Protein AF-A0A1D6G1N9-F1 (afdb_monomer_lite)

Structure (mmCIF, N/CA/C/O backbone):
data_AF-A0A1D6G1N9-F1
#
_entry.id   AF-A0A1D6G1N9-F1
#
loop_
_atom_site.group_PDB
_atom_site.id
_atom_site.type_symbol
_atom_site.label_atom_id
_atom_site.label_alt_id
_atom_site.label_comp_id
_atom_site.label_asym_id
_atom_site.label_entity_id
_atom_site.label_seq_id
_atom_site.pdbx_PDB_ins_code
_atom_site.Cartn_x
_atom_site.Cartn_y
_atom_site.Cartn_z
_atom_site.occupancy
_atom_site.B_iso_or_equiv
_atom_site.auth_seq_id
_atom_site.auth_comp_id
_atom_site.auth_asym_id
_atom_site.auth_atom_id
_atom_site.pdbx_PDB_model_num
ATOM 1 N N . MET A 1 1 ? 1.622 22.872 6.029 1.00 68.75 1 MET A N 1
ATOM 2 C CA . MET A 1 1 ? 0.664 21.991 5.313 1.00 68.75 1 MET A CA 1
ATOM 3 C C . MET A 1 1 ? -0.649 22.671 4.947 1.00 68.75 1 MET A C 1
ATOM 5 O O . MET A 1 1 ? -0.964 22.693 3.766 1.00 68.75 1 MET A O 1
ATOM 9 N N . ASN A 1 2 ? -1.402 23.247 5.893 1.00 81.81 2 ASN A N 1
ATOM 10 C CA . ASN A 1 2 ? -2.676 23.912 5.563 1.00 81.81 2 ASN A CA 1
ATOM 11 C C . ASN A 1 2 ? -2.481 25.076 4.576 1.00 81.81 2 ASN A C 1
ATOM 13 O O . ASN A 1 2 ? -3.223 25.174 3.609 1.00 81.81 2 ASN A O 1
ATOM 17 N N . LYS A 1 3 ? -1.393 25.846 4.720 1.00 84.06 3 LYS A N 1
ATOM 18 C CA . LYS A 1 3 ? -0.988 26.881 3.749 1.00 84.06 3 LYS A CA 1
ATOM 19 C C . LYS A 1 3 ? -0.778 26.339 2.322 1.00 84.06 3 LYS A C 1
ATOM 21 O O . LYS A 1 3 ? -1.190 26.977 1.367 1.00 84.06 3 LYS A O 1
ATOM 26 N N . LEU A 1 4 ? -0.203 25.139 2.179 1.00 82.12 4 LEU A N 1
ATOM 27 C CA . LEU A 1 4 ? 0.020 24.500 0.874 1.00 82.12 4 LEU A CA 1
ATOM 28 C C . LEU A 1 4 ? -1.297 23.999 0.257 1.00 82.12 4 LEU A C 1
ATOM 30 O O . LEU A 1 4 ? -1.505 24.156 -0.938 1.00 82.12 4 LEU A O 1
ATOM 34 N N . LYS A 1 5 ? -2.224 23.469 1.068 1.00 83.69 5 LYS A N 1
ATOM 35 C CA . LYS A 1 5 ? -3.574 23.112 0.594 1.00 83.69 5 LYS A CA 1
ATOM 36 C C . LYS A 1 5 ? -4.345 24.338 0.100 1.00 83.69 5 LYS A C 1
ATOM 38 O O . LYS A 1 5 ? -4.981 24.266 -0.945 1.00 83.69 5 LYS A O 1
ATOM 43 N N . VAL A 1 6 ? -4.257 25.451 0.830 1.00 86.69 6 VAL A N 1
ATOM 44 C CA . VAL A 1 6 ? -4.876 26.727 0.439 1.00 86.69 6 VAL A CA 1
ATOM 45 C C . VAL A 1 6 ? -4.277 27.242 -0.871 1.00 86.69 6 VAL A C 1
ATOM 47 O O . VAL A 1 6 ? -5.025 27.628 -1.761 1.00 86.69 6 VAL A O 1
ATOM 50 N N . LEU A 1 7 ? -2.954 27.161 -1.037 1.00 87.31 7 LEU A N 1
ATOM 51 C CA . LEU A 1 7 ? -2.285 27.526 -2.287 1.00 87.31 7 LEU A CA 1
ATOM 52 C C . LEU A 1 7 ? -2.755 26.666 -3.474 1.00 87.31 7 LEU A C 1
ATOM 54 O O . LEU A 1 7 ? -3.075 27.204 -4.526 1.00 87.31 7 LEU A O 1
ATOM 58 N N . LEU A 1 8 ? -2.846 25.342 -3.314 1.00 84.69 8 L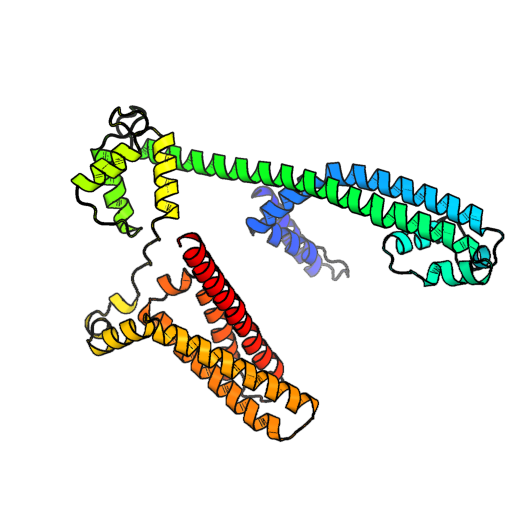EU A N 1
ATOM 59 C CA . LEU A 1 8 ? -3.313 24.448 -4.384 1.00 84.69 8 LEU A CA 1
ATOM 60 C C . LEU A 1 8 ? -4.782 24.697 -4.757 1.00 84.69 8 LEU A C 1
ATOM 62 O O . LEU A 1 8 ? -5.130 24.644 -5.934 1.00 84.69 8 LEU A O 1
ATOM 66 N N . LEU A 1 9 ? -5.636 24.999 -3.774 1.00 85.50 9 LEU A N 1
ATOM 67 C CA . LEU A 1 9 ? -7.028 25.391 -4.018 1.00 85.50 9 LEU A CA 1
ATOM 68 C C . LEU A 1 9 ? -7.120 26.726 -4.761 1.00 85.50 9 LEU A C 1
ATOM 70 O O . LEU A 1 9 ? -7.935 26.856 -5.670 1.00 85.50 9 LEU A O 1
ATOM 74 N N . PHE A 1 10 ? -6.263 27.687 -4.417 1.00 86.44 10 PHE A N 1
ATOM 75 C CA . PHE A 1 10 ? -6.170 28.955 -5.132 1.00 86.44 10 PHE A CA 1
ATOM 76 C C . PHE A 1 10 ? -5.760 28.744 -6.596 1.00 86.44 10 PHE A C 1
ATOM 78 O O . PHE A 1 10 ? -6.419 29.262 -7.491 1.00 86.44 10 PHE A O 1
ATOM 85 N N . ILE A 1 11 ? -4.753 27.905 -6.861 1.00 85.25 11 ILE A N 1
ATOM 86 C CA . ILE A 1 11 ? -4.327 27.581 -8.233 1.00 85.25 11 ILE A CA 1
ATOM 87 C C . ILE A 1 11 ? -5.451 26.879 -9.012 1.00 85.25 11 ILE A C 1
ATOM 89 O O . ILE A 1 11 ? -5.669 27.197 -10.178 1.00 85.25 11 ILE A O 1
ATOM 93 N N . LEU A 1 12 ? -6.207 25.972 -8.381 1.00 86.81 12 LEU A N 1
ATOM 94 C CA . LEU A 1 12 ? -7.382 25.349 -9.007 1.00 86.81 12 LEU A CA 1
ATOM 95 C C . LEU A 1 12 ? -8.477 26.370 -9.342 1.00 86.81 12 LEU A C 1
ATOM 97 O O . LEU A 1 12 ? -9.087 26.275 -10.403 1.00 86.81 12 LEU A O 1
ATOM 101 N N . ALA A 1 13 ? -8.723 27.344 -8.463 1.00 85.12 13 ALA A N 1
ATOM 102 C CA . ALA A 1 13 ? -9.679 28.416 -8.724 1.00 85.12 13 ALA A CA 1
ATOM 103 C C . ALA A 1 13 ? -9.219 29.308 -9.891 1.00 85.12 13 ALA A C 1
ATOM 105 O O . ALA A 1 13 ? -10.023 29.640 -10.760 1.00 85.12 13 ALA A O 1
ATOM 106 N N . CYS A 1 14 ? -7.923 29.632 -9.960 1.00 84.12 14 CYS A N 1
ATOM 107 C CA . CYS A 1 14 ? -7.336 30.350 -11.090 1.00 84.12 14 CYS A CA 1
ATOM 108 C C . CYS A 1 14 ? -7.436 29.558 -12.405 1.00 84.12 14 CYS A C 1
ATOM 110 O O . CYS A 1 14 ? -7.798 30.145 -13.415 1.00 84.12 14 CYS A O 1
ATOM 112 N N . ASP A 1 15 ? -7.176 28.245 -12.408 1.00 83.81 15 ASP A N 1
ATOM 113 C CA . ASP A 1 15 ? -7.300 27.384 -13.602 1.00 83.81 15 ASP A CA 1
ATOM 114 C C . ASP A 1 15 ? -8.755 27.327 -14.108 1.00 83.81 15 ASP A C 1
ATOM 116 O O . ASP A 1 15 ? -8.998 27.423 -15.310 1.00 83.81 15 ASP A O 1
ATOM 120 N N . ILE A 1 16 ? -9.738 27.288 -13.196 1.00 84.19 16 ILE A N 1
ATOM 121 C CA . ILE A 1 16 ? -11.166 27.388 -13.544 1.00 84.19 16 ILE A CA 1
ATOM 122 C C . ILE A 1 16 ? -11.492 28.760 -14.151 1.00 84.19 16 ILE A C 1
ATOM 124 O O . ILE A 1 16 ? -12.179 28.820 -15.167 1.00 84.19 16 ILE A O 1
ATOM 128 N N . LEU A 1 17 ? -10.998 29.857 -13.566 1.00 83.00 17 LEU A N 1
ATOM 129 C CA . LEU A 1 17 ? -11.209 31.206 -14.105 1.00 83.00 17 LEU A CA 1
ATOM 130 C C . LEU A 1 17 ? -10.575 31.365 -15.492 1.00 83.00 17 LEU A C 1
ATOM 132 O O . LEU A 1 17 ? -11.233 31.842 -16.411 1.00 83.00 17 LEU A O 1
ATOM 136 N N . VAL A 1 18 ? -9.334 30.909 -15.675 1.00 83.06 18 VAL A N 1
ATOM 137 C CA . VAL A 1 18 ? -8.648 30.931 -16.976 1.00 83.06 18 VAL A CA 1
ATOM 138 C C . VAL A 1 18 ? -9.420 30.112 -18.006 1.00 83.06 18 VAL A C 1
ATOM 140 O O . VAL A 1 18 ? -9.574 30.574 -19.131 1.00 83.06 18 VAL A O 1
ATOM 143 N N . PHE A 1 19 ? -9.979 28.959 -17.625 1.00 80.81 19 PHE A N 1
ATOM 144 C CA . PHE A 1 19 ? -10.814 28.157 -18.518 1.00 80.81 19 PHE A CA 1
ATOM 145 C C . PHE A 1 19 ? -12.104 28.876 -18.946 1.00 80.81 19 PHE A C 1
ATOM 147 O O . PHE A 1 19 ? -12.520 28.751 -20.097 1.00 80.81 19 PHE A O 1
ATOM 154 N N . MET A 1 20 ? -12.722 29.653 -18.051 1.00 78.81 20 MET A N 1
ATOM 155 C CA . MET A 1 20 ? -13.910 30.450 -18.385 1.00 78.81 20 MET A CA 1
ATOM 156 C C . MET A 1 20 ? -13.588 31.616 -19.333 1.00 78.81 20 MET A C 1
ATOM 158 O O . MET A 1 20 ? -14.441 31.990 -20.132 1.00 78.81 20 MET A O 1
ATOM 162 N N . LEU A 1 21 ? -12.376 32.186 -19.262 1.00 80.75 21 LEU A N 1
ATOM 163 C CA . LEU A 1 21 ? -11.942 33.294 -20.124 1.00 80.75 21 LEU A CA 1
ATOM 164 C C . LEU A 1 21 ? -11.268 32.849 -21.435 1.00 80.75 21 LEU A C 1
ATOM 166 O O . LEU A 1 21 ? -11.308 33.585 -22.418 1.00 80.75 21 LEU A O 1
ATOM 170 N N . SER A 1 22 ? -10.626 31.681 -21.468 1.00 72.44 22 SER A N 1
ATOM 171 C CA . SER A 1 22 ? -9.873 31.182 -22.621 1.00 72.44 22 SER A CA 1
ATOM 172 C C . SER A 1 22 ? -9.923 29.655 -22.688 1.00 72.44 22 SER A C 1
ATOM 174 O O . SER A 1 22 ? -9.468 28.948 -21.789 1.00 72.44 22 SER A O 1
ATOM 176 N N . SER A 1 23 ? -10.452 29.124 -23.793 1.00 71.38 23 SER A N 1
ATOM 177 C CA . SER A 1 23 ? -10.510 27.680 -24.062 1.00 71.38 23 SER A CA 1
ATOM 178 C C . SER A 1 23 ? -9.170 27.154 -24.595 1.00 71.38 23 SER A C 1
ATOM 180 O O . SER A 1 23 ? -9.080 26.664 -25.718 1.00 71.38 23 SER A O 1
ATOM 182 N N . GLY A 1 24 ? -8.106 27.281 -23.800 1.00 72.38 24 GLY A N 1
ATOM 183 C CA . GLY A 1 24 ? -6.802 26.696 -24.115 1.00 72.38 24 GLY A CA 1
ATOM 184 C C . GLY A 1 24 ? -6.802 25.158 -24.002 1.00 72.38 24 GLY A C 1
ATOM 185 O O . GLY A 1 24 ? -7.544 24.600 -23.187 1.00 72.38 24 GLY A O 1
ATOM 186 N N . PRO A 1 25 ? -5.961 24.444 -24.777 1.00 73.81 25 PRO A N 1
ATOM 187 C CA . PRO A 1 25 ? -5.895 22.979 -24.747 1.00 73.81 25 PRO A CA 1
ATOM 188 C C . PRO A 1 25 ? -5.181 22.417 -23.504 1.00 73.81 25 PRO A C 1
ATOM 190 O O . PRO A 1 25 ? -5.403 21.265 -23.137 1.00 73.81 25 PRO A O 1
ATOM 193 N N . PHE A 1 26 ? -4.327 23.204 -22.841 1.00 76.06 26 PHE A N 1
ATOM 194 C CA . PHE A 1 26 ? -3.544 22.751 -21.690 1.00 76.06 26 PHE A CA 1
ATOM 195 C C . PHE A 1 26 ? -4.250 23.082 -20.370 1.00 76.06 26 PHE A C 1
ATOM 197 O O . PHE A 1 26 ? -4.553 24.243 -20.107 1.00 76.06 26 PHE A O 1
ATOM 204 N N . ARG A 1 27 ? -4.489 22.068 -19.526 1.00 79.50 27 ARG A N 1
ATOM 205 C CA . ARG A 1 27 ? -5.089 22.234 -18.190 1.00 79.50 27 ARG A CA 1
ATOM 206 C C . ARG A 1 27 ? -4.202 21.632 -17.115 1.00 79.50 27 ARG A C 1
ATOM 208 O O . ARG A 1 27 ? -3.850 20.454 -17.192 1.00 79.50 27 ARG A O 1
ATOM 215 N N . VAL A 1 28 ? -3.908 22.412 -16.077 1.00 83.06 28 VAL A N 1
ATOM 216 C CA . VAL A 1 28 ? -3.082 21.960 -14.946 1.00 83.06 28 VAL A CA 1
ATOM 217 C C . VAL A 1 28 ? -3.947 21.318 -13.855 1.00 83.06 28 VAL A C 1
ATOM 219 O O . VAL A 1 28 ? -3.463 20.489 -13.077 1.00 83.06 28 VAL A O 1
ATOM 222 N N . ALA A 1 29 ? -5.252 21.619 -13.831 1.00 84.88 29 ALA A N 1
ATOM 223 C CA . ALA A 1 29 ? -6.189 21.092 -12.841 1.00 84.88 29 ALA A CA 1
ATOM 224 C C . ALA A 1 29 ? -6.140 19.567 -12.614 1.00 84.88 29 ALA A C 1
ATOM 226 O O . ALA A 1 29 ? -6.186 19.167 -11.447 1.00 84.88 29 ALA A O 1
ATOM 227 N N . PRO A 1 30 ? -6.034 18.689 -13.637 1.00 86.56 30 PRO A N 1
ATOM 228 C CA . PRO A 1 30 ? -5.983 17.245 -13.406 1.00 86.56 30 PRO A CA 1
ATOM 229 C C . PRO A 1 30 ? -4.802 16.818 -12.523 1.00 86.56 30 PRO A C 1
ATOM 231 O O . PRO A 1 30 ? -4.987 16.032 -11.596 1.00 86.56 30 PRO A O 1
ATOM 234 N N . TYR A 1 31 ? -3.614 17.392 -12.738 1.00 88.69 31 TYR A N 1
ATOM 235 C CA . TYR A 1 31 ? -2.413 17.073 -11.960 1.00 88.69 31 TYR A CA 1
ATOM 236 C C . TYR A 1 31 ? -2.533 17.555 -10.510 1.00 88.69 31 TYR A C 1
ATOM 238 O O . TYR A 1 31 ? -2.223 16.819 -9.573 1.00 88.69 31 TYR A O 1
ATOM 246 N N . ILE A 1 32 ? -3.065 18.765 -10.304 1.00 87.56 32 ILE A N 1
ATOM 247 C CA . ILE A 1 32 ? -3.254 19.325 -8.958 1.00 87.56 32 ILE A CA 1
ATOM 248 C C . ILE A 1 32 ? -4.272 18.508 -8.154 1.00 87.56 32 ILE A C 1
ATOM 250 O O . ILE A 1 32 ? -4.084 18.316 -6.953 1.00 87.56 32 ILE A O 1
ATOM 254 N N . ARG A 1 33 ? -5.319 17.969 -8.796 1.00 87.00 33 ARG A N 1
ATOM 255 C CA . ARG A 1 33 ? -6.296 17.086 -8.131 1.00 87.00 33 ARG A CA 1
ATOM 256 C C . ARG A 1 33 ? -5.634 15.836 -7.547 1.00 87.00 33 ARG A C 1
ATOM 258 O O . ARG A 1 33 ? -5.957 15.457 -6.422 1.00 87.00 33 ARG A O 1
ATOM 265 N N . VAL A 1 34 ? -4.682 15.235 -8.264 1.00 89.62 34 VAL A N 1
ATOM 266 C CA . VAL A 1 34 ? -3.924 14.071 -7.770 1.00 89.62 34 VAL A CA 1
ATOM 267 C C . VAL A 1 34 ? -3.065 14.458 -6.564 1.00 89.62 34 VAL A C 1
ATOM 269 O O . VAL A 1 34 ? -3.107 13.786 -5.533 1.00 89.62 34 VAL A O 1
ATOM 272 N N . VAL A 1 35 ? -2.352 15.585 -6.637 1.00 88.75 35 VAL A N 1
ATOM 273 C CA . VAL A 1 35 ? -1.544 16.090 -5.511 1.00 88.75 35 VAL A CA 1
ATOM 274 C C . VAL A 1 35 ? -2.421 16.384 -4.290 1.00 88.75 35 VAL A C 1
ATOM 276 O O . VAL A 1 35 ? -2.069 16.036 -3.161 1.00 88.75 35 VAL A O 1
ATOM 279 N N . PHE A 1 36 ? -3.600 16.969 -4.502 1.00 87.31 36 PHE A N 1
ATOM 280 C CA . PHE A 1 36 ? -4.549 17.259 -3.433 1.00 87.31 36 PHE A CA 1
ATOM 281 C C . PHE A 1 36 ? -5.049 15.983 -2.737 1.00 87.31 36 PHE A C 1
ATOM 283 O O . PHE A 1 36 ? -5.147 15.956 -1.505 1.00 87.31 36 PHE A O 1
ATOM 290 N N . LEU A 1 37 ? -5.305 14.911 -3.495 1.00 88.62 37 LEU A N 1
ATOM 291 C CA . LEU A 1 37 ? -5.676 13.604 -2.948 1.00 88.62 37 LEU A CA 1
ATOM 292 C C . LEU A 1 37 ? -4.566 13.042 -2.045 1.00 88.62 37 LEU A C 1
ATOM 294 O O . LEU A 1 37 ? -4.834 12.694 -0.891 1.00 88.62 37 LEU A O 1
ATOM 298 N N . ILE A 1 38 ? -3.318 13.043 -2.530 1.00 90.00 38 ILE A N 1
ATOM 299 C CA . ILE A 1 38 ? -2.140 12.571 -1.779 1.00 90.00 38 ILE A CA 1
ATOM 300 C C . ILE A 1 38 ? -1.972 13.364 -0.477 1.00 90.00 38 ILE A C 1
ATOM 302 O O . ILE A 1 38 ? -1.715 12.797 0.581 1.00 90.00 38 ILE A O 1
ATOM 306 N N . MET A 1 39 ? -2.171 14.684 -0.515 1.00 87.12 39 MET A N 1
ATOM 307 C CA . MET A 1 39 ? -2.063 15.536 0.674 1.00 87.12 39 MET A CA 1
ATOM 308 C C . MET A 1 39 ? -3.208 15.362 1.682 1.00 87.12 39 MET A C 1
ATOM 310 O O . MET A 1 39 ? -3.070 15.733 2.860 1.00 87.12 39 MET A O 1
ATOM 314 N N . THR A 1 40 ? -4.355 14.862 1.231 1.00 87.19 40 THR A N 1
ATOM 315 C CA . THR A 1 40 ? -5.559 14.712 2.053 1.00 87.19 40 THR A CA 1
ATOM 316 C C . THR A 1 40 ? -5.519 13.417 2.850 1.00 87.19 40 THR A C 1
ATOM 318 O O . THR A 1 40 ? -5.726 13.456 4.064 1.00 87.19 40 THR A O 1
ATOM 321 N N . ILE A 1 41 ? -5.168 12.304 2.207 1.00 91.12 41 ILE A N 1
ATOM 322 C CA . ILE A 1 41 ? -5.095 10.993 2.857 1.00 91.12 41 ILE A CA 1
ATOM 323 C C . ILE A 1 41 ? -3.781 10.892 3.640 1.00 91.12 41 ILE A C 1
ATOM 325 O O . ILE A 1 41 ? -2.694 11.014 3.078 1.00 91.12 41 ILE A O 1
ATOM 329 N N . ARG A 1 42 ? -3.873 10.671 4.960 1.00 88.56 42 ARG A N 1
ATOM 330 C CA . ARG A 1 42 ? -2.701 10.570 5.848 1.00 88.56 42 ARG A CA 1
ATOM 331 C C . ARG A 1 42 ? -1.723 9.492 5.382 1.00 88.56 42 ARG A C 1
ATOM 333 O O . ARG A 1 42 ? -0.540 9.794 5.297 1.00 88.56 42 ARG A O 1
ATOM 340 N N . GLU A 1 43 ? -2.216 8.302 5.055 1.00 89.06 43 GLU A N 1
ATOM 341 C CA . GLU A 1 43 ? -1.382 7.165 4.640 1.00 89.06 43 GLU A CA 1
ATOM 342 C C . GLU A 1 43 ? -0.576 7.477 3.371 1.00 89.06 43 GLU A C 1
ATOM 344 O O . GLU A 1 43 ? 0.644 7.349 3.368 1.00 89.06 43 GLU A O 1
ATOM 349 N N . LEU A 1 44 ? -1.222 8.019 2.329 1.00 91.00 44 LEU A N 1
ATOM 350 C CA . LEU A 1 44 ? -0.532 8.417 1.093 1.00 91.00 44 LEU A CA 1
ATOM 351 C C . LEU A 1 44 ? 0.512 9.504 1.337 1.00 91.00 44 LEU A C 1
ATOM 353 O O . LEU A 1 44 ? 1.596 9.476 0.758 1.00 91.00 44 LEU A O 1
ATOM 357 N N . ARG A 1 45 ? 0.201 10.461 2.214 1.00 89.75 45 ARG A N 1
ATOM 358 C CA . ARG A 1 45 ? 1.154 11.498 2.599 1.00 89.75 45 ARG A CA 1
ATOM 359 C C . ARG A 1 45 ? 2.374 10.907 3.304 1.00 89.75 45 ARG A C 1
ATOM 361 O O . ARG A 1 45 ? 3.483 11.345 3.018 1.00 89.75 45 ARG A O 1
ATOM 368 N N . MET A 1 46 ? 2.184 9.943 4.205 1.00 88.25 46 MET A N 1
ATOM 369 C CA . MET A 1 46 ? 3.297 9.255 4.869 1.00 88.25 46 MET A CA 1
ATOM 370 C C . MET A 1 46 ? 4.171 8.531 3.839 1.00 88.25 46 MET A C 1
ATOM 372 O O . MET A 1 46 ? 5.382 8.744 3.832 1.00 88.25 46 MET A O 1
ATOM 376 N N . CYS A 1 47 ? 3.567 7.796 2.898 1.00 91.12 47 CYS A N 1
ATOM 377 C CA . CYS A 1 47 ? 4.293 7.154 1.798 1.00 91.12 47 CYS A CA 1
ATOM 378 C C . CYS A 1 47 ? 5.073 8.160 0.936 1.00 91.12 47 CYS A C 1
ATOM 380 O O . CYS A 1 47 ? 6.229 7.914 0.601 1.00 91.12 47 CYS A O 1
ATOM 382 N N . ALA A 1 48 ? 4.480 9.312 0.610 1.00 91.19 48 ALA A N 1
ATOM 383 C CA . ALA A 1 48 ? 5.147 10.352 -0.172 1.00 91.19 48 ALA A CA 1
ATOM 384 C C . ALA A 1 48 ? 6.363 10.944 0.564 1.00 91.19 48 ALA A C 1
ATOM 386 O O . ALA A 1 48 ? 7.409 11.148 -0.046 1.00 91.19 48 ALA A O 1
ATOM 387 N N . VAL A 1 49 ? 6.258 11.175 1.878 1.00 89.06 49 VAL A N 1
ATOM 388 C CA . VAL A 1 49 ? 7.389 11.634 2.707 1.00 89.06 49 VAL A CA 1
ATOM 389 C C . VAL A 1 49 ? 8.496 10.578 2.768 1.00 89.06 49 VAL A C 1
ATOM 391 O O . VAL A 1 49 ? 9.677 10.926 2.735 1.00 89.06 49 VAL A O 1
ATOM 394 N N . THR A 1 50 ? 8.139 9.294 2.826 1.00 89.88 50 THR A N 1
ATOM 395 C CA . THR A 1 50 ? 9.111 8.194 2.756 1.00 89.88 50 THR A CA 1
ATOM 396 C C . THR A 1 50 ? 9.849 8.206 1.425 1.00 89.88 50 THR A C 1
ATOM 398 O O . THR A 1 50 ? 11.075 8.215 1.407 1.00 89.88 50 THR A O 1
ATOM 401 N N . LEU A 1 51 ? 9.109 8.299 0.318 1.00 91.81 51 LEU A N 1
ATOM 402 C CA . LEU A 1 51 ? 9.679 8.310 -1.024 1.00 91.81 51 LEU A CA 1
ATOM 403 C C . LEU A 1 51 ? 10.648 9.481 -1.216 1.00 91.81 51 LEU A C 1
ATOM 405 O O . LEU A 1 51 ? 11.773 9.263 -1.650 1.00 91.81 51 LEU A O 1
ATOM 409 N N . VAL A 1 52 ? 10.254 10.697 -0.822 1.00 92.00 52 VAL A N 1
ATOM 410 C CA . VAL A 1 52 ? 11.113 11.893 -0.903 1.00 92.00 52 VAL A CA 1
ATOM 411 C C . VAL A 1 52 ? 12.401 11.725 -0.091 1.00 92.00 52 VAL A C 1
ATOM 413 O O . VAL A 1 52 ? 13.454 12.168 -0.540 1.00 92.00 52 VAL A O 1
ATOM 416 N N . GLY A 1 53 ? 12.345 11.053 1.063 1.00 90.75 53 GLY A N 1
ATOM 417 C CA . GLY A 1 53 ? 13.536 10.755 1.865 1.00 90.75 53 GLY A CA 1
ATOM 418 C C . GLY A 1 53 ? 14.546 9.843 1.159 1.00 90.75 53 GLY A C 1
ATOM 419 O O . GLY A 1 53 ? 15.745 10.010 1.350 1.00 90.75 53 GLY A O 1
ATOM 420 N N . ILE A 1 54 ? 14.073 8.929 0.306 1.00 93.69 54 ILE A N 1
ATOM 421 C CA . ILE A 1 54 ? 14.902 7.940 -0.410 1.00 93.69 54 ILE A CA 1
ATOM 422 C C . ILE A 1 54 ? 15.460 8.506 -1.727 1.00 93.69 54 ILE A C 1
ATOM 424 O O . ILE A 1 54 ? 16.431 7.987 -2.270 1.00 93.69 54 ILE A O 1
ATOM 428 N N . VAL A 1 55 ? 14.896 9.599 -2.257 1.00 92.50 55 VAL A N 1
ATOM 429 C CA . VAL A 1 55 ? 15.328 10.171 -3.549 1.00 92.50 55 VAL A CA 1
ATOM 430 C C . VAL A 1 55 ? 16.826 10.498 -3.565 1.00 92.50 55 VAL A C 1
ATOM 432 O O . VAL A 1 55 ? 17.478 10.271 -4.579 1.00 92.50 55 VAL A O 1
ATOM 435 N N . GLY A 1 56 ? 17.396 10.987 -2.460 1.00 91.69 56 GLY A N 1
ATOM 436 C CA . GLY A 1 56 ? 18.817 11.352 -2.410 1.00 91.69 56 GLY A CA 1
ATOM 437 C C . GLY A 1 56 ? 19.760 10.166 -2.649 1.00 91.69 56 GLY A C 1
ATOM 438 O O . GLY A 1 56 ? 20.648 10.236 -3.496 1.00 91.69 56 GLY A O 1
ATOM 439 N N . THR A 1 57 ? 19.546 9.056 -1.943 1.00 91.19 57 THR A N 1
ATOM 440 C CA . THR A 1 57 ? 20.336 7.821 -2.105 1.00 91.19 57 THR A CA 1
ATOM 441 C C . THR A 1 57 ? 20.071 7.172 -3.461 1.00 91.19 57 THR A C 1
ATOM 443 O O . THR A 1 57 ? 21.008 6.722 -4.123 1.00 91.19 57 THR A O 1
ATOM 446 N N . TYR A 1 58 ? 18.818 7.208 -3.923 1.00 91.06 58 TYR A N 1
ATOM 447 C CA . TYR A 1 58 ? 18.431 6.728 -5.246 1.00 91.06 58 TYR A CA 1
ATOM 448 C C . TYR A 1 58 ? 19.182 7.446 -6.375 1.00 91.06 58 TYR A C 1
ATOM 450 O O . TYR A 1 58 ? 19.691 6.786 -7.277 1.00 91.06 58 TYR A O 1
ATOM 458 N N . LEU A 1 59 ? 19.315 8.777 -6.314 1.00 92.69 59 LEU A N 1
ATOM 459 C CA . LEU A 1 59 ? 20.034 9.550 -7.332 1.00 92.69 59 LEU A CA 1
ATOM 460 C C . LEU A 1 59 ? 21.519 9.162 -7.433 1.00 92.69 59 LEU A C 1
ATOM 462 O O . LEU A 1 59 ? 22.046 9.087 -8.541 1.00 92.69 59 LEU A O 1
ATOM 466 N N . ASN A 1 60 ? 22.180 8.852 -6.313 1.00 91.75 60 ASN A N 1
ATOM 467 C CA . ASN A 1 60 ? 23.581 8.410 -6.318 1.00 91.75 60 ASN A CA 1
ATOM 468 C C . ASN A 1 60 ? 23.754 7.060 -7.030 1.00 91.75 60 ASN A C 1
ATOM 470 O O . ASN A 1 60 ? 24.649 6.879 -7.855 1.00 91.75 60 ASN A O 1
ATOM 474 N N . VAL A 1 61 ? 22.867 6.111 -6.737 1.00 92.44 61 VAL A N 1
ATOM 475 C CA . VAL A 1 61 ? 22.864 4.781 -7.358 1.00 92.44 61 VAL A CA 1
ATOM 476 C C . VAL A 1 61 ? 22.479 4.855 -8.837 1.00 92.44 61 VAL A C 1
ATOM 478 O O . VAL A 1 61 ? 23.049 4.154 -9.678 1.00 92.44 61 VAL A O 1
ATOM 481 N N . LEU A 1 62 ? 21.540 5.740 -9.176 1.00 91.81 62 LEU A N 1
ATOM 482 C CA . LEU A 1 62 ? 21.162 6.020 -10.554 1.00 91.81 62 LEU A CA 1
ATOM 483 C C . LEU A 1 62 ? 22.346 6.593 -11.342 1.00 91.81 62 LEU A C 1
ATOM 485 O O . LEU A 1 62 ? 22.554 6.188 -12.481 1.00 91.81 62 LEU A O 1
ATOM 489 N N . ALA A 1 63 ? 23.156 7.470 -10.742 1.00 93.75 63 ALA A N 1
ATOM 490 C CA . ALA A 1 63 ? 24.356 8.010 -11.379 1.00 93.75 63 ALA A CA 1
ATOM 491 C C . ALA A 1 63 ? 25.391 6.914 -11.691 1.00 93.75 63 ALA A C 1
ATOM 493 O O . ALA A 1 63 ? 25.922 6.873 -12.801 1.00 93.75 63 ALA A O 1
ATOM 494 N N . LEU A 1 64 ? 25.622 5.979 -10.760 1.00 91.25 64 LEU A N 1
ATOM 495 C CA . LEU A 1 64 ? 26.471 4.806 -11.008 1.00 91.25 64 LEU A CA 1
ATOM 496 C C . LEU A 1 64 ? 25.911 3.930 -12.142 1.00 91.25 64 LEU A C 1
ATOM 498 O O . LEU A 1 64 ? 26.654 3.462 -13.003 1.00 91.25 64 LEU A O 1
ATOM 502 N N . SER A 1 65 ? 24.591 3.747 -12.168 1.00 92.19 65 SER A N 1
ATOM 503 C CA . SER A 1 65 ? 23.913 2.950 -13.195 1.00 92.19 65 SER A CA 1
ATOM 504 C C . SER A 1 65 ? 23.990 3.598 -14.576 1.00 92.19 65 SER A C 1
ATOM 506 O O . SER A 1 65 ? 24.234 2.925 -15.576 1.00 92.19 65 SER A O 1
ATOM 508 N N . LEU A 1 66 ? 23.850 4.922 -14.626 1.00 94.75 66 LEU A N 1
ATOM 509 C CA . LEU A 1 66 ? 24.023 5.713 -15.836 1.00 94.75 66 LEU A CA 1
ATOM 510 C C . LEU A 1 66 ? 25.464 5.621 -16.349 1.00 94.75 66 LEU A C 1
ATOM 512 O O . LEU A 1 66 ? 25.666 5.455 -17.547 1.00 94.75 66 LEU A O 1
ATOM 516 N N . LEU A 1 67 ? 26.460 5.671 -15.459 1.00 95.81 67 LEU A N 1
ATOM 517 C CA . LEU A 1 67 ? 27.867 5.513 -15.831 1.00 95.81 67 LEU A CA 1
ATOM 518 C C . LEU A 1 67 ? 28.132 4.140 -16.464 1.00 95.81 67 LEU A C 1
ATOM 520 O O . LEU A 1 67 ? 28.760 4.069 -17.520 1.00 95.81 67 LEU A O 1
ATOM 524 N N . PHE A 1 68 ? 27.613 3.064 -15.861 1.00 95.25 68 PHE A N 1
ATOM 525 C CA . PHE A 1 68 ? 27.687 1.720 -16.440 1.00 95.25 68 PHE A CA 1
ATOM 526 C C . PHE A 1 68 ? 27.049 1.674 -17.832 1.00 95.25 68 PHE A C 1
ATOM 528 O O . PHE A 1 68 ? 27.667 1.170 -18.767 1.00 95.25 68 PHE A O 1
ATOM 535 N N . LEU A 1 69 ? 25.845 2.233 -17.991 1.00 95.75 69 LEU A N 1
ATOM 536 C CA . LEU A 1 69 ? 25.151 2.262 -19.279 1.00 95.75 69 LEU A CA 1
ATOM 537 C C . LEU A 1 69 ? 25.933 3.036 -20.339 1.00 95.75 69 LEU A C 1
ATOM 539 O O . LEU A 1 69 ? 26.089 2.538 -21.451 1.00 95.75 69 LEU A O 1
ATOM 543 N N . LEU A 1 70 ? 26.452 4.218 -20.009 1.00 96.50 70 LEU A N 1
ATOM 544 C CA . LEU A 1 70 ? 27.232 5.036 -20.938 1.00 96.50 70 LEU A CA 1
ATOM 545 C C . LEU A 1 70 ? 28.504 4.310 -21.390 1.00 96.50 70 LEU A C 1
ATOM 547 O O . LEU A 1 70 ? 28.789 4.271 -22.590 1.00 96.50 70 LEU A O 1
ATOM 551 N N . PHE A 1 71 ? 29.228 3.696 -20.450 1.00 96.25 71 PHE A N 1
ATOM 552 C CA . PHE A 1 71 ? 30.449 2.944 -20.732 1.00 96.25 71 PHE A CA 1
ATOM 553 C C . PHE A 1 71 ? 30.173 1.674 -21.546 1.00 96.25 71 PHE A C 1
ATOM 555 O O . PHE A 1 71 ? 30.803 1.453 -22.578 1.00 96.25 71 PHE A O 1
ATOM 562 N N . ALA A 1 72 ? 29.198 0.862 -21.131 1.00 95.19 72 ALA A N 1
ATOM 563 C CA . ALA A 1 72 ? 28.839 -0.369 -21.827 1.00 95.19 72 ALA A CA 1
ATOM 564 C C . ALA A 1 72 ? 28.309 -0.098 -23.241 1.00 95.19 72 ALA A C 1
ATOM 566 O O . ALA A 1 72 ? 28.618 -0.845 -24.166 1.00 95.19 72 ALA A O 1
ATOM 567 N N . SER A 1 73 ? 27.567 0.996 -23.428 1.00 94.88 73 SER A N 1
ATOM 568 C CA . SER A 1 73 ? 27.082 1.411 -24.747 1.00 94.88 73 SER A CA 1
ATOM 569 C C . SER A 1 73 ? 28.205 1.897 -25.649 1.00 94.88 73 SER A C 1
ATOM 571 O O . SER A 1 73 ? 28.178 1.641 -26.848 1.00 94.88 73 SER A O 1
ATOM 573 N N . TRP A 1 74 ? 29.213 2.563 -25.087 1.00 95.12 74 TRP A N 1
ATOM 574 C CA . TRP A 1 74 ? 30.389 2.975 -25.849 1.00 95.12 74 TRP A CA 1
ATOM 575 C C . TRP A 1 74 ? 31.195 1.752 -26.284 1.00 95.12 74 TRP A C 1
ATOM 577 O O . TRP A 1 74 ? 31.533 1.624 -27.459 1.00 95.12 74 TRP A O 1
ATOM 587 N N . LEU A 1 75 ? 31.410 0.808 -25.365 1.00 93.69 75 LEU A N 1
ATOM 588 C CA . LEU A 1 75 ? 32.091 -0.446 -25.661 1.00 93.69 75 LEU A CA 1
ATOM 589 C C . LEU A 1 75 ? 31.333 -1.267 -26.715 1.00 93.69 75 LEU A C 1
ATOM 591 O O . LEU A 1 75 ? 31.954 -1.787 -27.638 1.00 93.69 75 LEU A O 1
ATOM 595 N N . ALA A 1 76 ? 30.002 -1.345 -26.618 1.00 91.88 76 ALA A N 1
ATOM 596 C CA . ALA A 1 76 ? 29.163 -2.005 -27.616 1.00 91.88 76 ALA A CA 1
ATOM 597 C C . ALA A 1 76 ? 29.285 -1.332 -28.990 1.00 91.88 76 ALA A C 1
ATOM 599 O O . ALA A 1 76 ? 29.477 -2.020 -29.987 1.00 91.88 76 ALA A O 1
ATOM 600 N N . TYR A 1 77 ? 29.220 0.002 -29.037 1.00 91.75 77 TYR A N 1
ATOM 601 C CA . TYR A 1 77 ? 29.330 0.763 -30.279 1.00 91.75 77 TYR A CA 1
ATOM 602 C C . TYR A 1 77 ? 30.654 0.471 -30.994 1.00 91.75 77 TYR A C 1
ATOM 604 O O . TYR A 1 77 ? 30.637 0.067 -32.150 1.00 91.75 77 TYR A O 1
ATOM 612 N N . VAL A 1 78 ? 31.781 0.560 -30.278 1.00 91.50 78 VAL A N 1
ATOM 613 C CA . VAL A 1 78 ? 33.116 0.285 -30.838 1.00 91.50 78 VAL A CA 1
ATOM 614 C C . VAL A 1 78 ? 33.279 -1.189 -31.228 1.00 91.50 78 VAL A C 1
ATOM 616 O O . VAL A 1 78 ? 33.851 -1.497 -32.266 1.00 91.50 78 VAL A O 1
ATOM 619 N N . THR A 1 79 ? 32.753 -2.124 -30.430 1.00 88.62 79 THR A N 1
ATOM 620 C CA . THR A 1 79 ? 32.877 -3.569 -30.711 1.00 88.62 79 THR A CA 1
ATOM 621 C C . THR A 1 79 ? 32.094 -3.984 -31.959 1.00 88.62 79 THR A C 1
ATOM 623 O O . THR A 1 79 ? 32.515 -4.887 -32.681 1.00 88.62 79 THR A O 1
ATOM 626 N N . PHE A 1 80 ? 30.948 -3.347 -32.213 1.00 87.44 80 PHE A N 1
ATOM 627 C CA . PHE A 1 80 ? 30.053 -3.707 -33.310 1.00 87.44 80 PHE A CA 1
ATOM 628 C C . PHE A 1 80 ? 30.123 -2.760 -34.515 1.00 87.44 80 PHE A C 1
ATOM 630 O O . PHE A 1 80 ? 29.413 -3.020 -35.485 1.00 87.44 80 PHE A O 1
ATOM 637 N N . GLU A 1 81 ? 30.977 -1.733 -34.510 1.00 84.50 81 GLU A N 1
ATOM 638 C CA . GLU A 1 81 ? 31.078 -0.716 -35.573 1.00 84.50 81 GLU A CA 1
ATOM 639 C C . GLU A 1 81 ? 31.268 -1.333 -36.971 1.00 84.50 81 GLU A C 1
ATOM 641 O O . GLU A 1 81 ? 30.489 -1.067 -37.889 1.00 84.50 81 GLU A O 1
ATOM 646 N N . ASP A 1 82 ? 32.223 -2.258 -37.104 1.00 81.44 82 ASP A N 1
ATOM 647 C CA . ASP A 1 82 ? 32.564 -2.903 -38.382 1.00 81.44 82 ASP A CA 1
ATOM 648 C C . ASP A 1 82 ? 31.694 -4.124 -38.724 1.00 81.44 82 ASP A C 1
ATOM 650 O O . ASP A 1 82 ? 31.856 -4.764 -39.768 1.00 81.44 82 ASP A O 1
ATOM 654 N N . THR A 1 83 ? 30.739 -4.471 -37.862 1.00 80.88 83 THR A N 1
ATOM 655 C CA . THR A 1 83 ? 29.863 -5.626 -38.076 1.00 80.88 83 THR A CA 1
ATOM 656 C C . THR A 1 83 ? 28.623 -5.240 -38.890 1.00 80.88 83 THR A C 1
ATOM 658 O O . THR A 1 83 ? 28.174 -4.091 -38.851 1.00 80.88 83 THR A O 1
ATOM 661 N N . PRO A 1 84 ? 27.969 -6.189 -39.590 1.00 74.75 84 PRO A N 1
ATOM 662 C CA . PRO A 1 84 ? 26.682 -5.915 -40.232 1.00 74.75 84 PRO A CA 1
ATOM 663 C C . PRO A 1 84 ? 25.613 -5.415 -39.241 1.00 74.75 84 PRO A C 1
ATOM 665 O O . PRO A 1 84 ? 24.679 -4.740 -39.664 1.00 74.75 84 PRO A O 1
ATOM 668 N N . GLN A 1 85 ? 25.758 -5.679 -37.934 1.00 72.44 85 GLN A N 1
ATOM 669 C CA . GLN A 1 85 ? 24.855 -5.154 -36.902 1.00 72.44 85 GLN A CA 1
ATOM 670 C C . GLN A 1 85 ? 25.105 -3.688 -36.560 1.00 72.44 85 GLN A C 1
ATOM 672 O O . GLN A 1 85 ? 24.144 -2.968 -36.281 1.00 72.44 85 GLN A O 1
ATOM 677 N N . GLY A 1 86 ? 26.366 -3.244 -36.615 1.00 72.62 86 GLY A N 1
ATOM 678 C CA . GLY A 1 86 ? 26.754 -1.835 -36.512 1.00 72.62 86 GLY A CA 1
ATOM 679 C C . GLY A 1 86 ? 25.956 -0.962 -37.468 1.00 72.62 86 GLY A C 1
ATOM 680 O O . GLY A 1 86 ? 25.427 0.083 -37.106 1.00 72.62 86 GLY A O 1
ATOM 681 N N . LYS A 1 87 ? 25.750 -1.474 -38.682 1.00 72.56 87 LYS A N 1
ATOM 682 C CA . LYS A 1 87 ? 25.065 -0.756 -39.760 1.00 72.56 87 LYS A CA 1
ATOM 683 C C . LYS A 1 87 ? 23.539 -0.732 -39.633 1.00 72.56 87 LYS A C 1
ATOM 685 O O . LYS A 1 87 ? 22.913 0.137 -40.230 1.00 72.56 87 LYS A O 1
ATOM 690 N N . THR A 1 88 ? 22.933 -1.656 -38.882 1.00 78.75 88 THR A N 1
ATOM 691 C CA . THR A 1 88 ? 21.464 -1.772 -38.780 1.00 78.75 88 THR A CA 1
ATOM 692 C C . THR A 1 88 ? 20.901 -1.374 -37.418 1.00 78.75 88 THR A C 1
ATOM 694 O O . THR A 1 88 ? 19.815 -0.807 -37.359 1.00 78.75 88 THR A O 1
ATOM 697 N N . ILE A 1 89 ? 21.603 -1.688 -36.324 1.00 81.62 89 ILE A N 1
ATOM 698 C CA . ILE A 1 89 ? 21.114 -1.531 -34.940 1.00 81.62 89 ILE A CA 1
ATOM 699 C C . ILE A 1 89 ? 21.956 -0.502 -34.173 1.00 81.62 89 ILE A C 1
ATOM 701 O O . ILE A 1 89 ? 21.394 0.344 -33.476 1.00 81.62 89 ILE A O 1
ATOM 705 N N . PHE A 1 90 ? 23.283 -0.525 -34.335 1.00 86.19 90 PHE A N 1
ATOM 706 C CA . PHE A 1 90 ? 24.229 0.341 -33.613 1.00 86.19 90 PHE A CA 1
ATOM 707 C C . PHE A 1 90 ? 24.771 1.481 -34.488 1.00 86.19 90 PHE A C 1
ATOM 709 O O . PHE A 1 90 ? 25.967 1.742 -34.532 1.00 86.19 90 PHE A O 1
ATOM 716 N N . THR A 1 91 ? 23.870 2.172 -35.192 1.00 86.25 91 THR A N 1
ATOM 717 C CA . THR A 1 91 ? 24.213 3.177 -36.220 1.00 86.25 91 THR A CA 1
ATOM 718 C C . THR A 1 91 ? 24.928 4.420 -35.690 1.00 86.25 91 THR A C 1
ATOM 720 O O . THR A 1 91 ? 25.618 5.108 -36.434 1.00 86.25 91 THR A O 1
ATOM 723 N N . SER A 1 92 ? 24.722 4.753 -34.419 1.00 91.94 92 SER A N 1
ATOM 724 C CA . SER A 1 92 ? 25.316 5.892 -33.727 1.00 91.94 92 SER A CA 1
ATOM 725 C C . SER A 1 92 ? 25.459 5.555 -32.246 1.00 91.94 92 SER A C 1
ATOM 727 O O . SER A 1 92 ? 24.794 4.648 -31.733 1.00 91.94 92 SER A O 1
ATOM 729 N N . TYR A 1 93 ? 26.265 6.325 -31.518 1.00 93.12 93 TYR A N 1
ATOM 730 C CA . TYR A 1 93 ? 26.357 6.159 -30.069 1.00 93.12 93 TYR A CA 1
ATOM 731 C C . TYR A 1 93 ? 24.994 6.333 -29.375 1.00 93.12 93 TYR A C 1
ATOM 733 O O . TYR A 1 93 ? 24.644 5.544 -28.503 1.00 93.12 93 TYR A O 1
ATOM 741 N N . GLY A 1 94 ? 24.185 7.313 -29.796 1.00 94.38 94 GLY A N 1
ATOM 742 C CA . GLY A 1 94 ? 22.864 7.563 -29.210 1.00 94.38 94 GLY A CA 1
ATOM 743 C C . GLY A 1 94 ? 21.876 6.417 -29.438 1.00 94.38 94 GLY A C 1
ATOM 744 O O . GLY A 1 94 ? 21.182 6.006 -28.508 1.00 94.38 94 GLY A O 1
ATOM 745 N N . THR A 1 95 ? 21.848 5.848 -30.649 1.00 92.56 95 THR A N 1
ATOM 746 C CA . THR A 1 95 ? 21.020 4.665 -30.939 1.00 92.56 95 THR A CA 1
ATOM 747 C C . THR A 1 95 ? 21.518 3.441 -30.176 1.00 92.56 95 THR A C 1
ATOM 749 O O . THR A 1 95 ? 20.707 2.707 -29.618 1.00 92.56 95 THR A O 1
ATOM 752 N N . THR A 1 96 ? 22.834 3.274 -30.039 1.00 93.75 96 THR A N 1
ATOM 753 C CA . THR A 1 96 ? 23.428 2.196 -29.236 1.00 93.75 96 THR A CA 1
ATOM 754 C C . THR A 1 96 ? 23.097 2.318 -27.757 1.00 93.75 96 THR A C 1
ATOM 756 O O . THR A 1 96 ? 22.688 1.333 -27.148 1.00 93.75 96 THR A O 1
ATOM 759 N N . LEU A 1 97 ? 23.193 3.524 -27.194 1.00 95.81 97 LEU A N 1
ATOM 760 C CA . LEU A 1 97 ? 22.818 3.810 -25.812 1.00 95.81 97 LEU A CA 1
ATOM 761 C C . LEU A 1 97 ? 21.358 3.450 -25.545 1.00 95.81 97 LEU A C 1
ATOM 763 O O . LEU A 1 97 ? 21.059 2.810 -24.540 1.00 95.81 97 LEU A O 1
ATOM 767 N N . TYR A 1 98 ? 20.455 3.808 -26.460 1.00 95.06 98 TYR A N 1
ATOM 768 C CA . TYR A 1 98 ? 19.050 3.431 -26.357 1.00 95.06 98 TYR A CA 1
ATOM 769 C C . TYR A 1 98 ? 18.859 1.909 -26.411 1.00 95.06 98 TYR A C 1
ATOM 771 O O . TYR A 1 98 ? 18.193 1.347 -25.545 1.00 95.06 98 TYR A O 1
ATOM 779 N N . GLN A 1 99 ? 19.480 1.222 -27.374 1.00 93.19 99 GLN A N 1
ATOM 780 C CA . GLN A 1 99 ? 19.357 -0.233 -27.512 1.00 93.19 99 GLN A CA 1
ATOM 781 C C . GLN A 1 99 ? 19.920 -0.990 -26.304 1.00 93.19 99 GLN A C 1
ATOM 783 O O . GLN A 1 99 ? 19.308 -1.957 -25.846 1.00 93.19 99 GLN A O 1
ATOM 788 N N . MET A 1 100 ? 21.044 -0.527 -25.752 1.00 94.12 100 MET A N 1
ATOM 789 C CA . MET A 1 100 ? 21.637 -1.078 -24.533 1.00 94.12 100 MET A CA 1
ATOM 790 C C . MET A 1 100 ? 20.789 -0.759 -23.303 1.00 94.12 100 MET A C 1
ATOM 792 O O . MET A 1 100 ? 20.583 -1.632 -22.473 1.00 94.12 100 MET A O 1
ATOM 796 N N . PHE A 1 101 ? 20.206 0.437 -23.199 1.00 95.00 101 PHE A N 1
ATOM 797 C CA . PHE A 1 101 ? 19.260 0.757 -22.127 1.00 95.00 101 PHE A CA 1
ATOM 798 C C . PHE A 1 101 ? 18.010 -0.137 -22.162 1.00 95.00 101 PHE A C 1
ATOM 800 O O . PHE A 1 101 ? 17.581 -0.643 -21.127 1.00 95.00 101 PHE A O 1
ATOM 807 N N . VAL A 1 102 ? 17.446 -0.403 -23.342 1.00 95.25 102 VAL A N 1
ATOM 808 C CA . VAL A 1 102 ? 16.330 -1.354 -23.476 1.00 95.25 102 VAL A CA 1
ATOM 809 C C . VAL A 1 102 ? 16.791 -2.777 -23.124 1.00 95.25 102 VAL A C 1
ATOM 811 O O . VAL A 1 102 ? 16.068 -3.494 -22.428 1.00 95.25 102 VAL A O 1
ATOM 814 N N . LEU A 1 103 ? 18.019 -3.160 -23.491 1.00 93.69 103 LEU A N 1
ATOM 815 C CA . LEU A 1 103 ? 18.604 -4.456 -23.130 1.00 93.69 103 LEU A CA 1
ATOM 816 C C . LEU A 1 103 ? 18.881 -4.593 -21.629 1.00 93.69 103 LEU A C 1
ATOM 818 O O . LEU A 1 103 ? 18.715 -5.683 -21.086 1.00 93.69 103 LEU A O 1
ATOM 822 N N . PHE A 1 104 ? 19.211 -3.504 -20.932 1.00 94.56 104 PHE A N 1
ATOM 823 C CA . PHE A 1 104 ? 19.326 -3.462 -19.471 1.00 94.56 104 PHE A CA 1
ATOM 824 C C . PHE A 1 104 ? 18.017 -3.867 -18.781 1.00 94.56 104 PHE A C 1
ATOM 826 O O . PHE A 1 104 ? 18.033 -4.492 -17.726 1.00 94.56 104 PHE A O 1
ATOM 833 N N . THR A 1 105 ? 16.874 -3.555 -19.401 1.00 94.38 105 THR A N 1
ATOM 834 C CA . THR A 1 105 ? 15.543 -4.002 -18.947 1.00 94.38 105 THR A CA 1
ATOM 835 C C . THR A 1 105 ? 15.143 -5.378 -19.485 1.00 94.38 105 THR A C 1
ATOM 837 O O . THR A 1 105 ? 14.059 -5.864 -19.178 1.00 94.38 105 THR A O 1
ATOM 840 N N . THR A 1 106 ? 15.995 -6.020 -20.291 1.00 94.81 106 THR A N 1
ATOM 841 C CA . THR A 1 106 ? 15.768 -7.305 -20.983 1.00 94.81 106 THR A CA 1
ATOM 842 C C . THR A 1 106 ? 14.595 -7.331 -21.971 1.00 94.81 106 THR A C 1
ATOM 844 O O . THR A 1 106 ? 14.242 -8.392 -22.473 1.00 94.81 106 THR A O 1
ATOM 847 N N . SER A 1 107 ? 14.026 -6.171 -22.309 1.00 95.50 107 SER A N 1
ATOM 848 C CA . SER A 1 107 ? 12.820 -6.063 -23.142 1.00 95.50 107 SER A CA 1
ATOM 849 C C . SER A 1 107 ? 13.056 -6.430 -24.615 1.00 95.50 107 SER A C 1
ATOM 851 O O . SER A 1 107 ? 12.193 -7.017 -25.256 1.00 95.50 107 SER A O 1
ATOM 853 N N . ASN A 1 108 ? 14.248 -6.142 -25.149 1.00 92.38 108 ASN A N 1
ATOM 854 C CA . ASN A 1 108 ? 14.646 -6.462 -26.529 1.00 92.38 108 ASN A CA 1
ATOM 855 C C . ASN A 1 108 ? 15.571 -7.694 -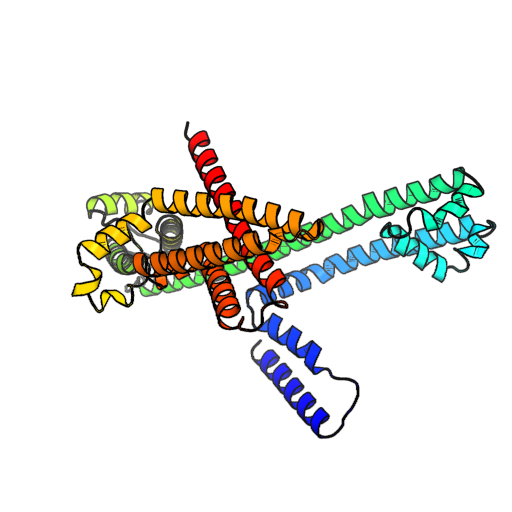26.623 1.00 92.38 108 ASN A C 1
ATOM 857 O O . ASN A 1 108 ? 16.269 -7.867 -27.624 1.00 92.38 108 ASN A O 1
ATOM 861 N N . ASN A 1 109 ? 15.624 -8.533 -25.583 1.00 90.12 109 ASN A N 1
ATOM 862 C CA . ASN A 1 109 ? 16.357 -9.796 -25.604 1.00 90.12 109 ASN A CA 1
ATOM 863 C C . ASN A 1 109 ? 15.449 -10.908 -26.170 1.00 90.12 109 ASN A C 1
ATOM 865 O O . ASN A 1 109 ? 14.385 -11.131 -25.594 1.00 90.12 109 ASN A O 1
ATOM 869 N N . PRO A 1 110 ? 15.836 -11.645 -27.231 1.00 91.38 110 PRO A N 1
ATOM 870 C CA . PRO A 1 110 ? 17.159 -11.704 -27.868 1.00 91.38 110 PRO A CA 1
ATOM 871 C C . PRO A 1 110 ? 17.353 -10.781 -29.090 1.00 91.38 110 PRO A C 1
ATOM 873 O O . PRO A 1 110 ? 18.459 -10.690 -29.624 1.00 91.38 110 PRO A O 1
ATOM 876 N N . ASP A 1 111 ? 16.299 -10.110 -29.553 1.00 90.00 111 ASP A N 1
ATOM 877 C CA . ASP A 1 111 ? 16.223 -9.428 -30.854 1.00 90.00 111 ASP A CA 1
ATOM 878 C C . ASP A 1 111 ? 17.386 -8.472 -31.158 1.00 90.00 111 ASP A C 1
ATOM 880 O O . ASP A 1 111 ? 17.896 -8.455 -32.281 1.00 90.00 111 ASP A O 1
ATOM 884 N N . VAL A 1 112 ? 17.864 -7.724 -30.160 1.00 89.38 112 VAL A N 1
ATOM 885 C CA . VAL A 1 112 ? 18.939 -6.728 -30.327 1.00 89.38 112 VAL A CA 1
ATOM 886 C C . VAL A 1 112 ? 20.284 -7.338 -30.741 1.00 89.38 112 VAL A C 1
ATOM 888 O O . VAL A 1 112 ? 21.093 -6.679 -31.392 1.00 89.38 112 VAL A O 1
ATOM 891 N N . TRP A 1 113 ? 20.531 -8.607 -30.410 1.00 87.44 113 TRP A N 1
ATOM 892 C CA . TRP A 1 113 ? 21.801 -9.290 -30.670 1.00 87.44 113 TRP A CA 1
ATOM 893 C C . TRP A 1 113 ? 21.649 -10.571 -31.498 1.00 87.44 113 TRP A C 1
ATOM 895 O O . TRP A 1 113 ? 22.642 -11.233 -31.790 1.00 87.44 113 TRP A O 1
ATOM 905 N N . VAL A 1 114 ? 20.452 -10.929 -31.966 1.00 89.06 114 VAL A N 1
ATOM 906 C CA . VAL A 1 114 ? 20.293 -12.047 -32.917 1.00 89.06 114 VAL A CA 1
ATOM 907 C C . VAL A 1 114 ? 21.112 -11.825 -34.198 1.00 89.06 114 VAL A C 1
ATOM 909 O O . VAL A 1 114 ? 21.812 -12.754 -34.613 1.00 89.06 114 VAL A O 1
ATOM 912 N N . PRO A 1 115 ? 21.120 -10.628 -34.824 1.00 86.38 115 PRO A N 1
ATOM 913 C CA . PRO A 1 115 ? 22.012 -10.365 -35.951 1.00 86.38 115 PRO A CA 1
ATOM 914 C C . PRO A 1 115 ? 23.484 -10.524 -35.541 1.00 86.38 115 PRO A C 1
ATOM 916 O O . PRO A 1 115 ? 24.227 -11.176 -36.278 1.00 86.38 115 PRO A O 1
ATOM 919 N N . ALA A 1 116 ? 23.844 -10.029 -34.336 1.00 85.62 116 ALA A N 1
ATOM 920 C CA . ALA A 1 116 ? 25.023 -10.347 -33.495 1.00 85.62 116 ALA A CA 1
ATOM 921 C C . ALA A 1 116 ? 25.652 -11.700 -33.768 1.00 85.62 116 ALA A C 1
ATOM 923 O O . ALA A 1 116 ? 26.749 -11.896 -34.304 1.00 85.62 116 ALA A O 1
ATOM 924 N N . TYR A 1 117 ? 24.813 -12.633 -33.358 1.00 88.19 117 TYR A N 1
ATOM 925 C CA . TYR A 1 117 ? 25.071 -14.032 -33.191 1.00 88.19 117 TYR A CA 1
ATOM 926 C C . TYR A 1 117 ? 25.086 -14.790 -34.512 1.00 88.19 117 TYR A C 1
ATOM 928 O O . TYR A 1 117 ? 25.894 -15.701 -34.685 1.00 88.19 117 TYR A O 1
ATOM 936 N N . LYS A 1 118 ? 24.230 -14.386 -35.462 1.00 87.56 118 LYS A N 1
ATOM 937 C CA . LYS A 1 118 ? 24.211 -14.950 -36.818 1.00 87.56 118 LYS A CA 1
ATOM 938 C C . LYS A 1 118 ? 25.523 -14.699 -37.564 1.00 87.56 118 LYS A C 1
ATOM 940 O O . LYS A 1 118 ? 25.917 -15.543 -38.359 1.00 87.56 118 LYS A O 1
ATOM 945 N N . SER A 1 119 ? 26.199 -13.577 -37.300 1.00 85.56 119 SER A N 1
ATOM 946 C CA . SER A 1 119 ? 27.509 -13.284 -37.898 1.00 85.56 119 SER A CA 1
ATOM 947 C C . SER A 1 119 ? 28.648 -14.031 -37.202 1.00 85.56 119 SER A C 1
ATOM 949 O O . SER A 1 119 ? 29.511 -14.589 -37.870 1.00 85.56 119 SER A O 1
ATOM 951 N N . SER A 1 120 ? 28.680 -14.024 -35.868 1.00 87.56 120 SER A N 1
ATOM 952 C CA . SER A 1 120 ? 29.674 -14.757 -35.082 1.00 87.56 120 SER A CA 1
ATOM 953 C C . SER A 1 120 ? 29.082 -15.170 -33.743 1.00 87.56 120 SER A C 1
ATOM 955 O O . SER A 1 120 ? 28.547 -14.345 -33.000 1.00 87.56 120 SER A O 1
ATOM 957 N N . ARG A 1 121 ? 29.238 -16.450 -33.388 1.00 89.25 121 ARG A N 1
ATOM 958 C CA . ARG A 1 121 ? 28.758 -16.992 -32.106 1.00 89.25 121 ARG A CA 1
ATOM 959 C C . ARG A 1 121 ? 29.452 -16.343 -30.905 1.00 89.25 121 ARG A C 1
ATOM 961 O O . ARG A 1 121 ? 28.846 -16.250 -29.842 1.00 89.25 121 ARG A O 1
ATOM 968 N N . TRP A 1 122 ? 30.684 -15.859 -31.080 1.00 88.00 122 TRP A N 1
ATOM 969 C CA . TRP A 1 122 ? 31.465 -15.203 -30.027 1.00 88.00 122 TRP A CA 1
ATOM 970 C C . TRP A 1 122 ? 30.874 -13.859 -29.588 1.00 88.00 122 TRP A C 1
ATOM 972 O O . TRP A 1 122 ? 31.033 -13.480 -28.433 1.00 88.00 122 TRP A O 1
ATOM 982 N N . ASN A 1 123 ? 30.099 -13.188 -30.446 1.00 85.75 123 ASN A N 1
ATOM 983 C CA . ASN A 1 123 ? 29.435 -11.926 -30.106 1.00 85.75 123 ASN A CA 1
ATOM 984 C C . ASN A 1 123 ? 28.380 -12.082 -28.997 1.00 85.75 123 ASN A C 1
ATOM 986 O O . ASN A 1 123 ? 28.086 -11.120 -28.289 1.00 85.75 123 ASN A O 1
ATOM 990 N N . ALA A 1 124 ? 27.839 -13.292 -28.797 1.00 87.75 124 ALA A N 1
ATOM 991 C CA . ALA A 1 124 ? 26.955 -13.564 -27.664 1.00 87.75 124 ALA A CA 1
ATOM 992 C C . ALA A 1 124 ? 27.672 -13.415 -26.318 1.00 87.75 124 ALA A C 1
ATOM 994 O O . ALA A 1 124 ? 27.025 -13.075 -25.335 1.00 87.75 124 ALA A O 1
ATOM 995 N N . LEU A 1 125 ? 28.991 -13.625 -26.255 1.00 90.69 125 LEU A N 1
ATOM 996 C CA . LEU A 1 125 ? 29.748 -13.524 -25.008 1.00 90.69 125 LEU A CA 1
ATOM 997 C C . LEU A 1 125 ? 29.708 -12.100 -24.441 1.00 90.69 125 LEU A C 1
ATOM 999 O O . LEU A 1 125 ? 29.478 -11.934 -23.246 1.00 90.69 125 LEU A O 1
ATOM 1003 N N . PHE A 1 126 ? 29.839 -11.080 -25.297 1.00 90.25 126 PHE A N 1
ATOM 1004 C CA . PHE A 1 126 ? 29.700 -9.677 -24.892 1.00 90.25 126 PHE A CA 1
ATOM 1005 C C . PHE A 1 126 ? 28.335 -9.413 -24.244 1.00 90.25 126 PHE A C 1
ATOM 1007 O O . PHE A 1 126 ? 28.249 -8.838 -23.162 1.00 90.25 126 PHE A O 1
ATOM 1014 N N . ILE A 1 127 ? 27.268 -9.893 -24.883 1.00 90.44 127 ILE A N 1
ATOM 1015 C CA . ILE A 1 127 ? 25.894 -9.704 -24.416 1.00 90.44 127 ILE A CA 1
ATOM 1016 C C . ILE A 1 127 ? 25.628 -10.470 -23.122 1.00 90.44 127 ILE A C 1
ATOM 1018 O O . ILE A 1 127 ? 25.016 -9.927 -22.209 1.00 90.44 127 ILE A O 1
ATOM 1022 N N . VAL A 1 128 ? 26.094 -11.715 -23.019 1.00 93.06 128 VAL A N 1
ATOM 1023 C CA . VAL A 1 128 ? 25.939 -12.526 -21.805 1.00 93.06 128 VAL A CA 1
ATOM 1024 C C . VAL A 1 128 ? 26.637 -11.850 -20.627 1.00 93.06 128 VAL A C 1
ATOM 1026 O O . VAL A 1 128 ? 26.041 -11.739 -19.560 1.00 93.06 128 VAL A O 1
ATOM 1029 N N . ILE A 1 129 ? 27.856 -11.335 -20.820 1.00 94.38 129 ILE A N 1
ATOM 1030 C CA . ILE A 1 129 ? 28.574 -10.577 -19.784 1.00 94.38 129 ILE A CA 1
ATOM 1031 C C . ILE A 1 129 ? 27.826 -9.287 -19.438 1.00 94.38 129 ILE A C 1
ATOM 1033 O O . ILE A 1 129 ? 27.663 -8.977 -18.259 1.00 94.38 129 ILE A O 1
ATOM 1037 N N . TYR A 1 130 ? 27.332 -8.557 -20.440 1.00 94.62 130 TYR A N 1
ATOM 1038 C CA . TYR A 1 130 ? 26.550 -7.342 -20.230 1.00 94.62 130 TYR A CA 1
ATOM 1039 C C . TYR A 1 130 ? 25.283 -7.604 -19.407 1.00 94.62 130 TYR A C 1
ATOM 1041 O O . TYR A 1 130 ? 25.031 -6.895 -18.437 1.00 94.62 130 TYR A O 1
ATOM 1049 N N . VAL A 1 131 ? 24.507 -8.636 -19.746 1.00 93.88 131 VAL A N 1
ATOM 1050 C CA . VAL A 1 131 ? 23.292 -9.014 -19.009 1.00 93.88 131 VAL A CA 1
ATOM 1051 C C . VAL A 1 131 ? 23.646 -9.502 -17.605 1.00 93.88 131 VAL A C 1
ATOM 1053 O O . VAL A 1 131 ? 22.963 -9.146 -16.648 1.00 93.88 131 VAL A O 1
ATOM 1056 N N . LEU A 1 132 ? 24.737 -10.256 -17.443 1.00 94.94 132 LEU A N 1
ATOM 1057 C CA . LEU A 1 132 ? 25.175 -10.727 -16.132 1.00 94.94 132 LEU A CA 1
ATOM 1058 C C . LEU A 1 132 ? 25.548 -9.567 -15.202 1.00 94.94 132 LEU A C 1
ATOM 1060 O O . LEU A 1 132 ? 25.056 -9.492 -14.076 1.00 94.94 132 LEU A O 1
ATOM 1064 N N . LEU A 1 133 ? 26.379 -8.642 -15.678 1.00 94.69 133 LEU A N 1
ATOM 1065 C CA . LEU A 1 133 ? 26.821 -7.493 -14.889 1.00 94.69 133 LEU A CA 1
ATOM 1066 C C . LEU A 1 133 ? 25.721 -6.434 -14.729 1.00 94.69 133 LEU A C 1
ATOM 1068 O O . LEU A 1 133 ? 25.541 -5.884 -13.647 1.00 94.69 133 LEU A O 1
ATOM 1072 N N . GLY A 1 134 ? 24.967 -6.145 -15.784 1.00 93.12 134 GLY A N 1
ATOM 1073 C CA . GLY A 1 134 ? 23.913 -5.136 -15.766 1.00 93.12 134 GLY A CA 1
ATOM 1074 C C . GLY A 1 134 ? 22.675 -5.615 -15.017 1.00 93.12 134 GLY A C 1
ATOM 1075 O O . GLY A 1 134 ? 22.268 -5.014 -14.029 1.00 93.12 134 GLY A O 1
ATOM 1076 N N . VAL A 1 135 ? 22.081 -6.724 -15.448 1.00 91.31 135 VAL A N 1
ATOM 1077 C CA . VAL A 1 135 ? 20.828 -7.206 -14.861 1.00 91.31 135 VAL A CA 1
ATOM 1078 C C . VAL A 1 135 ? 21.104 -7.836 -13.504 1.00 91.31 135 VAL A C 1
ATOM 1080 O O . VAL A 1 135 ? 20.641 -7.322 -12.494 1.00 91.31 135 VAL A O 1
ATOM 1083 N N . TYR A 1 136 ? 21.892 -8.906 -13.423 1.00 92.19 136 TYR A N 1
ATOM 1084 C CA . TYR A 1 136 ? 21.999 -9.642 -12.158 1.00 92.19 136 TYR A CA 1
ATOM 1085 C C . TYR A 1 136 ? 22.832 -8.938 -11.093 1.00 92.19 136 TYR A C 1
ATOM 1087 O O . TYR A 1 136 ? 22.494 -9.036 -9.917 1.00 92.19 136 TYR A O 1
ATOM 1095 N N . PHE A 1 137 ? 23.905 -8.240 -11.460 1.00 92.75 137 PHE A N 1
ATOM 1096 C CA . PHE A 1 137 ? 24.712 -7.541 -10.462 1.00 92.75 137 PHE A CA 1
ATOM 1097 C C . PHE A 1 137 ? 24.166 -6.136 -10.181 1.00 92.75 137 PHE A C 1
ATOM 1099 O O . PHE A 1 137 ? 23.776 -5.846 -9.049 1.00 92.75 137 PHE A O 1
ATOM 1106 N N . LEU A 1 138 ? 24.067 -5.276 -11.200 1.00 92.88 138 LEU A N 1
ATOM 1107 C CA . LEU A 1 138 ? 23.698 -3.876 -10.995 1.00 92.88 138 LEU A CA 1
ATOM 1108 C C . LEU A 1 138 ? 22.240 -3.709 -10.548 1.00 92.88 138 LEU A C 1
ATOM 1110 O O . LEU A 1 138 ? 22.018 -3.007 -9.568 1.00 92.88 138 LEU A O 1
ATOM 1114 N N . THR A 1 139 ? 21.241 -4.358 -11.168 1.00 92.25 139 THR A N 1
ATOM 1115 C CA . THR A 1 139 ? 19.839 -4.157 -10.722 1.00 92.25 139 THR A CA 1
ATOM 1116 C C . THR A 1 139 ? 19.577 -4.672 -9.306 1.00 92.25 139 THR A C 1
ATOM 1118 O O . THR A 1 139 ? 18.855 -4.023 -8.549 1.00 92.25 139 THR A O 1
ATOM 1121 N N . ASN A 1 140 ? 20.221 -5.770 -8.900 1.00 92.38 140 ASN A N 1
ATOM 1122 C CA . ASN A 1 140 ? 20.118 -6.272 -7.529 1.00 92.38 140 ASN A CA 1
ATOM 1123 C C . ASN A 1 140 ? 20.840 -5.363 -6.528 1.00 92.38 140 ASN A C 1
ATOM 1125 O O . ASN A 1 140 ? 20.331 -5.156 -5.427 1.00 92.38 140 ASN A O 1
ATOM 1129 N N . LEU A 1 141 ? 21.975 -4.766 -6.910 1.00 90.62 141 LEU A N 1
ATOM 1130 C CA . LEU A 1 141 ? 22.627 -3.732 -6.105 1.00 90.62 141 LEU A CA 1
ATOM 1131 C C . LEU A 1 141 ? 21.714 -2.508 -5.939 1.00 90.62 141 LEU A C 1
ATOM 1133 O O . LEU A 1 141 ? 21.557 -2.011 -4.825 1.00 90.62 141 LEU A O 1
ATOM 1137 N N . ILE A 1 142 ? 21.073 -2.050 -7.023 1.00 92.19 142 ILE A N 1
ATOM 1138 C CA . ILE A 1 142 ? 20.109 -0.942 -6.981 1.00 92.19 142 ILE A CA 1
ATOM 1139 C C . ILE A 1 142 ? 18.974 -1.269 -6.005 1.00 92.19 142 ILE A C 1
ATOM 1141 O O . ILE A 1 142 ? 18.661 -0.459 -5.132 1.00 92.19 142 ILE A O 1
ATOM 1145 N N . LEU A 1 143 ? 18.386 -2.463 -6.123 1.00 93.19 143 LEU A N 1
ATOM 1146 C CA . LEU A 1 143 ? 17.314 -2.919 -5.243 1.00 93.19 143 LEU A CA 1
ATOM 1147 C C . LEU A 1 143 ? 17.758 -2.947 -3.774 1.00 93.19 143 LEU A C 1
ATOM 1149 O O . LEU A 1 143 ? 17.023 -2.455 -2.921 1.00 93.19 143 LEU A O 1
ATOM 1153 N N . ALA A 1 144 ? 18.952 -3.470 -3.485 1.00 94.50 144 ALA A N 1
ATOM 1154 C CA . ALA A 1 144 ? 19.493 -3.542 -2.130 1.00 94.50 144 ALA A CA 1
ATOM 1155 C C . ALA A 1 144 ? 19.667 -2.149 -1.503 1.00 94.50 144 ALA A C 1
ATOM 1157 O O . ALA A 1 144 ? 19.177 -1.906 -0.402 1.00 94.50 144 ALA A O 1
ATOM 1158 N N . VAL A 1 145 ? 20.279 -1.203 -2.224 1.00 93.19 145 VAL A N 1
ATOM 1159 C CA . VAL A 1 145 ? 20.492 0.158 -1.701 1.00 93.19 145 VAL A CA 1
ATOM 1160 C C . VAL A 1 145 ? 19.167 0.897 -1.491 1.00 93.19 145 VAL A C 1
ATOM 1162 O O . VAL A 1 145 ? 18.989 1.577 -0.477 1.00 93.19 145 VAL A O 1
ATOM 1165 N N . ILE A 1 146 ? 18.210 0.753 -2.416 1.00 92.94 146 ILE A N 1
ATOM 1166 C CA . ILE A 1 146 ? 16.870 1.338 -2.255 1.00 92.94 146 ILE A CA 1
ATOM 1167 C C . ILE A 1 146 ? 16.159 0.718 -1.050 1.00 92.94 146 ILE A C 1
ATOM 1169 O O . ILE A 1 146 ? 15.519 1.443 -0.289 1.00 92.94 146 ILE A O 1
ATOM 1173 N N . TYR A 1 147 ? 16.269 -0.598 -0.859 1.00 94.44 147 TYR A N 1
ATOM 1174 C CA . TYR A 1 147 ? 15.634 -1.302 0.252 1.00 94.44 147 TYR A CA 1
ATOM 1175 C C . TYR A 1 147 ? 16.191 -0.863 1.609 1.00 94.44 147 TYR A C 1
ATOM 1177 O O . TYR A 1 147 ? 15.410 -0.567 2.514 1.00 94.44 147 TYR A O 1
ATOM 1185 N N . ASP A 1 148 ? 17.513 -0.751 1.745 1.00 94.56 148 ASP A N 1
ATOM 1186 C CA . ASP A 1 148 ? 18.138 -0.288 2.987 1.00 94.56 148 ASP A CA 1
ATOM 1187 C C . ASP A 1 148 ? 17.743 1.157 3.307 1.00 94.56 148 ASP A C 1
ATOM 1189 O O . ASP A 1 148 ? 17.329 1.457 4.431 1.00 94.56 148 ASP A O 1
ATOM 1193 N N . SER A 1 149 ? 17.749 2.038 2.302 1.00 93.38 149 SER A N 1
ATOM 1194 C CA . SER A 1 149 ? 17.299 3.423 2.471 1.00 93.38 149 SER A CA 1
ATOM 1195 C C . SER A 1 149 ? 15.803 3.514 2.808 1.00 93.38 149 SER A C 1
ATOM 1197 O O . SER A 1 149 ? 15.400 4.314 3.657 1.00 93.38 149 SER A O 1
ATOM 1199 N N . PHE A 1 150 ? 14.969 2.664 2.199 1.00 93.75 150 PHE A N 1
ATOM 1200 C CA . PHE A 1 150 ? 13.549 2.556 2.530 1.00 93.75 150 PHE A CA 1
ATOM 1201 C C . PHE A 1 150 ? 13.334 2.088 3.968 1.00 93.75 150 PHE A C 1
ATOM 1203 O O . PHE A 1 150 ? 12.523 2.673 4.687 1.00 93.75 150 PHE A O 1
ATOM 1210 N N . LYS A 1 151 ? 14.076 1.068 4.406 1.00 94.12 151 LYS A N 1
ATOM 1211 C CA . LYS A 1 151 ? 14.001 0.522 5.762 1.00 94.12 151 LYS A CA 1
ATOM 1212 C C . LYS A 1 151 ? 14.396 1.563 6.807 1.00 94.12 151 LYS A C 1
ATOM 1214 O O . LYS A 1 151 ? 13.705 1.687 7.817 1.00 94.12 151 LYS A O 1
ATOM 1219 N N . GLU A 1 152 ? 15.455 2.332 6.563 1.00 93.69 152 GLU A N 1
ATOM 1220 C CA . GLU A 1 152 ? 15.879 3.418 7.453 1.00 93.69 152 GLU A CA 1
ATOM 1221 C C . GLU A 1 152 ? 14.797 4.503 7.570 1.00 93.69 152 GLU A C 1
ATOM 1223 O O . GLU A 1 152 ? 14.414 4.900 8.674 1.00 93.69 152 GLU A O 1
ATOM 1228 N N . GLN A 1 153 ? 14.232 4.936 6.440 1.00 92.88 153 GLN A N 1
ATOM 1229 C CA . GLN A 1 153 ? 13.185 5.954 6.430 1.00 92.88 153 GLN A CA 1
ATOM 1230 C C . GLN A 1 153 ? 11.883 5.458 7.078 1.00 92.88 153 GLN A C 1
ATOM 1232 O O . GLN A 1 153 ? 11.217 6.214 7.792 1.00 92.88 153 GLN A O 1
ATOM 1237 N N . LEU A 1 154 ? 11.538 4.181 6.891 1.00 92.25 154 LEU A N 1
ATOM 1238 C CA . LEU A 1 154 ? 10.419 3.534 7.571 1.00 92.25 154 LEU A CA 1
ATOM 1239 C C . LEU A 1 154 ? 10.646 3.483 9.089 1.00 92.25 154 LEU A C 1
ATOM 1241 O O . LEU A 1 154 ? 9.753 3.861 9.846 1.00 92.25 154 LEU A O 1
ATOM 1245 N N . ALA A 1 155 ? 11.840 3.092 9.545 1.00 93.88 155 ALA A N 1
ATOM 1246 C CA . ALA A 1 155 ? 12.186 3.074 10.967 1.00 93.88 155 ALA A CA 1
ATOM 1247 C C . ALA A 1 155 ? 12.075 4.472 11.596 1.00 93.88 155 ALA A C 1
ATOM 1249 O O . ALA A 1 155 ? 11.525 4.626 12.687 1.00 93.88 155 ALA A O 1
ATOM 1250 N N . LYS A 1 156 ? 12.511 5.510 10.873 1.00 92.31 156 LYS A N 1
ATOM 1251 C CA . LYS A 1 156 ? 12.391 6.910 11.302 1.00 92.31 156 LYS A CA 1
ATOM 1252 C C . LYS A 1 156 ? 10.931 7.346 11.452 1.00 92.31 156 LYS A C 1
ATOM 1254 O O . LYS A 1 156 ? 10.593 8.022 12.422 1.00 92.31 156 LYS A O 1
ATOM 1259 N N . GLN A 1 157 ? 10.053 6.938 10.531 1.00 89.81 157 GLN A N 1
ATOM 1260 C CA . GLN A 1 157 ? 8.615 7.205 10.632 1.00 89.81 157 GLN A CA 1
ATOM 1261 C C . GLN A 1 157 ? 7.955 6.458 11.793 1.00 89.81 157 GLN A C 1
ATOM 1263 O O . GLN A 1 157 ? 7.165 7.061 12.520 1.00 89.81 157 GLN A O 1
ATOM 1268 N N . LEU A 1 158 ? 8.288 5.180 11.994 1.00 90.94 158 LEU A N 1
ATOM 1269 C CA . LEU A 1 158 ? 7.769 4.393 13.114 1.00 90.94 158 LEU A CA 1
ATOM 1270 C C . LEU A 1 158 ? 8.194 5.000 14.457 1.00 90.94 158 LEU A C 1
ATOM 1272 O O . LEU A 1 158 ? 7.340 5.245 15.304 1.00 90.94 158 LEU A O 1
ATOM 1276 N N . ALA A 1 159 ? 9.466 5.384 14.603 1.00 93.44 159 ALA A N 1
ATOM 1277 C CA . ALA A 1 159 ? 9.964 6.054 15.805 1.00 93.44 159 ALA A CA 1
ATOM 1278 C C . ALA A 1 159 ? 9.248 7.391 16.086 1.00 93.44 159 ALA A C 1
ATOM 1280 O O . ALA A 1 159 ? 8.950 7.713 17.236 1.00 93.44 159 ALA A O 1
ATOM 1281 N N . GLN A 1 160 ? 8.927 8.170 15.044 1.00 91.12 160 GLN A N 1
ATOM 1282 C CA . GLN A 1 160 ? 8.122 9.391 15.182 1.00 91.12 160 GLN A CA 1
ATOM 1283 C C . GLN A 1 160 ? 6.671 9.098 15.585 1.00 91.12 160 GLN A C 1
ATOM 1285 O O . GLN A 1 160 ? 6.084 9.833 16.377 1.00 91.12 160 GLN A O 1
ATOM 1290 N N . MET A 1 161 ? 6.064 8.041 15.045 1.00 88.94 161 MET A N 1
ATOM 1291 C CA . MET A 1 161 ? 4.717 7.630 15.442 1.00 88.94 161 MET A CA 1
ATOM 1292 C C . MET A 1 161 ? 4.681 7.164 16.900 1.00 88.94 161 MET A C 1
ATOM 1294 O O . MET A 1 161 ? 3.758 7.537 17.629 1.00 88.94 161 MET A O 1
ATOM 1298 N N . ASP A 1 162 ? 5.698 6.426 17.338 1.00 90.44 162 ASP A N 1
ATOM 1299 C CA . ASP A 1 162 ? 5.831 5.968 18.719 1.00 90.44 162 ASP A CA 1
ATOM 1300 C C . ASP A 1 162 ? 6.088 7.124 19.689 1.00 90.44 162 ASP A C 1
ATOM 1302 O O . ASP A 1 162 ? 5.490 7.153 20.764 1.00 90.44 162 ASP A O 1
ATOM 1306 N N . SER A 1 163 ? 6.889 8.128 19.318 1.00 91.94 163 SER A N 1
ATOM 1307 C CA . SER A 1 163 ? 7.098 9.308 20.169 1.00 91.94 163 SER A CA 1
ATOM 1308 C C . SER A 1 163 ? 5.827 10.151 20.319 1.00 91.94 163 SER A C 1
ATOM 1310 O O . SER A 1 163 ? 5.506 10.584 21.426 1.00 91.94 163 SER A O 1
ATOM 1312 N N . ILE A 1 164 ? 5.043 10.317 19.245 1.00 91.19 164 ILE A N 1
ATOM 1313 C CA . ILE A 1 164 ? 3.725 10.968 19.307 1.00 91.19 164 ILE A CA 1
ATOM 1314 C C . ILE A 1 164 ? 2.783 10.171 20.214 1.00 91.19 164 ILE A C 1
ATOM 1316 O O . ILE A 1 164 ? 2.097 10.759 21.050 1.00 91.19 164 ILE A O 1
ATOM 1320 N N . ARG A 1 165 ? 2.756 8.839 20.083 1.00 90.88 165 ARG A N 1
ATOM 1321 C CA . ARG A 1 165 ? 1.947 7.966 20.944 1.00 90.88 165 ARG A CA 1
ATOM 1322 C C . ARG A 1 165 ? 2.344 8.108 22.414 1.00 90.88 165 ARG A C 1
ATOM 1324 O O . ARG A 1 165 ? 1.463 8.330 23.239 1.00 90.88 165 ARG A O 1
ATOM 1331 N N . LYS A 1 166 ? 3.640 8.025 22.732 1.00 90.69 166 LYS A N 1
ATOM 1332 C CA . LYS A 1 166 ? 4.162 8.216 24.095 1.00 90.69 166 LYS A CA 1
ATOM 1333 C C . LYS A 1 166 ? 3.805 9.597 24.641 1.00 90.69 166 LYS A C 1
ATOM 1335 O O . LYS A 1 166 ? 3.333 9.690 25.762 1.00 90.69 166 LYS A O 1
ATOM 1340 N N . SER A 1 167 ? 3.910 10.653 23.831 1.00 93.00 167 SER A N 1
ATOM 1341 C CA . SER A 1 167 ? 3.503 12.006 24.234 1.00 93.00 167 SER A CA 1
ATOM 1342 C C . SER A 1 167 ? 2.006 12.113 24.555 1.00 93.00 167 SER A C 1
ATOM 1344 O O . SER A 1 167 ? 1.632 12.824 25.483 1.00 93.00 167 SER A O 1
ATOM 1346 N N . ILE A 1 168 ? 1.135 11.412 23.821 1.00 93.75 168 ILE A N 1
ATOM 1347 C CA . ILE A 1 168 ? -0.308 11.379 24.118 1.00 93.75 168 ILE A CA 1
ATOM 1348 C C . ILE A 1 168 ? -0.577 10.622 25.423 1.00 93.75 168 ILE A C 1
ATOM 1350 O O . ILE A 1 168 ? -1.387 11.081 26.223 1.00 93.75 168 ILE A O 1
ATOM 1354 N N . LEU A 1 169 ? 0.098 9.491 25.643 1.00 91.69 169 LEU A N 1
ATOM 1355 C CA . LEU A 1 169 ? -0.033 8.714 26.878 1.00 91.69 169 LEU A CA 1
ATOM 1356 C C . LEU A 1 169 ? 0.500 9.484 28.088 1.00 91.69 169 LEU A C 1
ATOM 1358 O O . LEU A 1 169 ? -0.166 9.491 29.113 1.00 91.69 169 LEU A O 1
ATOM 1362 N N . GLN A 1 170 ? 1.611 10.207 27.937 1.00 91.81 170 GLN A N 1
ATOM 1363 C CA . GLN A 1 170 ? 2.124 11.116 28.960 1.00 91.81 170 GLN A CA 1
ATOM 1364 C C . GLN A 1 170 ? 1.087 12.186 29.305 1.00 91.81 170 GLN A C 1
ATOM 1366 O O . GLN A 1 170 ? 0.742 12.353 30.461 1.00 91.81 170 GLN A O 1
ATOM 1371 N N . LYS A 1 171 ? 0.499 12.854 28.304 1.00 92.44 171 LYS A N 1
ATOM 1372 C CA . LYS A 1 171 ? -0.557 13.847 28.562 1.00 92.44 171 LYS A CA 1
ATOM 1373 C C . LYS A 1 171 ? -1.780 13.242 29.247 1.00 92.44 171 LYS A C 1
ATOM 1375 O O . LYS A 1 171 ? -2.412 13.914 30.048 1.00 92.44 171 LYS A O 1
ATOM 1380 N N . ALA A 1 172 ? -2.144 12.005 28.912 1.00 91.56 172 ALA A N 1
ATOM 1381 C CA . ALA A 1 172 ? -3.229 11.303 29.592 1.00 91.56 172 ALA A CA 1
ATOM 1382 C C . ALA A 1 172 ? -2.858 10.974 31.045 1.00 91.56 172 ALA A C 1
ATOM 1384 O O . ALA A 1 172 ? -3.687 11.150 31.927 1.00 91.56 172 ALA A O 1
ATOM 1385 N N . PHE A 1 173 ? -1.617 10.557 31.291 1.00 91.19 173 PHE A N 1
ATOM 1386 C CA . PHE A 1 173 ? -1.074 10.320 32.624 1.00 91.19 173 PHE A CA 1
ATOM 1387 C C . PHE A 1 173 ? -1.096 11.596 33.473 1.00 91.19 173 PHE A C 1
ATOM 1389 O O . PHE A 1 173 ? -1.642 11.583 34.571 1.00 91.19 173 PHE A O 1
ATOM 1396 N N . ASP A 1 174 ? -0.616 12.714 32.924 1.00 90.81 174 ASP A N 1
ATOM 1397 C CA . ASP A 1 174 ? -0.585 14.016 33.600 1.00 90.81 174 ASP A CA 1
ATOM 1398 C C . ASP A 1 174 ? -2.000 14.517 33.963 1.00 90.81 174 ASP A C 1
ATOM 1400 O O . ASP A 1 174 ? -2.172 15.255 34.927 1.00 90.81 174 ASP A O 1
ATOM 1404 N N . LEU A 1 175 ? -3.033 14.122 33.204 1.00 90.12 175 LEU A N 1
ATOM 1405 C CA . LEU A 1 175 ? -4.435 14.440 33.515 1.00 90.12 175 LEU A CA 1
ATOM 1406 C C . LEU A 1 175 ? -5.008 13.591 34.659 1.00 90.12 175 LEU A C 1
ATOM 1408 O O . LEU A 1 175 ? -5.968 14.014 35.301 1.00 90.12 175 LEU A O 1
ATOM 1412 N N . ILE A 1 176 ? -4.469 12.392 34.879 1.00 88.38 176 ILE A N 1
ATOM 1413 C CA . ILE A 1 176 ? -4.915 11.470 35.932 1.00 88.38 176 ILE A CA 1
ATOM 1414 C C . ILE A 1 176 ? -4.152 11.749 37.233 1.00 88.38 176 ILE A C 1
ATOM 1416 O O . ILE A 1 176 ? -4.734 11.655 38.316 1.00 88.38 176 ILE A O 1
ATOM 1420 N N . ASP A 1 177 ? -2.877 12.136 37.139 1.00 89.56 177 ASP A N 1
ATOM 1421 C CA . ASP A 1 177 ? -2.067 12.577 38.274 1.00 89.56 177 ASP A CA 1
ATOM 1422 C C . ASP A 1 177 ? -2.476 13.986 38.735 1.00 89.56 177 ASP A C 1
ATOM 1424 O O . ASP A 1 177 ? -1.789 14.986 38.528 1.00 89.56 177 ASP A O 1
ATOM 1428 N N . THR A 1 178 ? -3.617 14.062 39.419 1.00 83.62 178 THR A N 1
ATOM 1429 C CA . THR A 1 178 ? -4.147 15.298 40.014 1.00 83.62 178 THR A CA 1
ATOM 1430 C C . THR A 1 178 ? -3.203 15.945 41.026 1.00 83.62 178 THR A C 1
ATOM 1432 O O . THR A 1 178 ? -3.351 17.128 41.325 1.00 83.62 178 THR A O 1
ATOM 1435 N N . ASN A 1 179 ? -2.256 15.178 41.572 1.00 83.06 179 ASN A N 1
ATOM 1436 C CA . ASN A 1 179 ? -1.367 15.622 42.637 1.00 83.06 179 ASN A CA 1
ATOM 1437 C C . ASN A 1 179 ? -0.004 16.090 42.098 1.00 83.06 179 ASN A C 1
ATOM 1439 O O . ASN A 1 179 ? 0.775 16.655 42.867 1.00 83.06 179 ASN A O 1
ATOM 1443 N N . GLY A 1 180 ? 0.289 15.863 40.810 1.00 82.81 180 GLY A N 1
ATOM 1444 C CA . GLY A 1 180 ? 1.560 16.215 40.171 1.00 82.81 180 GLY A CA 1
ATOM 1445 C C . GLY A 1 180 ? 2.766 15.519 40.803 1.00 82.81 180 GLY A C 1
ATOM 1446 O O . GLY A 1 180 ? 3.851 16.096 40.863 1.00 82.81 180 GLY A O 1
ATOM 1447 N N . GLN A 1 181 ? 2.567 14.316 41.343 1.00 82.19 181 GLN A N 1
ATOM 1448 C CA . GLN A 1 181 ? 3.592 13.572 42.074 1.00 82.19 181 GLN A CA 1
ATOM 1449 C C . GLN A 1 181 ? 4.496 12.741 41.151 1.00 82.19 181 GLN A C 1
ATOM 1451 O O . GLN A 1 181 ? 5.534 12.252 41.598 1.00 82.19 181 GLN A O 1
ATOM 1456 N N . GLY A 1 182 ? 4.130 12.598 39.873 1.00 84.56 182 GLY A N 1
ATOM 1457 C CA . GLY A 1 182 ? 4.865 11.817 38.879 1.00 84.56 182 GLY A CA 1
ATOM 1458 C C . GLY A 1 182 ? 4.582 10.314 38.940 1.00 84.56 182 GLY A C 1
ATOM 1459 O O . GLY A 1 182 ? 5.266 9.541 38.270 1.00 84.56 182 GLY A O 1
ATOM 1460 N N . TYR A 1 183 ? 3.586 9.895 39.724 1.00 86.38 183 TYR A N 1
ATOM 1461 C CA . TYR A 1 183 ? 3.144 8.509 39.852 1.00 86.38 183 TYR A CA 1
ATOM 1462 C C . TYR A 1 183 ? 1.637 8.423 40.093 1.00 86.38 183 TYR A C 1
ATOM 1464 O O . TYR A 1 183 ? 1.034 9.333 40.660 1.00 86.38 183 TYR A O 1
ATOM 1472 N N . LEU A 1 184 ? 1.037 7.301 39.692 1.00 86.56 184 LEU A N 1
ATOM 1473 C CA . LEU A 1 184 ? -0.365 7.002 39.965 1.00 86.56 184 LEU A CA 1
ATOM 1474 C C . LEU A 1 184 ? -0.498 6.068 41.161 1.00 86.56 184 LEU A C 1
ATOM 1476 O O . LEU A 1 184 ? 0.149 5.020 41.233 1.00 86.56 184 LEU A O 1
ATOM 1480 N N . ASN A 1 185 ? -1.391 6.441 42.074 1.00 86.19 185 ASN A N 1
ATOM 1481 C CA . ASN A 1 185 ? -1.782 5.599 43.195 1.00 86.19 185 ASN A CA 1
ATOM 1482 C C . ASN A 1 185 ? -2.738 4.492 42.741 1.00 86.19 185 ASN A C 1
ATOM 1484 O O . ASN A 1 185 ? -3.481 4.636 41.765 1.00 86.19 185 ASN A O 1
ATOM 1488 N N . LYS A 1 186 ? -2.808 3.418 43.533 1.00 81.31 186 LYS A N 1
ATOM 1489 C CA . LYS A 1 186 ? -3.733 2.296 43.323 1.00 81.31 186 LYS A CA 1
ATOM 1490 C C . LYS A 1 186 ? -5.176 2.750 43.065 1.00 81.31 186 LYS A C 1
ATOM 1492 O O . LYS A 1 186 ? -5.805 2.276 42.126 1.00 81.31 186 LYS A O 1
ATOM 1497 N N . GLU A 1 187 ? -5.692 3.698 43.848 1.00 82.69 187 GLU A N 1
ATOM 1498 C CA . GLU A 1 187 ? -7.069 4.200 43.707 1.00 82.69 187 GLU A CA 1
ATOM 1499 C C . GLU A 1 187 ? -7.309 4.932 42.378 1.00 82.69 187 GLU A C 1
ATOM 1501 O O . GLU A 1 187 ? -8.344 4.734 41.739 1.00 82.69 187 GLU A O 1
ATOM 1506 N N . GLN A 1 188 ? -6.337 5.729 41.922 1.00 85.00 188 GLN A N 1
ATOM 1507 C CA . GLN A 1 188 ? -6.410 6.426 40.634 1.00 85.00 188 GLN A CA 1
ATOM 1508 C C . GLN A 1 188 ? -6.383 5.427 39.469 1.00 85.00 188 GLN A C 1
ATOM 1510 O O . GLN A 1 188 ? -7.167 5.559 38.528 1.00 85.00 188 GLN A O 1
ATOM 1515 N N . CYS A 1 189 ? -5.543 4.390 39.554 1.00 81.62 189 CYS A N 1
ATOM 1516 C CA . CYS A 1 189 ? -5.490 3.320 38.557 1.00 81.62 189 CYS A CA 1
ATOM 1517 C C . CYS A 1 189 ? -6.784 2.491 38.504 1.00 81.62 189 CYS A C 1
ATOM 1519 O O . CYS A 1 189 ? -7.239 2.158 37.410 1.00 81.62 189 CYS A O 1
ATOM 1521 N N . ILE A 1 190 ? -7.407 2.195 39.652 1.00 81.00 190 ILE A N 1
ATOM 1522 C CA . ILE A 1 190 ? -8.709 1.504 39.704 1.00 81.00 190 ILE A CA 1
ATOM 1523 C C . ILE A 1 190 ? -9.789 2.361 39.043 1.00 81.00 190 ILE A C 1
ATOM 1525 O O . ILE A 1 190 ? -10.489 1.879 38.159 1.00 81.00 190 ILE A O 1
ATOM 1529 N N . SER A 1 191 ? -9.871 3.643 39.411 1.00 84.38 191 SER A N 1
ATOM 1530 C CA . SER A 1 191 ? -10.836 4.586 38.831 1.00 84.38 191 SER A CA 1
ATOM 1531 C C . SER A 1 191 ? -10.695 4.689 37.309 1.00 84.38 191 SER A C 1
ATOM 1533 O O . SER A 1 191 ? -11.683 4.642 36.574 1.00 84.38 191 SER A O 1
ATOM 1535 N N . LEU A 1 192 ? -9.456 4.743 36.809 1.00 84.25 192 LEU A N 1
ATOM 1536 C CA . LEU A 1 192 ? -9.195 4.720 35.375 1.00 84.25 192 LEU A CA 1
ATOM 1537 C C . LEU A 1 192 ? -9.704 3.434 34.720 1.00 84.25 192 LEU A C 1
ATOM 1539 O O . LEU A 1 192 ? -10.310 3.497 33.653 1.00 84.25 192 LEU A O 1
ATOM 1543 N N . LEU A 1 193 ? -9.417 2.270 35.301 1.00 80.56 193 LEU A N 1
ATOM 1544 C CA . LEU A 1 193 ? -9.816 0.991 34.715 1.00 80.56 193 LEU A CA 1
ATOM 1545 C C . LEU A 1 193 ? -11.325 0.793 34.738 1.00 80.56 193 LEU A C 1
ATOM 1547 O O . LEU A 1 193 ? -11.868 0.309 33.748 1.00 80.56 193 LEU A O 1
ATOM 1551 N N . ASP A 1 194 ? -11.998 1.231 35.798 1.00 82.50 194 ASP A N 1
ATOM 1552 C CA . ASP A 1 194 ? -13.458 1.261 35.868 1.00 82.50 194 ASP A CA 1
ATOM 1553 C C . ASP A 1 194 ? -14.045 2.143 34.755 1.00 82.50 194 ASP A C 1
ATOM 1555 O O . ASP A 1 194 ? -15.008 1.756 34.088 1.00 82.50 194 ASP A O 1
ATOM 1559 N N . GLU A 1 195 ? -13.428 3.296 34.480 1.00 84.81 195 GLU A N 1
ATOM 1560 C CA . GLU A 1 195 ? -13.846 4.172 33.385 1.00 84.81 195 GLU A CA 1
ATOM 1561 C C . GLU A 1 195 ? -13.522 3.572 32.005 1.00 84.81 195 GLU A C 1
ATOM 1563 O O . GLU A 1 195 ? -14.334 3.649 31.079 1.00 84.81 195 GLU A O 1
ATOM 1568 N N . LEU A 1 196 ? -12.369 2.912 31.854 1.00 82.75 196 LEU A N 1
ATOM 1569 C CA . LEU A 1 196 ? -11.990 2.196 30.632 1.00 82.75 196 LEU A CA 1
ATOM 1570 C C . LEU A 1 196 ? -12.903 0.998 30.359 1.00 82.75 196 LEU A C 1
ATOM 1572 O O . LEU A 1 196 ? -13.144 0.690 29.188 1.00 82.75 196 LEU A O 1
ATOM 1576 N N . ASN A 1 197 ? -13.449 0.371 31.404 1.00 82.06 197 ASN A N 1
ATOM 1577 C CA . ASN A 1 197 ? -14.387 -0.744 31.296 1.00 82.06 197 ASN A CA 1
ATOM 1578 C C . ASN A 1 197 ? -15.704 -0.340 30.605 1.00 82.06 197 ASN A C 1
ATOM 1580 O O . ASN A 1 197 ? -16.424 -1.187 30.095 1.00 82.06 197 ASN A O 1
ATOM 1584 N N . LYS A 1 198 ? -16.016 0.963 30.522 1.00 80.62 198 LYS A N 1
ATOM 1585 C CA . LYS A 1 198 ? -17.161 1.465 29.738 1.00 80.62 198 LYS A CA 1
ATOM 1586 C C . LYS A 1 198 ? -16.935 1.418 28.223 1.00 80.62 198 LYS A C 1
ATOM 1588 O O . LYS A 1 198 ? -17.889 1.537 27.461 1.00 80.62 198 LYS A O 1
ATOM 1593 N N . TYR A 1 199 ? -15.680 1.333 27.780 1.00 78.88 199 TYR A N 1
ATOM 1594 C CA . TYR A 1 199 ? -15.297 1.408 26.363 1.00 78.88 199 TYR A CA 1
ATOM 1595 C C . TYR A 1 199 ? -14.587 0.143 25.862 1.00 78.88 199 TYR A C 1
ATOM 1597 O O . TYR A 1 199 ? -14.475 -0.080 24.651 1.00 78.88 199 TYR A O 1
ATOM 1605 N N . ARG A 1 200 ? -14.055 -0.673 26.773 1.00 78.44 200 ARG A N 1
ATOM 1606 C CA . ARG A 1 200 ? -13.414 -1.958 26.492 1.00 78.44 200 ARG A CA 1
ATOM 1607 C C . ARG A 1 200 ? -13.936 -2.998 27.464 1.00 78.44 200 ARG A C 1
ATOM 1609 O O . ARG A 1 200 ? -14.082 -2.697 28.638 1.00 78.44 200 ARG A O 1
ATOM 1616 N N . SER A 1 201 ? -14.101 -4.225 26.982 1.00 72.50 201 SER A N 1
ATOM 1617 C CA . SER A 1 201 ? -14.555 -5.349 27.795 1.00 72.50 201 SER A CA 1
ATOM 1618 C C . SER A 1 201 ? -13.401 -5.862 28.659 1.00 72.50 201 SER A C 1
ATOM 1620 O O . SER A 1 201 ? -12.760 -6.872 28.338 1.00 72.50 201 SER A O 1
ATOM 1622 N N . LEU A 1 202 ? -13.071 -5.121 29.712 1.00 71.56 202 LEU A N 1
ATOM 1623 C CA . LEU A 1 202 ? -12.128 -5.585 30.717 1.00 71.56 202 LEU A CA 1
ATOM 1624 C C . LEU A 1 202 ? -12.848 -6.646 31.562 1.00 71.56 202 LEU A C 1
ATOM 1626 O O . LEU A 1 202 ? -14.034 -6.486 31.871 1.00 71.56 202 LEU A O 1
ATOM 1630 N N . PRO A 1 203 ? -12.191 -7.760 31.928 1.00 66.25 203 PRO A N 1
ATOM 1631 C CA . PRO A 1 203 ? -12.768 -8.674 32.897 1.00 66.25 203 PRO A CA 1
ATOM 1632 C C . PRO A 1 203 ? -13.119 -7.856 34.138 1.00 66.25 203 PRO A C 1
ATOM 1634 O O . PRO A 1 203 ? -12.314 -7.047 34.595 1.00 66.25 203 PRO A O 1
ATOM 1637 N N . LYS A 1 204 ? -14.342 -8.031 34.651 1.00 64.31 204 LYS A N 1
ATOM 1638 C CA . LYS A 1 204 ? -14.736 -7.494 35.956 1.00 64.31 204 LYS A CA 1
ATOM 1639 C C . LYS A 1 204 ? -13.964 -8.281 37.007 1.00 64.31 204 LYS A C 1
ATOM 1641 O O . LYS A 1 204 ? -14.484 -9.236 37.574 1.00 64.31 204 LYS A O 1
ATOM 1646 N N . THR A 1 205 ? -12.687 -7.967 37.152 1.00 58.91 205 THR A N 1
ATOM 1647 C CA . THR A 1 205 ? -11.808 -8.592 38.124 1.00 58.91 205 THR A CA 1
ATOM 1648 C C . THR A 1 205 ? -12.251 -8.165 39.514 1.00 58.91 205 THR A C 1
ATOM 1650 O O . THR A 1 205 ? -12.665 -7.022 39.732 1.00 58.91 205 THR A O 1
ATOM 1653 N N . SER A 1 206 ? -12.205 -9.102 40.460 1.00 62.75 206 SER A N 1
ATOM 1654 C CA . SER A 1 206 ? -12.342 -8.750 41.869 1.00 62.75 206 SER A CA 1
ATOM 1655 C C . SER A 1 206 ? -11.221 -7.769 42.249 1.00 62.75 206 SER A C 1
ATOM 1657 O O . SER A 1 206 ? -10.191 -7.690 41.572 1.00 62.75 206 SER A O 1
ATOM 1659 N N . ARG A 1 207 ? -11.390 -7.002 43.335 1.00 66.25 207 ARG A N 1
ATOM 1660 C CA . ARG A 1 207 ? -10.321 -6.099 43.809 1.00 66.25 207 ARG A CA 1
ATOM 1661 C C . ARG A 1 207 ? -9.015 -6.853 44.100 1.00 66.25 207 ARG A C 1
ATOM 1663 O O . ARG A 1 207 ? -7.952 -6.261 43.978 1.00 66.25 207 ARG A O 1
ATOM 1670 N N . GLU A 1 208 ? -9.112 -8.139 44.429 1.00 63.59 208 GLU A N 1
ATOM 1671 C CA . GLU A 1 208 ? -7.995 -9.043 44.722 1.00 63.59 208 GLU A CA 1
ATOM 1672 C C . GLU A 1 208 ? -7.232 -9.434 43.446 1.00 63.59 208 GLU A C 1
ATOM 1674 O O . GLU A 1 208 ? -6.010 -9.337 43.392 1.00 63.59 208 GLU A O 1
ATOM 1679 N N . ASP A 1 209 ? -7.937 -9.759 42.361 1.00 67.06 209 ASP A N 1
ATOM 1680 C CA . ASP A 1 209 ? -7.296 -10.033 41.067 1.00 67.06 209 ASP A CA 1
ATOM 1681 C C . ASP A 1 209 ? -6.647 -8.776 40.465 1.00 67.06 209 ASP A C 1
ATOM 1683 O O . ASP A 1 209 ? -5.671 -8.854 39.715 1.00 67.06 209 ASP A O 1
ATOM 1687 N N . PHE A 1 210 ? -7.188 -7.596 40.787 1.00 68.75 210 PHE A N 1
ATOM 1688 C CA . PHE A 1 210 ? -6.584 -6.330 40.388 1.00 68.75 210 PHE A CA 1
ATOM 1689 C C . PHE A 1 210 ? -5.237 -6.095 41.077 1.00 68.75 210 PHE A C 1
ATOM 1691 O O . PHE A 1 210 ? -4.328 -5.562 40.446 1.00 68.75 210 PHE A O 1
ATOM 1698 N N . GLU A 1 211 ? -5.078 -6.522 42.331 1.00 69.12 211 GLU A N 1
ATOM 1699 C CA . GLU A 1 211 ? -3.794 -6.428 43.034 1.00 69.12 211 GLU A CA 1
ATOM 1700 C C . GLU A 1 211 ? -2.711 -7.248 42.339 1.00 69.12 211 GLU A C 1
ATOM 1702 O O . GLU A 1 211 ? -1.594 -6.760 42.211 1.00 69.12 211 GLU A O 1
ATOM 1707 N N . LEU A 1 212 ? -3.059 -8.420 41.802 1.00 69.62 212 LEU A N 1
ATOM 1708 C CA . LEU A 1 212 ? -2.140 -9.258 41.028 1.00 69.62 212 LEU A CA 1
ATOM 1709 C C . LEU A 1 212 ? -1.727 -8.601 39.704 1.00 69.62 212 LEU A C 1
ATOM 1711 O O . LEU A 1 212 ? -0.559 -8.634 39.321 1.00 69.62 212 LEU A O 1
ATOM 1715 N N . ILE A 1 213 ? -2.676 -7.974 39.002 1.00 71.44 213 ILE A N 1
ATOM 1716 C CA . ILE A 1 213 ? -2.386 -7.230 37.766 1.00 71.44 213 ILE A CA 1
ATOM 1717 C C . ILE A 1 213 ? -1.510 -6.017 38.077 1.00 71.44 213 ILE A C 1
ATOM 1719 O O . ILE A 1 213 ? -0.571 -5.737 37.339 1.00 71.44 213 ILE A O 1
ATOM 1723 N N . PHE A 1 214 ? -1.808 -5.307 39.164 1.00 72.12 214 PHE A N 1
ATOM 1724 C CA . PHE A 1 214 ? -1.046 -4.146 39.599 1.00 72.12 214 PHE A CA 1
ATOM 1725 C C . PHE A 1 214 ? 0.373 -4.538 40.024 1.00 72.12 214 PHE A C 1
ATOM 1727 O O . PHE A 1 214 ? 1.310 -3.872 39.609 1.00 72.12 214 PHE A O 1
ATOM 1734 N N . SER A 1 215 ? 0.553 -5.648 40.750 1.00 72.50 215 SER A N 1
ATOM 1735 C CA . SER A 1 215 ? 1.878 -6.153 41.138 1.00 72.50 215 SER A CA 1
ATOM 1736 C C . SER A 1 215 ? 2.705 -6.681 39.965 1.00 72.50 215 SER A C 1
ATOM 1738 O O . SER A 1 215 ? 3.924 -6.632 40.015 1.00 72.50 215 SER A O 1
ATOM 1740 N N . GLU A 1 216 ? 2.065 -7.190 38.907 1.00 72.88 216 GLU A N 1
ATOM 1741 C CA . GLU A 1 216 ? 2.770 -7.591 37.678 1.00 72.88 216 GLU A CA 1
ATOM 1742 C C . GLU A 1 216 ? 3.213 -6.371 36.849 1.00 72.88 216 GLU A C 1
ATOM 1744 O O . GLU A 1 216 ? 4.137 -6.444 36.037 1.00 72.88 216 GLU A O 1
ATOM 1749 N N . LEU A 1 217 ? 2.531 -5.240 37.029 1.00 70.31 217 LEU A N 1
ATOM 1750 C CA . LEU A 1 217 ? 2.810 -3.996 36.323 1.00 70.31 217 LEU A CA 1
ATOM 1751 C C . LEU A 1 217 ? 3.806 -3.085 37.021 1.00 70.31 217 LEU A C 1
ATOM 1753 O O . LEU A 1 217 ? 4.601 -2.443 36.338 1.00 70.31 217 LEU A O 1
ATOM 1757 N N . ASP A 1 218 ? 3.719 -3.021 38.343 1.00 77.56 218 ASP A N 1
ATOM 1758 C CA . ASP A 1 218 ? 4.643 -2.324 39.223 1.00 77.56 218 ASP A CA 1
ATOM 1759 C C . ASP A 1 218 ? 5.953 -3.115 39.295 1.00 77.56 218 ASP A C 1
ATOM 1761 O O . ASP A 1 218 ? 6.158 -3.965 40.165 1.00 77.56 218 ASP A O 1
ATOM 1765 N N . ARG A 1 219 ? 6.843 -2.866 38.328 1.00 75.38 219 ARG A N 1
ATOM 1766 C CA . ARG A 1 219 ? 8.143 -3.550 38.273 1.00 75.38 219 ARG A CA 1
ATOM 1767 C C . ARG A 1 219 ? 9.074 -3.047 39.374 1.00 75.38 219 ARG A C 1
ATOM 1769 O O . ARG A 1 219 ? 10.014 -3.758 39.730 1.00 75.38 219 ARG A O 1
ATOM 1776 N N . SER A 1 220 ? 8.841 -1.836 39.883 1.00 76.31 220 SER A N 1
ATOM 1777 C CA . SER A 1 220 ? 9.565 -1.253 41.014 1.00 76.31 220 SER A CA 1
ATOM 1778 C C . SER A 1 220 ? 9.179 -1.867 42.360 1.00 76.31 220 SER A C 1
ATOM 1780 O O . SER A 1 220 ? 10.006 -1.867 43.273 1.00 76.31 220 SER A O 1
ATOM 1782 N N . GLY A 1 221 ? 7.966 -2.410 42.483 1.00 74.44 221 GLY A N 1
ATOM 1783 C CA . GLY A 1 221 ? 7.424 -2.961 43.724 1.00 74.44 221 GLY A CA 1
ATOM 1784 C C . GLY A 1 221 ? 7.148 -1.898 44.793 1.00 74.44 221 GLY A C 1
ATOM 1785 O O . GLY A 1 221 ? 7.156 -2.215 45.984 1.00 74.44 221 GLY A O 1
ATOM 1786 N N . ASP A 1 222 ? 6.963 -0.634 44.399 1.00 78.62 222 ASP A N 1
ATOM 1787 C CA . ASP A 1 222 ? 6.752 0.508 45.301 1.00 78.62 222 ASP A CA 1
ATOM 1788 C C . ASP A 1 222 ? 5.279 0.944 45.406 1.00 78.62 222 ASP A C 1
ATOM 1790 O O . ASP A 1 222 ? 4.959 1.964 46.025 1.00 78.62 222 ASP A O 1
ATOM 1794 N N . PHE A 1 223 ? 4.375 0.130 44.860 1.00 73.38 223 PHE A N 1
ATOM 1795 C CA . PHE A 1 223 ? 2.936 0.337 44.742 1.00 73.38 223 PHE A CA 1
ATOM 1796 C C . PHE A 1 223 ? 2.548 1.620 43.992 1.00 73.38 223 PHE A C 1
ATOM 1798 O O . PHE A 1 223 ? 1.458 2.170 44.202 1.00 73.38 223 PHE A O 1
ATOM 1805 N N . LYS A 1 224 ? 3.422 2.094 43.100 1.00 83.56 224 LYS A N 1
ATOM 1806 C CA . LYS A 1 224 ? 3.257 3.327 42.332 1.00 83.56 224 LYS A CA 1
ATOM 1807 C C . LYS A 1 224 ? 3.486 3.043 40.858 1.00 83.56 224 LYS A C 1
ATOM 1809 O O . LYS A 1 224 ? 4.468 2.428 40.485 1.00 83.56 224 LYS A O 1
ATOM 1814 N N . VAL A 1 225 ? 2.586 3.527 40.004 1.00 84.94 225 VAL A N 1
ATOM 1815 C CA . VAL A 1 225 ? 2.731 3.344 38.553 1.00 84.94 225 VAL A CA 1
ATOM 1816 C C . VAL A 1 225 ? 3.344 4.596 37.948 1.00 84.94 225 VAL A C 1
ATOM 1818 O O . VAL A 1 225 ? 2.742 5.674 37.980 1.00 84.94 225 VAL A O 1
ATOM 1821 N N . THR A 1 226 ? 4.536 4.450 37.382 1.00 88.25 226 THR A N 1
ATOM 1822 C CA . THR A 1 226 ? 5.219 5.506 36.627 1.00 88.25 226 THR A CA 1
ATOM 1823 C C . THR A 1 226 ? 4.589 5.706 35.245 1.00 88.25 226 THR A C 1
ATOM 1825 O O . THR A 1 226 ? 3.812 4.882 34.758 1.00 88.25 226 THR A O 1
ATOM 1828 N N . SER A 1 227 ? 4.931 6.799 34.557 1.00 87.44 227 SER A N 1
ATOM 1829 C CA . SER A 1 227 ? 4.385 7.053 33.214 1.00 87.44 227 SER A CA 1
ATOM 1830 C C . SER A 1 227 ? 4.799 5.997 32.172 1.00 87.44 227 SER A C 1
ATOM 1832 O O . SER A 1 227 ? 4.038 5.692 31.249 1.00 87.44 227 SER A O 1
ATOM 1834 N N . GLU A 1 228 ? 5.979 5.389 32.329 1.00 87.00 228 GLU A N 1
ATOM 1835 C CA . GLU A 1 228 ? 6.446 4.318 31.440 1.00 87.00 228 GLU A CA 1
ATOM 1836 C C . GLU A 1 228 ? 5.657 3.021 31.657 1.00 87.00 228 GLU A C 1
ATOM 1838 O O . GLU A 1 228 ? 5.155 2.436 30.694 1.00 87.00 228 GLU A O 1
ATOM 1843 N N . GLU A 1 229 ? 5.458 2.620 32.914 1.00 86.81 229 GLU A N 1
ATOM 1844 C CA . GLU A 1 229 ? 4.637 1.457 33.276 1.00 86.81 229 GLU A CA 1
ATOM 1845 C C . GLU A 1 229 ? 3.173 1.660 32.879 1.00 86.81 229 GLU A C 1
ATOM 1847 O O . GLU A 1 229 ? 2.523 0.750 32.362 1.00 86.81 229 GLU A O 1
ATOM 1852 N N . PHE A 1 230 ? 2.662 2.885 33.021 1.00 87.44 230 PHE A N 1
ATOM 1853 C CA . PHE A 1 230 ? 1.341 3.267 32.538 1.00 87.44 230 PHE A CA 1
ATOM 1854 C C . PHE A 1 230 ? 1.198 3.103 31.016 1.00 87.44 230 PHE A C 1
ATOM 1856 O O . PHE A 1 230 ? 0.170 2.627 30.518 1.00 87.44 230 PHE A O 1
ATOM 1863 N N . ALA A 1 231 ? 2.220 3.486 30.247 1.00 88.69 231 ALA A N 1
ATOM 1864 C CA . ALA A 1 231 ? 2.207 3.308 28.802 1.00 88.69 231 ALA A CA 1
ATOM 1865 C C . ALA A 1 231 ? 2.203 1.817 28.421 1.00 88.69 231 ALA A C 1
ATOM 1867 O O . ALA A 1 231 ? 1.434 1.412 27.540 1.00 88.69 231 ALA A O 1
ATOM 1868 N N . ASP A 1 232 ? 2.997 0.997 29.111 1.00 86.12 232 ASP A N 1
ATOM 1869 C CA . ASP A 1 232 ? 3.030 -0.459 28.943 1.00 86.12 232 ASP A CA 1
ATOM 1870 C C . ASP A 1 232 ? 1.694 -1.122 29.330 1.00 86.12 232 ASP A C 1
ATOM 1872 O O . ASP A 1 232 ? 1.212 -2.002 28.601 1.00 86.12 232 ASP A O 1
ATOM 1876 N N . LEU A 1 233 ? 1.027 -0.647 30.393 1.00 83.12 233 LEU A N 1
ATOM 1877 C CA . LEU A 1 233 ? -0.333 -1.056 30.772 1.00 83.12 233 LEU A CA 1
ATOM 1878 C C . LEU A 1 233 ? -1.302 -0.845 29.618 1.00 83.12 233 LEU A C 1
ATOM 1880 O O . LEU A 1 233 ? -1.987 -1.767 29.170 1.00 83.12 233 LEU A O 1
ATOM 1884 N N . CYS A 1 234 ? -1.341 0.388 29.117 1.00 84.81 234 CYS A N 1
ATOM 1885 C CA . CYS A 1 234 ? -2.242 0.794 28.052 1.00 84.81 234 CYS A CA 1
ATOM 1886 C C . CYS A 1 234 ? -1.983 -0.007 26.769 1.00 84.81 234 CYS A C 1
ATOM 1888 O O . CYS A 1 234 ? -2.927 -0.360 26.057 1.00 84.81 234 CYS A O 1
ATOM 1890 N N . ASN A 1 235 ? -0.721 -0.336 26.482 1.00 85.81 235 ASN A N 1
ATOM 1891 C CA . ASN A 1 235 ? -0.341 -1.184 25.353 1.00 85.81 235 ASN A CA 1
ATOM 1892 C C . ASN A 1 235 ? -0.850 -2.617 25.532 1.00 85.81 235 ASN A C 1
ATOM 1894 O O . ASN A 1 235 ? -1.476 -3.164 24.622 1.00 85.81 235 ASN A O 1
ATOM 1898 N N . THR A 1 236 ? -0.642 -3.197 26.712 1.00 81.56 236 THR A N 1
ATOM 1899 C CA . THR A 1 236 ? -1.090 -4.554 27.045 1.00 81.56 236 THR A CA 1
ATOM 1900 C C . THR A 1 236 ? -2.609 -4.662 26.981 1.00 81.56 236 THR A C 1
ATOM 1902 O O . THR A 1 236 ? -3.143 -5.577 26.350 1.00 81.56 236 THR A O 1
ATOM 1905 N N . ILE A 1 237 ? -3.315 -3.678 27.546 1.00 80.31 237 ILE A N 1
ATOM 1906 C CA . ILE A 1 237 ? -4.774 -3.590 27.484 1.00 80.31 237 ILE A CA 1
ATOM 1907 C C . ILE A 1 237 ? -5.246 -3.473 26.039 1.00 80.31 237 ILE A C 1
ATOM 1909 O O . ILE A 1 237 ? -6.211 -4.126 25.644 1.00 80.31 237 ILE A O 1
ATOM 1913 N N . ALA A 1 238 ? -4.564 -2.660 25.230 1.00 82.00 238 ALA A N 1
ATOM 1914 C CA . ALA A 1 238 ? -4.945 -2.458 23.844 1.00 82.00 238 ALA A CA 1
ATOM 1915 C C . ALA A 1 238 ? -4.832 -3.728 22.991 1.00 82.00 238 ALA A C 1
ATOM 1917 O O . ALA A 1 238 ? -5.623 -3.869 22.057 1.00 82.00 238 ALA A O 1
ATOM 1918 N N . ILE A 1 239 ? -3.875 -4.607 23.307 1.00 78.69 239 ILE A N 1
ATOM 1919 C CA . ILE A 1 239 ? -3.630 -5.872 22.602 1.00 78.69 239 ILE A CA 1
ATOM 1920 C C . ILE A 1 239 ? -4.572 -6.974 23.100 1.00 78.69 239 ILE A C 1
ATOM 1922 O O . ILE A 1 239 ? -5.146 -7.693 22.285 1.00 78.69 239 ILE A O 1
ATOM 1926 N N . LYS A 1 240 ? -4.735 -7.117 24.422 1.00 75.25 240 LYS A N 1
ATOM 1927 C CA . LYS A 1 240 ? -5.512 -8.217 25.016 1.00 75.25 240 LYS A CA 1
ATOM 1928 C C . LYS A 1 240 ? -7.020 -7.972 24.994 1.00 75.25 240 LYS A C 1
ATOM 1930 O O . LYS A 1 240 ? -7.775 -8.920 24.795 1.00 75.25 240 LYS A O 1
ATOM 1935 N N . PHE A 1 241 ? -7.467 -6.730 25.187 1.00 78.25 241 PHE A N 1
ATOM 1936 C CA . PHE A 1 241 ? -8.887 -6.418 25.368 1.00 78.25 241 PHE A CA 1
ATOM 1937 C C . PHE A 1 241 ? -9.467 -5.669 24.170 1.00 78.25 241 PHE A C 1
ATOM 1939 O O . PHE A 1 241 ? -9.029 -4.571 23.796 1.00 78.25 241 PHE A O 1
ATOM 1946 N N . GLN A 1 242 ? -10.490 -6.273 23.568 1.00 70.00 242 GLN A N 1
ATOM 1947 C CA . GLN A 1 242 ? -11.196 -5.716 22.421 1.00 70.00 242 GLN A CA 1
ATOM 1948 C C . GLN A 1 242 ? -12.033 -4.495 22.835 1.00 70.00 242 GLN A C 1
ATOM 1950 O O . GLN A 1 242 ? -12.456 -4.355 23.982 1.00 70.00 242 GLN A O 1
ATOM 1955 N N . LYS A 1 243 ? -12.235 -3.569 21.892 1.00 76.56 243 LYS A N 1
ATOM 1956 C CA . LYS A 1 243 ? -13.140 -2.429 22.093 1.00 76.56 243 LYS A CA 1
ATOM 1957 C C . LYS A 1 243 ? -14.573 -2.937 22.114 1.00 76.56 243 LYS A C 1
ATOM 1959 O O . LYS A 1 243 ? -14.928 -3.739 21.251 1.00 76.56 243 LYS A O 1
ATOM 1964 N N . GLU A 1 244 ? -15.377 -2.444 23.048 1.00 70.00 244 GLU A N 1
ATOM 1965 C CA . GLU A 1 244 ? -16.797 -2.770 23.031 1.00 70.00 244 GLU A CA 1
ATOM 1966 C C . GLU A 1 244 ? -17.450 -2.110 21.814 1.00 70.00 244 GLU A C 1
ATOM 1968 O O . GLU A 1 244 ? -17.169 -0.941 21.510 1.00 70.00 244 GLU A O 1
ATOM 1973 N N . PRO A 1 245 ? -18.281 -2.847 21.062 1.00 70.12 245 PRO A N 1
ATOM 1974 C CA . PRO A 1 245 ? -19.026 -2.244 19.979 1.00 70.12 245 PRO A CA 1
ATOM 1975 C C . PRO A 1 245 ? -20.040 -1.245 20.547 1.00 70.12 245 PRO A C 1
ATOM 1977 O O . PRO A 1 245 ? -20.612 -1.488 21.610 1.00 70.12 245 PRO A O 1
ATOM 1980 N N . PRO A 1 246 ? -20.312 -0.131 19.847 1.00 68.88 246 PRO A N 1
ATOM 1981 C CA . PRO A 1 246 ? -21.347 0.788 20.290 1.00 68.88 246 PRO A CA 1
ATOM 1982 C C . PRO A 1 246 ? -22.710 0.072 20.288 1.00 68.88 246 PRO A C 1
ATOM 1984 O O . PRO A 1 246 ? -22.937 -0.797 19.433 1.00 68.88 246 PRO A O 1
ATOM 1987 N N . PRO A 1 247 ? -23.620 0.447 21.205 1.00 67.56 247 PRO A N 1
ATOM 1988 C CA . PRO A 1 247 ? -24.918 -0.201 21.346 1.00 67.56 247 PRO A CA 1
ATOM 1989 C C . PRO A 1 247 ? -25.695 -0.175 20.031 1.00 67.56 247 PRO A C 1
ATOM 1991 O O . PRO A 1 247 ? -25.633 0.788 19.252 1.00 67.56 247 PRO A O 1
ATOM 1994 N N . SER A 1 248 ? -26.434 -1.249 19.762 1.00 71.19 248 SER A N 1
ATOM 1995 C CA . SER A 1 248 ? -27.211 -1.356 18.528 1.00 71.19 248 SER A CA 1
ATOM 1996 C C . SER A 1 248 ? -28.326 -0.310 18.520 1.00 71.19 248 SER A C 1
ATOM 1998 O O . SER A 1 248 ? -29.045 -0.166 19.501 1.00 71.19 248 SER A O 1
ATOM 2000 N N . TYR A 1 249 ? -28.574 0.369 17.392 1.00 67.56 249 TYR A N 1
ATOM 2001 C CA . TYR A 1 249 ? -29.710 1.306 17.281 1.00 67.56 249 TYR A CA 1
ATOM 2002 C C . TYR A 1 249 ? -31.063 0.660 17.640 1.00 67.56 249 TYR A C 1
ATOM 2004 O O . TYR A 1 249 ? -31.974 1.353 18.086 1.00 67.56 249 TYR A O 1
ATOM 2012 N N . LEU A 1 250 ? -31.175 -0.663 17.470 1.00 66.25 250 LEU A N 1
ATOM 2013 C CA . LEU A 1 250 ? -32.355 -1.467 17.797 1.00 66.25 250 LEU A CA 1
ATOM 2014 C C . LEU A 1 250 ? -32.536 -1.735 19.301 1.00 66.25 250 LEU A C 1
ATOM 2016 O O . LEU A 1 250 ? -33.640 -2.080 19.710 1.00 66.25 250 LEU A O 1
ATOM 2020 N N . GLU A 1 251 ? -31.523 -1.494 20.141 1.00 67.94 251 GLU A N 1
ATOM 2021 C CA . GLU A 1 251 ? -31.671 -1.524 21.608 1.00 67.94 251 GLU A CA 1
ATOM 2022 C C . GLU A 1 251 ? -32.581 -0.399 22.123 1.00 67.94 251 GLU A C 1
ATOM 2024 O O . GLU A 1 251 ? -33.100 -0.487 23.232 1.00 67.94 251 GLU A O 1
ATOM 2029 N N . LYS A 1 252 ? -32.871 0.619 21.295 1.00 67.75 252 LYS A N 1
ATOM 2030 C CA . LYS A 1 252 ? -33.897 1.634 21.590 1.00 67.75 252 LYS A CA 1
ATOM 2031 C C . LYS A 1 252 ? -35.325 1.069 21.633 1.00 67.75 252 LYS A C 1
ATOM 2033 O O . LYS A 1 252 ? -36.194 1.715 22.210 1.00 67.75 252 LYS A O 1
ATOM 2038 N N . TYR A 1 253 ? -35.574 -0.112 21.056 1.00 69.94 253 TYR A N 1
ATOM 2039 C CA . TYR A 1 253 ? -36.871 -0.806 21.086 1.00 69.94 253 TYR A CA 1
ATOM 2040 C C . TYR A 1 253 ? -36.734 -2.194 21.747 1.00 69.94 253 TYR A C 1
ATOM 2042 O O . TYR A 1 253 ? -36.794 -3.227 21.067 1.00 69.94 253 TYR A O 1
ATOM 2050 N N . PRO A 1 254 ? -36.557 -2.243 23.082 1.00 67.62 254 PRO A N 1
ATOM 2051 C CA . PRO A 1 254 ? -36.179 -3.461 23.802 1.00 67.62 254 PRO A CA 1
ATOM 2052 C C . PRO A 1 254 ? -37.232 -4.572 23.720 1.00 67.62 254 PRO A C 1
ATOM 2054 O O . PRO A 1 254 ? -36.879 -5.747 23.664 1.00 67.62 254 PRO A O 1
ATOM 2057 N N . SER A 1 255 ? -38.519 -4.225 23.639 1.00 65.69 255 SER A N 1
ATOM 2058 C CA . SER A 1 255 ? -39.640 -5.176 23.608 1.00 65.69 255 SER A CA 1
ATOM 2059 C C . SER A 1 255 ? -39.608 -6.114 22.396 1.00 65.69 255 SER A C 1
ATOM 2061 O O . SER A 1 255 ? -39.965 -7.283 22.511 1.00 65.69 255 SER A O 1
ATOM 2063 N N . PHE A 1 256 ? -39.161 -5.623 21.237 1.00 71.50 256 PHE A N 1
ATOM 2064 C CA . PHE A 1 256 ? -39.011 -6.439 20.029 1.00 71.50 256 PHE A CA 1
ATOM 2065 C C . PHE A 1 256 ? -37.641 -7.126 19.992 1.00 71.50 256 PHE A C 1
ATOM 2067 O O . PHE A 1 256 ? -37.539 -8.319 19.698 1.00 71.50 256 PHE A O 1
ATOM 2074 N N . TYR A 1 257 ? -36.586 -6.385 20.343 1.00 72.56 257 TYR A N 1
ATOM 2075 C CA . TYR A 1 257 ? -35.204 -6.843 20.215 1.00 72.56 257 TYR A CA 1
ATOM 2076 C C . TYR A 1 257 ? -34.822 -7.941 21.218 1.00 72.56 257 TYR A C 1
ATOM 2078 O O . TYR A 1 257 ? -34.002 -8.790 20.871 1.00 72.56 257 TYR A O 1
ATOM 2086 N N . HIS A 1 258 ? -35.428 -7.963 22.411 1.00 75.94 258 HIS A N 1
ATOM 2087 C CA . HIS A 1 258 ? -35.237 -9.006 23.432 1.00 75.94 258 HIS A CA 1
ATOM 2088 C C . HIS A 1 258 ? -36.323 -10.086 23.422 1.00 75.94 258 HIS A C 1
ATOM 2090 O O . HIS A 1 258 ? -36.408 -10.896 24.346 1.00 75.94 258 HIS A O 1
ATOM 2096 N N . SER A 1 259 ? -37.168 -10.123 22.390 1.00 83.25 259 SER A N 1
ATOM 2097 C CA . SER A 1 259 ? -38.121 -11.220 22.250 1.00 83.25 259 SER A CA 1
ATOM 2098 C C . SER A 1 259 ? -37.376 -12.568 22.159 1.00 83.25 259 SER A C 1
ATOM 2100 O O . SER A 1 259 ? -36.283 -12.645 21.581 1.00 83.25 259 SER A O 1
ATOM 2102 N N . PRO A 1 260 ? -37.952 -13.666 22.684 1.00 81.81 260 PRO A N 1
ATOM 2103 C CA . PRO A 1 260 ? -37.281 -14.969 22.719 1.00 81.81 260 PRO A CA 1
ATOM 2104 C C . PRO A 1 260 ? -36.953 -15.505 21.316 1.00 81.81 260 PRO A C 1
ATOM 2106 O O . PRO A 1 260 ? -36.024 -16.290 21.144 1.00 81.81 260 PRO A O 1
ATOM 2109 N N . GLN A 1 261 ? -37.698 -15.073 20.298 1.00 81.50 261 GLN A N 1
ATOM 2110 C CA . GLN A 1 261 ? -37.460 -15.426 18.900 1.00 81.50 261 GLN A CA 1
ATOM 2111 C C . GLN A 1 261 ? -36.257 -14.669 18.325 1.00 81.50 261 GLN A C 1
ATOM 2113 O O . GLN A 1 261 ? -35.399 -15.278 17.685 1.00 81.50 261 GLN A O 1
ATOM 2118 N N . CYS A 1 262 ? -36.148 -13.365 18.595 1.00 79.12 262 CYS A N 1
ATOM 2119 C CA . CYS A 1 262 ? -35.003 -12.568 18.168 1.00 79.12 262 CYS A CA 1
ATOM 2120 C C . CYS A 1 262 ? -33.711 -13.020 18.856 1.00 79.12 262 CYS A C 1
ATOM 2122 O O . CYS A 1 262 ? -32.693 -13.128 18.185 1.00 79.12 262 CYS A O 1
ATOM 2124 N N . GLU A 1 263 ? -33.740 -13.373 20.143 1.00 82.50 263 GLU A N 1
ATOM 2125 C CA . GLU A 1 263 ? -32.556 -13.904 20.840 1.00 82.50 263 GLU A CA 1
ATOM 2126 C C . GLU A 1 263 ? -32.116 -15.283 20.315 1.00 82.50 263 GLU A C 1
ATOM 2128 O O . GLU A 1 263 ? -30.920 -15.545 20.149 1.00 82.50 263 GLU A O 1
ATOM 2133 N N . ARG A 1 264 ? -33.062 -16.156 19.942 1.00 86.38 264 ARG A N 1
ATOM 2134 C CA . ARG A 1 264 ? -32.738 -17.411 19.235 1.00 86.38 264 ARG A CA 1
ATOM 2135 C C . ARG A 1 264 ? -32.092 -17.154 17.875 1.00 86.38 264 ARG A C 1
ATOM 2137 O O . ARG A 1 264 ? -31.118 -17.812 17.526 1.00 86.38 264 ARG A O 1
ATOM 2144 N N . LEU A 1 265 ? -32.589 -16.174 17.122 1.00 85.38 265 LEU A N 1
ATOM 2145 C CA . LEU A 1 265 ? -31.994 -15.805 15.839 1.00 85.38 265 LEU A CA 1
ATOM 2146 C C . LEU A 1 265 ? -30.587 -15.217 16.018 1.00 85.38 265 LEU A C 1
ATOM 2148 O O . LEU A 1 265 ? -29.668 -15.596 15.297 1.00 85.38 265 LEU A O 1
ATOM 2152 N N . LYS A 1 266 ? -30.390 -14.337 17.007 1.00 84.62 266 LYS A N 1
ATOM 2153 C CA . LYS A 1 266 ? -29.073 -13.767 17.327 1.00 84.62 266 LYS A CA 1
ATOM 2154 C C . LYS A 1 266 ? -28.070 -14.845 17.707 1.00 84.62 266 LYS A C 1
ATOM 2156 O O . LYS A 1 266 ? -26.967 -14.864 17.164 1.00 84.62 266 LYS A O 1
ATOM 2161 N N . SER A 1 267 ? -28.455 -15.744 18.612 1.00 86.62 267 SER A N 1
ATOM 2162 C CA . SER A 1 267 ? -27.601 -16.852 19.051 1.00 86.62 267 SER A CA 1
ATOM 2163 C C . SER A 1 267 ? -27.279 -17.819 17.911 1.00 86.62 267 SER A C 1
ATOM 2165 O O . SER A 1 267 ? -26.136 -18.255 17.808 1.00 86.62 267 SER A O 1
ATOM 2167 N N . PHE A 1 268 ? -28.222 -18.075 16.998 1.00 89.81 268 PHE A N 1
ATOM 2168 C CA . PHE A 1 268 ? -27.957 -18.848 15.785 1.00 89.81 268 PHE A CA 1
ATOM 2169 C C . PHE A 1 268 ? -26.944 -18.155 14.864 1.00 89.81 268 PHE A C 1
ATOM 2171 O O . PHE A 1 268 ? -25.951 -18.770 14.487 1.00 89.81 268 PHE A O 1
ATOM 2178 N N . VAL A 1 269 ? -27.135 -16.869 14.550 1.00 87.75 269 VAL A N 1
ATOM 2179 C CA . VAL A 1 269 ? -26.225 -16.108 13.669 1.00 87.75 269 VAL A CA 1
ATOM 2180 C C . VAL A 1 269 ? -24.822 -15.968 14.273 1.00 87.75 269 VA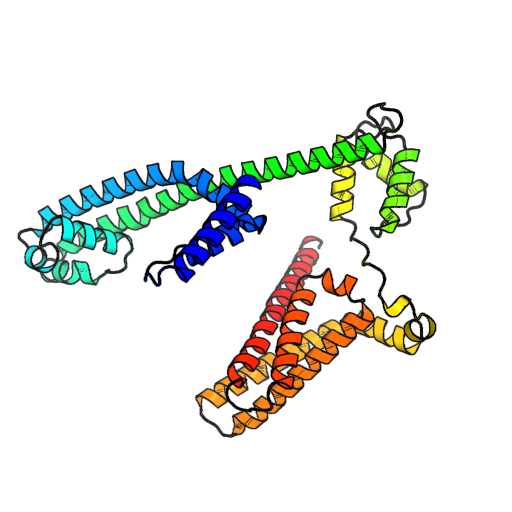L A C 1
ATOM 2182 O O . VAL A 1 269 ? -23.841 -15.939 13.540 1.00 87.75 269 VAL A O 1
ATOM 2185 N N . ARG A 1 270 ? -24.709 -15.912 15.605 1.00 85.56 270 ARG A N 1
ATOM 2186 C CA . ARG A 1 270 ? -23.423 -15.879 16.330 1.00 85.56 270 ARG A CA 1
ATOM 2187 C C . ARG A 1 270 ? -22.781 -17.260 16.498 1.00 85.56 270 ARG A C 1
ATOM 2189 O O . ARG A 1 270 ? -21.679 -17.359 17.030 1.00 85.56 270 ARG A O 1
ATOM 2196 N N . SER A 1 271 ? -23.471 -18.332 16.114 1.00 87.88 271 SER A N 1
ATOM 2197 C CA . SER A 1 271 ? -22.953 -19.689 16.253 1.00 87.88 271 SER A CA 1
ATOM 2198 C C . SER A 1 271 ? -21.953 -20.023 15.145 1.00 87.88 271 SER A C 1
ATOM 2200 O O . SER A 1 271 ? -22.090 -19.585 14.003 1.00 87.88 271 SER A O 1
ATOM 2202 N N . ARG A 1 272 ? -20.997 -20.908 15.452 1.00 84.44 272 ARG A N 1
ATOM 2203 C CA . ARG A 1 272 ? -20.055 -21.444 14.453 1.00 84.44 272 ARG A CA 1
ATOM 2204 C C . ARG A 1 272 ? -20.756 -22.206 13.325 1.00 84.44 272 ARG A C 1
ATOM 2206 O O . ARG A 1 272 ? -20.230 -22.289 12.224 1.00 84.44 272 ARG A O 1
ATOM 2213 N N . LEU A 1 273 ? -21.948 -22.753 13.580 1.00 86.88 273 LEU A N 1
ATOM 2214 C CA . LEU A 1 273 ? -22.735 -23.438 12.552 1.00 86.88 273 LEU A CA 1
ATOM 2215 C C . LEU A 1 273 ? -23.139 -22.479 11.432 1.00 86.88 273 LEU A C 1
ATOM 2217 O O . LEU A 1 273 ? -23.034 -22.840 10.265 1.00 86.88 273 LEU A O 1
ATOM 2221 N N . PHE A 1 274 ? -23.550 -21.255 11.774 1.00 88.31 274 PHE A N 1
ATOM 2222 C CA . PHE A 1 274 ? -23.885 -20.244 10.774 1.00 88.31 274 PHE A CA 1
ATOM 2223 C C . PHE A 1 274 ? -22.663 -19.861 9.932 1.00 88.31 274 PHE A C 1
ATOM 2225 O O . PHE A 1 274 ? -22.770 -19.792 8.711 1.00 88.31 274 PHE A O 1
ATOM 2232 N N . GLU A 1 275 ? -21.492 -19.702 10.554 1.00 84.56 275 GLU A N 1
ATOM 2233 C CA . GLU A 1 275 ? -20.235 -19.463 9.830 1.00 84.56 275 GLU A CA 1
ATOM 2234 C C . GLU A 1 275 ? -19.933 -20.591 8.830 1.00 84.56 275 GLU A C 1
ATOM 2236 O O . GLU A 1 275 ? -19.703 -20.318 7.653 1.00 84.56 275 GLU A O 1
ATOM 2241 N N . TYR A 1 276 ? -20.024 -21.859 9.250 1.00 86.56 276 TYR A N 1
ATOM 2242 C CA . TYR A 1 276 ? -19.820 -23.000 8.349 1.00 86.56 276 TYR A CA 1
ATOM 2243 C C . TYR A 1 276 ? -20.842 -23.057 7.207 1.00 86.56 276 TYR A C 1
ATOM 2245 O O . TYR A 1 276 ? -20.472 -23.395 6.082 1.00 86.56 276 TYR A O 1
ATOM 2253 N N . ILE A 1 277 ? -22.106 -22.699 7.459 1.00 89.69 277 ILE A N 1
ATOM 2254 C CA . ILE A 1 277 ? -23.134 -22.613 6.412 1.00 89.69 277 ILE A CA 1
ATOM 2255 C C . ILE A 1 277 ? -22.752 -21.550 5.377 1.00 89.69 277 ILE A C 1
ATOM 2257 O O . ILE A 1 277 ? -22.830 -21.816 4.179 1.00 89.69 277 ILE A O 1
ATOM 2261 N N . VAL A 1 278 ? -22.309 -20.367 5.811 1.00 86.94 278 VAL A N 1
ATOM 2262 C CA . VAL A 1 278 ? -21.899 -19.285 4.900 1.00 86.94 278 VAL A CA 1
ATOM 2263 C C . VAL A 1 278 ? -20.694 -19.701 4.053 1.00 86.94 278 VAL A C 1
ATOM 2265 O O . VAL A 1 278 ? -20.711 -19.503 2.837 1.00 86.94 278 VAL A O 1
ATOM 2268 N N . VAL A 1 279 ? -19.692 -20.344 4.660 1.00 84.06 279 VAL A N 1
ATOM 2269 C CA . VAL A 1 279 ? -18.529 -20.901 3.945 1.00 84.06 279 VAL A CA 1
ATOM 2270 C C . VAL A 1 279 ? -18.971 -21.928 2.902 1.00 84.06 279 VAL A C 1
ATOM 2272 O O . VAL A 1 279 ? -18.524 -21.889 1.756 1.00 84.06 279 VAL A O 1
ATOM 2275 N N . PHE A 1 280 ? -19.871 -22.839 3.279 1.00 88.00 280 PHE A N 1
ATOM 2276 C CA . PHE A 1 280 ? -20.384 -23.870 2.382 1.00 88.00 280 PHE A CA 1
ATOM 2277 C C . PHE A 1 280 ? -21.134 -23.266 1.189 1.00 88.00 280 PHE A C 1
ATOM 2279 O O . PHE A 1 280 ? -20.855 -23.624 0.046 1.00 88.00 280 PHE A O 1
ATOM 2286 N N . VAL A 1 281 ? -22.028 -22.301 1.432 1.00 87.75 281 VAL A N 1
ATOM 2287 C CA . VAL A 1 281 ? -22.734 -21.556 0.374 1.00 87.75 281 VAL A CA 1
ATOM 2288 C C . VAL A 1 281 ? -21.741 -20.907 -0.585 1.00 87.75 281 VAL A C 1
ATOM 2290 O O . VAL A 1 281 ? -21.919 -20.978 -1.800 1.00 87.75 281 VAL A O 1
ATOM 2293 N N . LEU A 1 282 ? -20.672 -20.313 -0.054 1.00 84.12 282 LEU A N 1
ATOM 2294 C CA . LEU A 1 282 ? -19.652 -19.660 -0.862 1.00 84.12 282 LEU A CA 1
ATOM 2295 C C . LEU A 1 282 ? -18.856 -20.665 -1.717 1.00 84.12 282 LEU A C 1
ATOM 2297 O O . LEU A 1 282 ? -18.534 -20.368 -2.868 1.00 84.12 282 LEU A O 1
ATOM 2301 N N . LEU A 1 283 ? -18.587 -21.869 -1.202 1.00 85.00 283 LEU A N 1
ATOM 2302 C CA . LEU A 1 283 ? -17.939 -22.948 -1.956 1.00 85.00 283 LEU A CA 1
ATOM 2303 C C . LEU A 1 283 ? -18.831 -23.470 -3.090 1.00 85.00 283 LEU A C 1
ATOM 2305 O O . LEU A 1 283 ? -18.360 -23.640 -4.214 1.00 85.00 283 LEU A O 1
ATOM 2309 N N . VAL A 1 284 ? -20.124 -23.677 -2.832 1.00 88.44 284 VAL A N 1
ATOM 2310 C CA . VAL A 1 284 ? -21.075 -24.086 -3.880 1.00 88.44 284 VAL A CA 1
ATOM 2311 C C . VAL A 1 284 ? -21.210 -22.990 -4.938 1.00 88.44 284 VAL A C 1
ATOM 2313 O O . VAL A 1 284 ? -21.193 -23.279 -6.133 1.00 88.44 284 VAL A O 1
ATOM 2316 N N . ASN A 1 285 ? -21.266 -21.723 -4.524 1.00 83.88 285 ASN A N 1
ATOM 2317 C CA . ASN A 1 285 ? -21.281 -20.594 -5.447 1.00 83.88 285 ASN A CA 1
ATOM 2318 C C . ASN A 1 285 ? -20.006 -20.524 -6.307 1.00 83.88 285 ASN A C 1
ATOM 2320 O O . ASN A 1 285 ? -20.085 -20.202 -7.490 1.00 83.88 285 ASN A O 1
ATOM 2324 N N . LEU A 1 286 ? -18.834 -20.867 -5.758 1.00 81.81 286 LEU A N 1
ATOM 2325 C CA . LEU A 1 286 ? -17.600 -20.975 -6.541 1.00 81.81 286 LEU A CA 1
ATOM 2326 C C . LEU A 1 286 ? -17.741 -21.999 -7.671 1.00 81.81 286 LEU A C 1
ATOM 2328 O O . LEU A 1 286 ? -17.393 -21.668 -8.803 1.00 81.81 286 LEU A O 1
ATOM 2332 N N . ILE A 1 287 ? -18.271 -23.188 -7.377 1.00 85.94 287 ILE A N 1
ATOM 2333 C CA . ILE A 1 287 ? -18.500 -24.238 -8.378 1.00 85.94 287 ILE A CA 1
ATOM 2334 C C . ILE A 1 287 ? -19.501 -23.760 -9.437 1.00 85.94 287 ILE A C 1
ATOM 2336 O O . ILE A 1 287 ? -19.229 -23.897 -10.626 1.00 85.94 287 ILE A O 1
ATOM 2340 N N . ALA A 1 288 ? -20.613 -23.147 -9.018 1.00 84.50 288 ALA A N 1
ATOM 2341 C CA . ALA A 1 288 ? -21.642 -22.642 -9.927 1.00 84.50 288 ALA A CA 1
ATOM 2342 C C . ALA A 1 288 ? -21.082 -21.629 -10.941 1.00 84.50 288 ALA A C 1
ATOM 2344 O O . ALA A 1 288 ? -21.329 -21.770 -12.132 1.00 84.50 288 ALA A O 1
ATOM 2345 N N . VAL A 1 289 ? -20.265 -20.675 -10.484 1.00 80.50 289 VAL A N 1
ATOM 2346 C CA . VAL A 1 289 ? -19.621 -19.682 -11.363 1.00 80.50 289 VAL A CA 1
ATOM 2347 C C . VAL A 1 289 ? -18.617 -20.337 -12.316 1.00 80.50 289 VAL A C 1
ATOM 2349 O O . VAL A 1 289 ? -18.540 -19.955 -13.473 1.00 80.50 289 VAL A O 1
ATOM 2352 N N . VAL A 1 290 ? -17.828 -21.321 -11.860 1.00 83.56 290 VAL A N 1
ATOM 2353 C CA . VAL A 1 290 ? -16.887 -22.024 -12.756 1.00 83.56 290 VAL A CA 1
ATOM 2354 C C . VAL A 1 290 ? -17.650 -22.728 -13.878 1.00 83.56 290 VAL A C 1
ATOM 2356 O O . VAL A 1 290 ? -17.255 -22.616 -15.034 1.00 83.56 290 VAL A O 1
ATOM 2359 N N . ILE A 1 291 ? -18.757 -23.398 -13.545 1.00 85.00 291 ILE A N 1
ATOM 2360 C CA . ILE A 1 291 ? -19.624 -24.052 -14.531 1.00 85.00 291 ILE A CA 1
ATOM 2361 C C . ILE A 1 291 ? -20.225 -23.013 -15.488 1.00 85.00 291 ILE A C 1
ATOM 2363 O O . ILE A 1 291 ? -20.132 -23.189 -16.701 1.00 85.00 291 ILE A O 1
ATOM 2367 N N . GLU A 1 292 ? -20.784 -21.918 -14.970 1.00 82.12 292 GLU A N 1
ATOM 2368 C CA . GLU A 1 292 ? -21.341 -20.823 -15.778 1.00 82.12 292 GLU A CA 1
ATOM 2369 C C . GLU A 1 292 ? -20.317 -20.285 -16.782 1.00 82.12 292 GLU A C 1
ATOM 2371 O O . GLU A 1 292 ? -20.600 -20.257 -17.977 1.00 82.12 292 GLU A O 1
ATOM 2376 N N . THR A 1 293 ? -19.099 -19.981 -16.328 1.00 78.44 293 THR A N 1
ATOM 2377 C CA . THR A 1 293 ? -18.047 -19.428 -17.186 1.00 78.44 293 THR A CA 1
ATOM 2378 C C . THR A 1 293 ? -17.592 -20.431 -18.249 1.00 78.44 293 THR A C 1
ATOM 2380 O O . THR A 1 293 ? -17.332 -20.047 -19.386 1.00 78.44 293 THR A O 1
ATOM 2383 N N . THR A 1 294 ? -17.516 -21.728 -17.927 1.00 83.81 294 THR A N 1
ATOM 2384 C CA . THR A 1 294 ? -17.213 -22.751 -18.947 1.00 83.81 294 THR A CA 1
ATOM 2385 C C . THR A 1 294 ? -18.318 -22.860 -19.996 1.00 83.81 294 THR A C 1
ATOM 2387 O O . THR A 1 294 ? -18.027 -22.963 -21.185 1.00 83.81 294 THR A O 1
ATOM 2390 N N . LEU A 1 295 ? -19.581 -22.765 -19.575 1.00 83.06 295 LEU A N 1
ATOM 2391 C CA . LEU A 1 295 ? -20.742 -22.841 -20.460 1.00 83.06 295 LEU A CA 1
ATOM 2392 C C . LEU A 1 295 ? -20.913 -21.590 -21.333 1.00 83.06 295 LEU A C 1
ATOM 2394 O O . LEU A 1 295 ? -21.435 -21.715 -22.444 1.00 83.06 295 LEU A O 1
ATOM 2398 N N . ASP A 1 296 ? -20.480 -20.425 -20.841 1.00 78.56 296 ASP A N 1
ATOM 2399 C CA . ASP A 1 296 ? -20.393 -19.161 -21.587 1.00 78.56 296 ASP A CA 1
ATOM 2400 C C . ASP A 1 296 ? -19.340 -19.255 -22.702 1.00 78.56 296 ASP A C 1
ATOM 2402 O O . ASP A 1 296 ? -19.632 -18.962 -23.859 1.00 78.56 296 ASP A O 1
ATOM 2406 N N . ILE A 1 297 ? -18.145 -19.783 -22.396 1.00 81.19 297 ILE A N 1
ATOM 2407 C CA . ILE A 1 297 ? -17.088 -20.023 -23.398 1.00 81.19 297 ILE A CA 1
ATOM 2408 C C . ILE A 1 297 ? -17.573 -20.983 -24.496 1.00 81.19 297 ILE A C 1
ATOM 2410 O O . ILE A 1 297 ? -17.284 -20.781 -25.677 1.00 81.19 297 ILE A O 1
ATOM 2414 N N . GLU A 1 298 ? -18.335 -22.012 -24.122 1.00 84.81 298 GLU A N 1
ATOM 2415 C CA . GLU A 1 298 ? -18.925 -22.974 -25.059 1.00 84.81 298 GLU A CA 1
ATOM 2416 C C . GLU A 1 298 ? -20.161 -22.431 -25.812 1.00 84.81 298 GLU A C 1
ATOM 2418 O O . GLU A 1 298 ? -20.711 -23.135 -26.659 1.00 84.81 298 GLU A O 1
ATOM 2423 N N . ASN A 1 299 ? -20.596 -21.186 -25.552 1.00 78.81 299 ASN A N 1
ATOM 2424 C CA . ASN A 1 299 ? -21.800 -20.557 -26.123 1.00 78.81 299 ASN A CA 1
ATOM 2425 C C . ASN A 1 299 ? -23.065 -21.428 -25.999 1.00 78.81 299 ASN A C 1
ATOM 2427 O O . ASN A 1 299 ? -23.928 -21.463 -26.883 1.00 78.81 299 ASN A O 1
ATOM 2431 N N . SER A 1 300 ? -23.180 -22.161 -24.895 1.00 80.25 300 SER A N 1
ATOM 2432 C CA . SER A 1 300 ? -24.307 -23.060 -24.665 1.00 80.25 300 SER A CA 1
ATOM 2433 C C . SER A 1 300 ? -25.531 -22.301 -24.132 1.00 80.25 300 SER A C 1
ATOM 2435 O O . SER A 1 300 ? -25.436 -21.412 -23.287 1.00 80.25 300 SER A O 1
ATOM 2437 N N . SER A 1 301 ? -26.737 -22.689 -24.556 1.00 76.56 301 SER A N 1
ATOM 2438 C CA . SER A 1 301 ? -27.983 -22.075 -24.059 1.00 76.56 301 SER A CA 1
ATOM 2439 C C . SER A 1 301 ? -28.266 -22.358 -22.576 1.00 76.56 301 SER A C 1
ATOM 2441 O O . SER A 1 301 ? -29.117 -21.698 -21.975 1.00 76.56 301 SER A O 1
ATOM 2443 N N . SER A 1 302 ? -27.562 -23.330 -21.985 1.00 76.75 302 SER A N 1
ATOM 2444 C CA . SER A 1 302 ? -27.670 -23.723 -20.575 1.00 76.75 302 SER A CA 1
ATOM 2445 C C . SER A 1 302 ? -27.132 -22.664 -19.609 1.00 76.75 302 SER A C 1
ATOM 2447 O O . SER A 1 302 ? -27.474 -22.702 -18.428 1.00 76.75 302 SER A O 1
ATOM 2449 N N . GLN A 1 303 ? -26.359 -21.687 -20.097 1.00 76.62 303 GLN A N 1
ATOM 2450 C CA . GLN A 1 303 ? -25.848 -20.569 -19.300 1.00 76.62 303 GLN A CA 1
ATOM 2451 C C . GLN A 1 303 ? -26.965 -19.811 -18.563 1.00 76.62 303 GLN A C 1
ATOM 2453 O O . GLN A 1 303 ? -26.816 -19.483 -17.389 1.00 76.62 303 GLN A O 1
ATOM 2458 N N . LYS A 1 304 ? -28.124 -19.601 -19.205 1.00 75.88 304 LYS A N 1
ATOM 2459 C CA . LYS A 1 304 ? -29.246 -18.844 -18.615 1.00 75.88 304 LYS A CA 1
ATOM 2460 C C . LYS A 1 304 ? -29.739 -19.432 -17.291 1.00 75.88 304 LYS A C 1
ATOM 2462 O O . LYS A 1 304 ? -30.108 -18.689 -16.391 1.00 75.88 304 LYS A O 1
ATOM 2467 N N . VAL A 1 305 ? -29.732 -20.760 -17.155 1.00 82.50 305 VAL A N 1
ATOM 2468 C CA . VAL A 1 305 ? -30.156 -21.432 -15.915 1.00 82.50 305 VAL A CA 1
ATOM 2469 C C . VAL A 1 305 ? -29.159 -21.161 -14.791 1.00 82.50 305 VAL A C 1
ATOM 2471 O O . VAL A 1 305 ? -29.557 -20.876 -13.664 1.00 82.50 305 VAL A O 1
ATOM 2474 N N . TRP A 1 306 ? -27.863 -21.203 -15.097 1.00 81.00 306 TRP A N 1
ATOM 2475 C CA . TRP A 1 306 ? -26.813 -20.926 -14.120 1.00 81.00 306 TRP A CA 1
ATOM 2476 C C . TRP A 1 306 ? -26.765 -19.447 -13.719 1.00 81.00 306 TRP A C 1
ATOM 2478 O O . TRP A 1 306 ? -26.535 -19.153 -12.549 1.00 81.00 306 TRP A O 1
ATOM 2488 N N . GLN A 1 307 ? -27.106 -18.530 -14.626 1.00 74.69 307 GLN A N 1
ATOM 2489 C CA . GLN A 1 307 ? -27.272 -17.105 -14.312 1.00 74.69 307 GLN A CA 1
ATOM 2490 C C . GLN A 1 307 ? -28.415 -16.846 -13.315 1.00 74.69 307 GLN A C 1
ATOM 2492 O O . GLN A 1 307 ? -28.251 -16.067 -12.375 1.00 74.69 307 GLN A O 1
ATOM 2497 N N . GLU A 1 308 ? -29.556 -17.530 -13.454 1.00 80.69 308 GLU A N 1
ATOM 2498 C CA . GLU A 1 308 ? -30.644 -17.456 -12.462 1.00 80.69 308 GLU A CA 1
ATOM 2499 C C . GLU A 1 308 ? -30.196 -17.996 -11.092 1.00 80.69 308 GLU A C 1
ATOM 2501 O O . GLU A 1 308 ? -30.499 -17.418 -10.046 1.00 80.69 308 GLU A O 1
ATOM 2506 N N . VAL A 1 309 ? -29.402 -19.071 -11.078 1.00 84.06 309 VAL A N 1
ATOM 2507 C CA . VAL A 1 309 ? -28.808 -19.611 -9.845 1.00 84.06 309 VAL A CA 1
ATOM 2508 C C . VAL A 1 309 ? -27.855 -18.597 -9.190 1.00 84.06 309 VAL A C 1
ATOM 2510 O O . VAL A 1 309 ? -27.896 -18.418 -7.970 1.00 84.06 309 VAL A O 1
ATOM 2513 N N . GLU A 1 310 ? -27.038 -17.876 -9.963 1.00 78.19 310 GLU A N 1
ATOM 2514 C CA . GLU A 1 310 ? -26.187 -16.793 -9.441 1.00 78.19 310 GLU A CA 1
ATOM 2515 C C . GLU A 1 310 ? -26.999 -15.655 -8.817 1.00 78.19 310 GLU A C 1
ATOM 2517 O O . GLU A 1 310 ? -26.632 -15.127 -7.761 1.00 78.19 310 GLU A O 1
ATOM 2522 N N . PHE A 1 311 ? -28.134 -15.306 -9.422 1.00 80.19 311 PHE A N 1
ATOM 2523 C CA . PHE A 1 311 ? -29.040 -14.305 -8.872 1.00 80.19 311 PHE A CA 1
ATOM 2524 C C . PHE A 1 311 ? -29.596 -14.730 -7.504 1.00 80.19 311 PHE A C 1
ATOM 2526 O O . PHE A 1 311 ? -29.627 -13.924 -6.567 1.00 80.19 311 PHE A O 1
ATOM 2533 N N . VAL A 1 312 ? -29.956 -16.010 -7.344 1.00 85.94 312 VAL A N 1
ATOM 2534 C CA . VAL A 1 312 ? -30.383 -16.578 -6.052 1.00 85.94 312 VAL A CA 1
ATOM 2535 C C . VAL A 1 312 ? -29.270 -16.474 -5.006 1.00 85.94 312 VAL A C 1
ATOM 2537 O O . VAL A 1 312 ? -29.531 -16.034 -3.883 1.00 85.94 312 VAL A O 1
ATOM 2540 N N . PHE A 1 313 ? -28.020 -16.789 -5.362 1.00 85.38 313 PHE A N 1
ATOM 2541 C CA . PHE A 1 313 ? -26.879 -16.597 -4.456 1.00 85.38 313 PHE A CA 1
ATOM 2542 C C . PHE A 1 313 ? -26.714 -15.134 -4.024 1.00 85.38 313 PHE A C 1
ATOM 2544 O O . PHE A 1 313 ? -26.464 -14.866 -2.847 1.00 85.38 313 PHE A O 1
ATOM 2551 N N . GLY A 1 314 ? -26.934 -14.181 -4.935 1.00 82.75 314 GLY A N 1
ATOM 2552 C CA . GLY A 1 314 ? -26.963 -12.752 -4.620 1.00 82.75 314 GLY A CA 1
ATOM 2553 C C . GLY A 1 314 ? -27.948 -12.401 -3.497 1.00 82.75 314 GLY A C 1
ATOM 2554 O O . GLY A 1 314 ? -27.599 -11.652 -2.583 1.00 82.75 314 GLY A O 1
ATOM 2555 N N . TRP A 1 315 ? -29.151 -12.978 -3.509 1.00 86.94 315 TRP A N 1
ATOM 2556 C CA . TRP A 1 315 ? -30.141 -12.776 -2.445 1.00 86.94 315 TRP A CA 1
ATOM 2557 C C . TRP A 1 315 ? -29.766 -13.456 -1.132 1.00 86.94 315 TRP A C 1
ATOM 2559 O O . TRP A 1 315 ? -29.952 -12.854 -0.073 1.00 86.94 315 TRP A O 1
ATOM 2569 N N . ILE A 1 316 ? -29.186 -14.659 -1.182 1.00 89.75 316 ILE A N 1
ATOM 2570 C CA . ILE A 1 316 ? -28.674 -15.342 0.018 1.00 89.75 316 ILE A CA 1
ATOM 2571 C C . ILE A 1 316 ? -27.659 -14.446 0.738 1.00 89.75 316 ILE A C 1
ATOM 2573 O O . ILE A 1 316 ? -27.713 -14.297 1.958 1.00 89.75 316 ILE A O 1
ATOM 2577 N N . TYR A 1 317 ? -26.789 -13.771 -0.012 1.00 87.88 317 TYR A N 1
ATOM 2578 C CA . TYR A 1 317 ? -25.818 -12.829 0.536 1.00 87.88 317 TYR A CA 1
ATOM 2579 C C . TYR A 1 317 ? -26.436 -11.561 1.138 1.00 87.88 317 TYR A C 1
ATOM 2581 O O . TYR A 1 317 ? -25.943 -11.054 2.146 1.00 87.88 317 TYR A O 1
ATOM 2589 N N . VAL A 1 318 ? -27.514 -11.040 0.548 1.00 89.44 318 VAL A N 1
ATOM 2590 C CA . VAL A 1 318 ? -28.268 -9.914 1.126 1.00 89.44 318 VAL A CA 1
ATOM 2591 C C . VAL A 1 318 ? -28.905 -10.323 2.453 1.00 89.44 318 VAL A C 1
ATOM 2593 O O . VAL A 1 318 ? -28.829 -9.568 3.424 1.00 89.44 318 VAL A O 1
ATOM 2596 N N . VAL A 1 319 ? -29.486 -11.523 2.515 1.00 91.69 319 VAL A N 1
ATOM 2597 C CA . VAL A 1 319 ? -30.081 -12.072 3.740 1.00 91.69 319 VAL A CA 1
ATOM 2598 C C . VAL A 1 319 ? -29.012 -12.307 4.808 1.00 91.69 319 VAL A C 1
ATOM 2600 O O . VAL A 1 319 ? -29.202 -11.890 5.947 1.00 91.69 319 VAL A O 1
ATOM 2603 N N . GLU A 1 320 ? -27.868 -12.896 4.455 1.00 91.06 320 GLU A N 1
ATOM 2604 C CA . GLU A 1 320 ? -26.731 -13.086 5.366 1.00 91.06 320 GLU A CA 1
ATOM 2605 C C . GLU A 1 320 ? -26.258 -11.761 5.975 1.00 91.06 320 GLU A C 1
ATOM 2607 O O . GLU A 1 320 ? -26.156 -11.643 7.199 1.00 91.06 320 GLU A O 1
ATOM 2612 N N . MET A 1 321 ? -26.049 -10.738 5.140 1.00 90.00 321 MET A N 1
ATOM 2613 C CA . MET A 1 321 ? -25.673 -9.398 5.590 1.00 90.00 321 MET A CA 1
ATOM 2614 C C . MET A 1 321 ? -26.732 -8.795 6.526 1.00 90.00 321 MET A C 1
ATOM 2616 O O . MET A 1 321 ? -26.391 -8.269 7.587 1.00 90.00 321 MET A O 1
ATOM 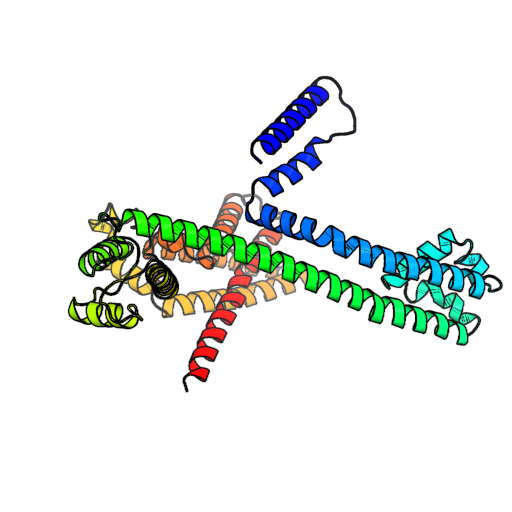2620 N N . ALA A 1 322 ? -28.016 -8.882 6.166 1.00 90.94 322 ALA A N 1
ATOM 2621 C CA . ALA A 1 322 ? -29.107 -8.353 6.983 1.00 90.94 322 ALA A CA 1
ATOM 2622 C C . ALA A 1 322 ? -29.191 -9.052 8.350 1.00 90.94 322 ALA A C 1
ATOM 2624 O O . ALA A 1 322 ? -29.315 -8.380 9.375 1.00 90.94 322 ALA A O 1
ATOM 2625 N N . LEU A 1 323 ? -29.052 -10.382 8.380 1.00 90.62 323 LEU A N 1
ATOM 2626 C CA . LEU A 1 323 ? -29.034 -11.179 9.608 1.00 90.62 323 LEU A CA 1
ATOM 2627 C C . LEU A 1 323 ? -27.844 -10.822 10.507 1.00 90.62 323 LEU A C 1
ATOM 2629 O O . LEU A 1 323 ? -28.016 -10.685 11.719 1.00 90.62 323 LEU A O 1
ATOM 2633 N N . LYS A 1 324 ? -26.651 -10.613 9.935 1.00 88.75 324 LYS A N 1
ATOM 2634 C CA . LYS A 1 324 ? -25.466 -10.188 10.696 1.00 88.75 324 LYS A CA 1
ATOM 2635 C C . LYS A 1 324 ? -25.614 -8.788 11.277 1.00 88.75 324 LYS A C 1
ATOM 2637 O O . LYS A 1 324 ? -25.340 -8.600 12.460 1.00 88.75 324 LYS A O 1
ATOM 2642 N N . ILE A 1 325 ? -26.089 -7.823 10.488 1.00 89.25 325 ILE A N 1
ATOM 2643 C CA . ILE A 1 325 ? -26.337 -6.455 10.968 1.00 89.25 325 ILE A CA 1
ATOM 2644 C C . ILE A 1 325 ? -27.408 -6.457 12.064 1.00 89.25 325 ILE A C 1
ATOM 2646 O O . ILE A 1 325 ? -27.257 -5.751 13.059 1.00 89.25 325 ILE A O 1
ATOM 2650 N N . PHE A 1 326 ? -28.458 -7.268 11.914 1.00 86.62 326 PHE A N 1
ATOM 2651 C CA . PHE A 1 326 ? -29.500 -7.422 12.928 1.00 86.62 326 PHE A CA 1
ATOM 2652 C C . PHE A 1 326 ? -28.975 -8.068 14.217 1.00 86.62 326 PHE A C 1
ATOM 2654 O O . PHE A 1 326 ? -29.368 -7.657 15.306 1.00 86.62 326 PHE A O 1
ATOM 2661 N N . SER A 1 327 ? -28.089 -9.063 14.109 1.00 85.19 327 SER A N 1
ATOM 2662 C CA . SER A 1 327 ? -27.584 -9.806 15.268 1.00 85.19 327 SER A CA 1
ATOM 2663 C C . SER A 1 327 ? -26.491 -9.080 16.053 1.00 85.19 327 SER A C 1
ATOM 2665 O O . SER A 1 327 ? -26.469 -9.125 17.286 1.00 85.19 327 SER A O 1
ATOM 2667 N N . LEU A 1 328 ? -25.562 -8.433 15.349 1.00 80.62 328 LEU A N 1
ATOM 2668 C CA . LEU A 1 328 ? -24.387 -7.786 15.938 1.00 80.62 328 LEU A CA 1
ATOM 2669 C C . LEU A 1 328 ? -24.600 -6.287 16.181 1.00 80.62 328 LEU A C 1
ATOM 2671 O O . LEU A 1 328 ? -23.935 -5.705 17.032 1.00 80.62 328 LEU A O 1
ATOM 2675 N N . GLY A 1 329 ? -25.508 -5.662 15.431 1.00 84.50 329 GLY A N 1
ATOM 2676 C CA . GLY A 1 329 ? -25.614 -4.213 15.336 1.00 84.50 329 GLY A CA 1
ATOM 2677 C C . GLY A 1 329 ? -24.678 -3.637 14.278 1.00 84.50 329 GLY A C 1
ATOM 2678 O O . GLY A 1 329 ? -23.592 -4.156 14.009 1.00 84.50 329 GLY A O 1
ATOM 2679 N N . PHE A 1 330 ? -25.084 -2.517 13.678 1.00 85.38 330 PHE A N 1
ATOM 2680 C CA . PHE A 1 330 ? -24.313 -1.882 12.604 1.00 85.38 330 PHE A CA 1
ATOM 2681 C C . PHE A 1 330 ? -22.906 -1.455 13.053 1.00 85.38 330 PHE A C 1
ATOM 2683 O O . PHE A 1 330 ? -21.950 -1.584 12.294 1.00 85.38 330 PHE A O 1
ATOM 2690 N N . GLY A 1 331 ? -22.764 -0.986 14.296 1.00 83.00 331 GLY A N 1
ATOM 2691 C CA . GLY A 1 331 ? -21.478 -0.551 14.837 1.00 83.00 331 GLY A CA 1
ATOM 2692 C C . GLY A 1 331 ? -20.468 -1.686 14.987 1.00 83.00 331 GLY A C 1
ATOM 2693 O O . GLY A 1 331 ? -19.354 -1.567 14.482 1.00 83.00 331 GLY A O 1
ATOM 2694 N N . ALA A 1 332 ? -20.871 -2.800 15.609 1.00 83.56 332 ALA A N 1
ATOM 2695 C CA . ALA A 1 332 ? -20.039 -3.999 15.723 1.00 83.56 332 ALA A CA 1
ATOM 2696 C C . ALA A 1 332 ? -19.671 -4.559 14.344 1.00 83.56 332 ALA A C 1
ATOM 2698 O O . ALA A 1 332 ? -18.508 -4.841 14.064 1.00 83.56 332 ALA A O 1
ATOM 2699 N N . TYR A 1 333 ? -20.661 -4.645 13.451 1.00 87.06 333 TYR A N 1
ATOM 2700 C CA . TYR A 1 333 ? -20.471 -5.118 12.086 1.00 87.06 333 TYR A CA 1
ATOM 2701 C C . TYR A 1 333 ? -19.442 -4.262 11.324 1.00 87.06 333 TYR A C 1
ATOM 2703 O O . TYR A 1 333 ? -18.550 -4.797 10.670 1.00 87.06 333 TYR A O 1
ATOM 2711 N N . TRP A 1 334 ? -19.501 -2.931 11.459 1.00 87.44 334 TRP A N 1
ATOM 2712 C CA . TRP A 1 334 ? -18.563 -2.000 10.823 1.00 87.44 334 TRP A CA 1
ATOM 2713 C C . TRP A 1 334 ? -17.223 -1.863 11.560 1.00 87.44 334 TRP A C 1
ATOM 2715 O O . TRP A 1 334 ? -16.376 -1.074 11.149 1.00 87.44 334 TRP A O 1
ATOM 2725 N N . MET A 1 335 ? -16.966 -2.583 12.648 1.00 83.12 335 MET A N 1
ATOM 2726 C CA . MET A 1 335 ? -15.613 -2.633 13.212 1.00 83.12 335 MET A CA 1
ATOM 2727 C C . MET A 1 335 ? -14.733 -3.634 12.464 1.00 83.12 335 MET A C 1
ATOM 2729 O O . MET A 1 335 ? -13.545 -3.377 12.263 1.00 83.12 335 MET A O 1
ATOM 2733 N N . GLU A 1 336 ? -15.324 -4.725 11.987 1.00 83.69 336 GLU A N 1
ATOM 2734 C CA . GLU A 1 336 ? -14.611 -5.805 11.321 1.00 83.69 336 GLU A CA 1
ATOM 2735 C C . GLU A 1 336 ? -14.362 -5.503 9.835 1.00 83.69 336 GLU A C 1
ATOM 2737 O O . GLU A 1 336 ? -15.268 -5.152 9.078 1.00 83.69 336 GLU A O 1
ATOM 2742 N N . GLY A 1 337 ? -13.104 -5.633 9.400 1.00 82.62 337 GLY A N 1
ATOM 2743 C CA . GLY A 1 337 ? -12.697 -5.319 8.026 1.00 82.62 337 GLY A CA 1
ATOM 2744 C C . GLY A 1 337 ? -13.372 -6.199 6.970 1.00 82.62 337 GLY A C 1
ATOM 2745 O O . GLY A 1 337 ? -13.758 -5.693 5.918 1.00 82.62 337 GLY A O 1
ATOM 2746 N N . GLN A 1 338 ? -13.570 -7.485 7.270 1.00 81.25 338 GLN A N 1
ATOM 2747 C CA . GLN A 1 338 ? -14.230 -8.433 6.366 1.00 81.25 338 GLN A CA 1
ATOM 2748 C C . GLN A 1 338 ? -15.702 -8.060 6.149 1.00 81.25 338 GLN A C 1
ATOM 2750 O O . GLN A 1 338 ? -16.143 -7.907 5.013 1.00 81.25 338 GLN A O 1
ATOM 2755 N N . ASN A 1 339 ? -16.423 -7.766 7.230 1.00 86.94 339 ASN A N 1
ATOM 2756 C CA . ASN A 1 339 ? -17.820 -7.339 7.171 1.00 86.94 339 ASN A CA 1
ATOM 2757 C C . ASN A 1 339 ? -18.002 -6.011 6.406 1.00 86.94 339 ASN A C 1
ATOM 2759 O O . ASN A 1 339 ? -18.967 -5.859 5.650 1.00 86.94 339 ASN A O 1
ATOM 2763 N N . LYS A 1 340 ? -17.067 -5.050 6.526 1.00 88.56 340 LYS A N 1
ATOM 2764 C CA . LYS A 1 340 ? -17.078 -3.824 5.694 1.00 88.56 340 LYS A CA 1
ATOM 2765 C C . LYS A 1 340 ? -17.015 -4.147 4.205 1.00 88.56 340 LYS A C 1
ATOM 2767 O O . LYS A 1 340 ? -17.773 -3.577 3.421 1.00 88.56 340 LYS A O 1
ATOM 2772 N N . PHE A 1 341 ? -16.109 -5.043 3.821 1.00 84.50 341 PHE A N 1
ATOM 2773 C CA . PHE A 1 341 ? -15.946 -5.474 2.437 1.00 84.50 341 PHE A CA 1
ATOM 2774 C C . PHE A 1 341 ? -17.202 -6.191 1.925 1.00 84.50 341 PHE A C 1
ATOM 2776 O O . PHE A 1 341 ? -17.745 -5.808 0.886 1.00 84.50 341 PHE A O 1
ATOM 2783 N N . ASP A 1 342 ? -17.729 -7.139 2.705 1.00 85.25 342 ASP A N 1
ATOM 2784 C CA . ASP A 1 342 ? -18.969 -7.854 2.392 1.00 85.25 342 ASP A CA 1
ATOM 2785 C C . ASP A 1 342 ? -20.148 -6.900 2.194 1.00 85.25 342 ASP A C 1
ATOM 2787 O O . ASP A 1 342 ? -20.943 -7.078 1.273 1.00 85.25 342 ASP A O 1
ATOM 2791 N N . PHE A 1 343 ? -20.252 -5.854 3.017 1.00 89.56 343 PHE A N 1
ATOM 2792 C CA . PHE A 1 343 ? -21.320 -4.865 2.903 1.00 89.56 343 PHE A CA 1
ATOM 2793 C C . PHE A 1 343 ? -21.238 -4.075 1.604 1.00 89.56 343 PHE A C 1
ATOM 2795 O O . PHE A 1 343 ? -22.236 -3.953 0.898 1.00 89.56 343 PHE A O 1
ATOM 2802 N N . VAL A 1 344 ? -20.053 -3.564 1.258 1.00 88.50 344 VAL A N 1
ATOM 2803 C CA . VAL A 1 344 ? -19.855 -2.794 0.021 1.00 88.50 344 VAL A CA 1
ATOM 2804 C C . VAL A 1 344 ? -20.174 -3.651 -1.205 1.00 88.50 344 VAL A C 1
ATOM 2806 O O . VAL A 1 344 ? -20.870 -3.184 -2.110 1.00 88.50 344 VAL A O 1
ATOM 2809 N N . ILE A 1 345 ? -19.735 -4.913 -1.220 1.00 85.31 345 ILE A N 1
ATOM 2810 C CA . ILE A 1 345 ? -20.038 -5.844 -2.312 1.00 85.31 345 ILE A CA 1
ATOM 2811 C C . ILE A 1 345 ? -21.529 -6.159 -2.369 1.00 85.31 345 ILE A C 1
ATOM 2813 O O . ILE A 1 345 ? -22.145 -5.981 -3.415 1.00 85.31 345 ILE A O 1
ATOM 2817 N N . THR A 1 346 ? -22.133 -6.582 -1.258 1.00 87.44 346 THR A N 1
ATOM 2818 C CA . THR A 1 346 ? -23.559 -6.948 -1.204 1.00 87.44 346 THR A CA 1
ATOM 2819 C C . THR A 1 346 ? -24.448 -5.776 -1.603 1.00 87.44 346 THR A C 1
ATOM 2821 O O . THR A 1 346 ? -25.419 -5.947 -2.336 1.00 87.44 346 THR A O 1
ATOM 2824 N N . TRP A 1 347 ? -24.097 -4.564 -1.178 1.00 88.00 347 TRP A N 1
ATOM 2825 C CA . TRP A 1 347 ? -24.811 -3.353 -1.560 1.00 88.00 347 TRP A CA 1
ATOM 2826 C C . TRP A 1 347 ? -24.670 -3.040 -3.051 1.00 88.00 347 TRP A C 1
ATOM 2828 O O . TRP A 1 347 ? -25.646 -2.654 -3.694 1.00 88.00 347 TRP A O 1
ATOM 2838 N N . THR A 1 348 ? -23.479 -3.242 -3.620 1.00 83.50 348 THR A N 1
ATOM 2839 C CA . THR A 1 348 ? -23.235 -3.084 -5.063 1.00 83.50 348 THR A CA 1
ATOM 2840 C C . THR A 1 348 ? -24.034 -4.108 -5.873 1.00 83.50 348 THR A C 1
ATOM 2842 O O . THR A 1 348 ? -24.702 -3.724 -6.831 1.00 83.50 348 THR A O 1
ATOM 2845 N N . ILE A 1 349 ? -24.055 -5.373 -5.437 1.00 81.56 349 ILE A N 1
ATOM 2846 C CA . ILE A 1 349 ? -24.878 -6.460 -6.000 1.00 81.56 349 ILE A CA 1
ATOM 2847 C C . ILE A 1 349 ? -26.364 -6.083 -5.944 1.00 81.56 349 ILE A C 1
ATOM 2849 O O . ILE A 1 349 ? -27.053 -6.129 -6.958 1.00 81.56 349 ILE A O 1
ATOM 2853 N N . CYS A 1 350 ? -26.853 -5.640 -4.783 1.00 83.25 350 CYS A N 1
ATOM 2854 C CA . CYS A 1 350 ? -28.248 -5.247 -4.588 1.00 83.25 350 CYS A CA 1
ATOM 2855 C C . CYS A 1 350 ? -28.646 -4.068 -5.491 1.00 83.25 350 CYS A C 1
ATOM 2857 O O . CYS A 1 350 ? -29.671 -4.124 -6.168 1.00 83.25 350 CYS A O 1
ATOM 2859 N N . LYS A 1 351 ? -27.808 -3.024 -5.575 1.00 81.38 351 LYS A N 1
ATOM 2860 C CA . LYS A 1 351 ? -28.029 -1.891 -6.487 1.00 81.38 351 LYS A CA 1
ATOM 2861 C C . LYS A 1 351 ? -28.023 -2.311 -7.953 1.00 81.38 351 LYS A C 1
ATOM 2863 O O . LYS A 1 351 ? -28.853 -1.824 -8.717 1.00 81.38 351 LYS A O 1
ATOM 2868 N N . CYS A 1 352 ? -27.104 -3.192 -8.339 1.00 73.19 352 CYS A N 1
ATOM 2869 C CA . CYS A 1 352 ? -27.037 -3.729 -9.693 1.00 73.19 352 CYS A CA 1
ATOM 2870 C C . CYS A 1 352 ? -28.329 -4.489 -10.032 1.00 73.19 352 CYS A C 1
ATOM 2872 O O . CYS A 1 352 ? -28.965 -4.180 -11.036 1.00 73.19 352 CYS A O 1
ATOM 2874 N N . ASN A 1 353 ? -28.794 -5.359 -9.129 1.00 71.50 353 ASN A N 1
ATOM 2875 C CA . ASN A 1 353 ? -30.054 -6.092 -9.269 1.00 71.50 353 ASN A CA 1
ATOM 2876 C C . ASN A 1 353 ? -31.276 -5.168 -9.379 1.00 71.50 353 ASN A C 1
ATOM 2878 O O . ASN A 1 353 ? -32.117 -5.370 -10.250 1.00 71.50 353 ASN A O 1
ATOM 2882 N N . LEU A 1 354 ? -31.365 -4.120 -8.550 1.00 73.19 354 LEU A N 1
ATOM 2883 C CA . LEU A 1 354 ? -32.486 -3.171 -8.590 1.00 73.19 354 LEU A CA 1
ATOM 2884 C C . LEU A 1 354 ? -32.491 -2.303 -9.861 1.00 73.19 354 LEU A C 1
ATOM 2886 O O . LEU A 1 354 ? -33.553 -1.930 -10.357 1.00 73.19 354 LEU A O 1
ATOM 2890 N N . SER A 1 355 ? -31.307 -1.962 -10.378 1.00 68.56 355 SER A N 1
ATOM 2891 C CA . SER A 1 355 ? -31.150 -1.162 -11.599 1.00 68.56 355 SER A CA 1
ATOM 2892 C C . SER A 1 355 ? -31.328 -1.989 -12.881 1.00 68.56 355 SER A C 1
ATOM 2894 O O . SER A 1 355 ? -31.606 -1.422 -13.941 1.00 68.56 355 SER A O 1
ATOM 2896 N N . SER A 1 356 ? -31.203 -3.316 -12.800 1.00 57.28 356 SER A N 1
ATOM 2897 C CA . SER A 1 356 ? -31.276 -4.263 -13.921 1.00 57.28 356 SER A CA 1
ATOM 2898 C C . SER A 1 356 ? -32.704 -4.563 -14.398 1.00 57.28 356 SER A C 1
ATOM 2900 O O . SER A 1 356 ? -33.092 -5.705 -14.610 1.00 57.28 356 SER A O 1
ATOM 2902 N N . ARG A 1 357 ? -33.479 -3.519 -14.727 1.00 54.62 357 ARG A N 1
ATOM 2903 C CA . ARG A 1 357 ? -34.582 -3.657 -15.704 1.00 54.62 357 ARG A CA 1
ATOM 2904 C C . ARG A 1 357 ? -34.076 -3.787 -17.156 1.00 54.62 357 ARG A C 1
ATOM 2906 O O . ARG A 1 357 ? -34.887 -3.891 -18.070 1.00 54.62 357 ARG A O 1
ATOM 2913 N N . ARG A 1 358 ? -32.754 -3.771 -17.399 1.00 50.78 358 ARG A N 1
ATOM 2914 C CA . ARG A 1 358 ? -32.126 -3.944 -18.724 1.00 50.78 358 ARG A CA 1
ATOM 2915 C C . ARG A 1 358 ? -31.051 -5.041 -18.664 1.00 50.78 358 ARG A C 1
ATOM 2917 O O . ARG A 1 358 ? -30.000 -4.853 -18.067 1.00 50.78 358 ARG A O 1
ATOM 2924 N N . VAL A 1 359 ? -31.361 -6.178 -19.286 1.00 54.88 359 VAL A N 1
ATOM 2925 C CA . VAL A 1 359 ? -30.924 -7.535 -18.896 1.00 54.88 359 VAL A CA 1
ATOM 2926 C C . VAL A 1 359 ? -29.507 -7.959 -19.328 1.00 54.88 359 VAL A C 1
ATOM 2928 O O . VAL A 1 359 ? -29.005 -8.926 -18.781 1.00 54.88 359 VAL A O 1
ATOM 2931 N N . TYR A 1 360 ? -28.793 -7.264 -20.223 1.00 50.47 360 TYR A N 1
ATOM 2932 C CA . TYR A 1 360 ? -27.610 -7.893 -20.859 1.00 50.47 360 TYR A CA 1
ATOM 2933 C C . TYR A 1 360 ? -26.248 -7.208 -20.653 1.00 50.47 360 TYR A C 1
ATOM 2935 O O . TYR A 1 360 ? -25.228 -7.878 -20.744 1.00 50.47 360 TYR A O 1
ATOM 2943 N N . LEU A 1 361 ? -26.180 -5.913 -20.316 1.00 45.34 361 LEU A N 1
ATOM 2944 C CA . LEU A 1 361 ? -24.886 -5.201 -20.236 1.00 45.34 361 LEU A CA 1
ATOM 2945 C C . LEU A 1 361 ? -24.220 -5.245 -18.843 1.00 45.34 361 LEU A C 1
ATOM 2947 O O . LEU A 1 361 ? -23.078 -4.827 -18.689 1.00 45.34 361 LEU A O 1
ATOM 2951 N N . TYR A 1 362 ? -24.924 -5.748 -17.826 1.00 51.62 362 TYR A N 1
ATOM 2952 C CA . TYR A 1 362 ? -24.467 -5.765 -16.427 1.00 51.62 362 TYR A CA 1
ATOM 2953 C C . TYR A 1 362 ? -24.086 -7.163 -15.913 1.00 51.62 362 TYR A C 1
ATOM 2955 O O . TYR A 1 362 ? -23.620 -7.282 -14.781 1.00 51.62 362 TYR A O 1
ATOM 2963 N N . CYS A 1 363 ? -24.248 -8.205 -16.735 1.00 53.31 363 CYS A N 1
ATOM 2964 C CA . CYS A 1 363 ? -24.067 -9.602 -16.332 1.00 53.31 363 CYS A CA 1
ATOM 2965 C C . CYS A 1 363 ? -22.604 -9.912 -15.960 1.00 53.31 363 CYS A C 1
ATOM 2967 O O . CYS A 1 363 ? -22.339 -10.361 -14.851 1.00 53.31 363 CYS A O 1
ATOM 2969 N N . SER A 1 364 ? -21.630 -9.498 -16.781 1.00 57.56 364 SER A N 1
ATOM 2970 C CA . SER A 1 364 ? -20.204 -9.704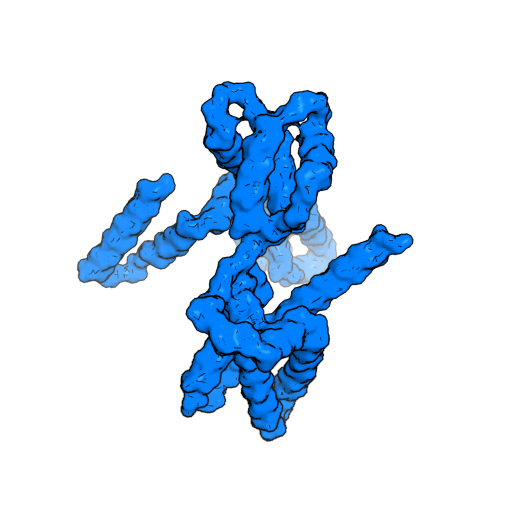 -16.471 1.00 57.56 364 SER A CA 1
ATOM 2971 C C . SER A 1 364 ? -19.735 -8.938 -15.224 1.00 57.56 364 SER A C 1
ATOM 2973 O O . SER A 1 364 ? -18.873 -9.414 -14.490 1.00 57.56 364 SER A O 1
ATOM 2975 N N . PHE A 1 365 ? -20.306 -7.758 -14.947 1.00 60.34 365 PHE A N 1
ATOM 2976 C CA . PHE A 1 365 ? -19.973 -6.982 -13.744 1.00 60.34 365 PHE A CA 1
ATOM 2977 C C . PHE A 1 365 ? -20.573 -7.610 -12.479 1.00 60.34 365 PHE A C 1
ATOM 2979 O O . PHE A 1 365 ? -19.941 -7.606 -11.424 1.00 60.34 365 PHE A O 1
ATOM 2986 N N . PHE A 1 366 ? -21.771 -8.186 -12.590 1.00 62.81 366 PHE A N 1
ATOM 2987 C CA . PHE A 1 366 ? -22.429 -8.910 -11.509 1.00 62.81 366 PHE A CA 1
ATOM 2988 C C . PHE A 1 366 ? -21.648 -10.169 -11.115 1.00 62.81 366 PHE A C 1
ATOM 2990 O O . PHE A 1 366 ? -21.277 -10.315 -9.945 1.00 62.81 366 PHE A O 1
ATOM 2997 N N . SER A 1 367 ? -21.295 -11.009 -12.091 1.00 61.41 367 SER A N 1
ATOM 2998 C CA . SER A 1 367 ? -20.472 -12.200 -11.861 1.00 61.41 367 SER A CA 1
ATOM 2999 C C . SER A 1 367 ? -19.078 -11.812 -11.349 1.00 61.41 367 SER A C 1
ATOM 3001 O O . SER A 1 367 ? -18.569 -12.439 -10.422 1.00 61.41 367 SER A O 1
ATOM 3003 N N . PHE A 1 368 ? -18.496 -10.694 -11.808 1.00 65.81 368 PHE A N 1
ATOM 3004 C CA . PHE A 1 368 ? -17.255 -10.148 -11.242 1.00 65.81 368 PHE A CA 1
ATOM 3005 C C . PHE A 1 368 ? -17.391 -9.720 -9.769 1.00 65.81 368 PHE A C 1
ATOM 3007 O O . PHE A 1 368 ? -16.522 -10.043 -8.959 1.00 65.81 368 PHE A O 1
ATOM 3014 N N . CYS A 1 369 ? -18.475 -9.043 -9.370 1.00 64.25 369 CYS A N 1
ATOM 3015 C CA . CYS A 1 369 ? -18.723 -8.700 -7.963 1.00 64.25 369 CYS A CA 1
ATOM 3016 C C . CYS A 1 369 ? -18.896 -9.946 -7.078 1.00 64.25 369 CYS A C 1
ATOM 3018 O O . CYS A 1 369 ? -18.404 -9.968 -5.946 1.00 64.25 369 CYS A O 1
ATOM 3020 N N . ILE A 1 370 ? -19.551 -10.991 -7.591 1.00 64.94 370 ILE A N 1
ATOM 3021 C CA . ILE A 1 370 ? -19.666 -12.287 -6.907 1.00 64.94 370 ILE A CA 1
ATOM 3022 C C . ILE A 1 370 ? -18.289 -12.950 -6.783 1.00 64.94 370 ILE A C 1
ATOM 3024 O O . ILE A 1 370 ? -17.928 -13.420 -5.703 1.00 64.94 370 ILE A O 1
ATOM 3028 N N . ILE A 1 371 ? -17.473 -12.919 -7.841 1.00 67.06 371 ILE A N 1
ATOM 3029 C CA . ILE A 1 371 ? -16.096 -13.425 -7.820 1.00 67.06 371 ILE A CA 1
ATOM 3030 C C . ILE A 1 371 ? -15.238 -12.658 -6.809 1.00 67.06 371 ILE A C 1
ATOM 3032 O O . ILE A 1 371 ? -14.496 -13.281 -6.054 1.00 67.06 371 ILE A O 1
ATOM 3036 N N . LEU A 1 372 ? -15.366 -11.332 -6.715 1.00 64.19 372 LEU A N 1
ATOM 3037 C CA . LEU A 1 372 ? -14.646 -10.540 -5.715 1.00 64.19 372 LEU A CA 1
ATOM 3038 C C . LEU A 1 372 ? -14.998 -10.954 -4.285 1.00 64.19 372 LEU A C 1
ATOM 3040 O O . LEU A 1 372 ? -14.114 -10.961 -3.427 1.00 64.19 372 LEU A O 1
ATOM 3044 N N . ARG A 1 373 ? -16.238 -11.384 -4.020 1.00 65.62 373 ARG A N 1
ATOM 3045 C CA . ARG A 1 373 ? -16.620 -11.938 -2.711 1.00 65.62 373 ARG A CA 1
ATOM 3046 C C . ARG A 1 373 ? -15.862 -13.230 -2.389 1.00 65.62 373 ARG A C 1
ATOM 3048 O O . ARG A 1 373 ? -15.641 -13.517 -1.221 1.00 65.62 373 ARG A O 1
ATOM 3055 N N . LYS A 1 374 ? -15.375 -13.978 -3.386 1.00 67.12 374 LYS A N 1
ATOM 3056 C CA . LYS A 1 374 ? -14.559 -15.192 -3.176 1.00 67.12 374 LYS A CA 1
ATOM 3057 C C . LYS A 1 374 ? -13.194 -14.902 -2.551 1.00 67.12 374 LYS A C 1
ATOM 3059 O O . LYS A 1 374 ? -12.606 -15.803 -1.959 1.00 67.12 374 LYS A O 1
ATOM 3064 N N . SER A 1 375 ? -12.713 -13.654 -2.594 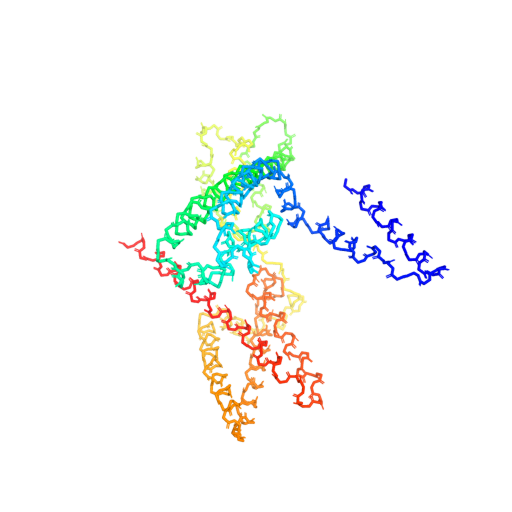1.00 62.47 375 SER A N 1
ATOM 3065 C CA . SER A 1 375 ? -11.542 -13.236 -1.802 1.00 62.47 375 SER A CA 1
ATOM 3066 C C . SER A 1 375 ? -11.757 -13.433 -0.292 1.00 62.47 375 SER A C 1
ATOM 3068 O O . SER A 1 375 ? -10.799 -13.684 0.440 1.00 62.47 375 SER A O 1
ATOM 3070 N N . ARG A 1 376 ? -13.019 -13.449 0.162 1.00 65.69 376 ARG A N 1
ATOM 3071 C CA . ARG A 1 376 ? -13.406 -13.844 1.518 1.00 65.69 376 ARG A CA 1
ATOM 3072 C C . ARG A 1 376 ? -13.019 -15.287 1.840 1.00 65.69 376 ARG A C 1
ATOM 3074 O O . ARG A 1 376 ? -12.486 -15.516 2.918 1.00 65.69 376 ARG A O 1
ATOM 3081 N N . LEU A 1 377 ? -13.206 -16.232 0.909 1.00 63.38 377 LEU A N 1
ATOM 3082 C CA . LEU A 1 377 ? -12.805 -17.634 1.103 1.00 63.38 377 LEU A CA 1
ATOM 3083 C C . LEU A 1 377 ? -11.310 -17.730 1.384 1.00 63.38 377 LEU A C 1
ATOM 3085 O O . LEU A 1 377 ? -10.886 -18.459 2.270 1.00 63.38 377 LEU A O 1
ATOM 3089 N N . HIS A 1 378 ? -10.510 -16.966 0.639 1.00 65.31 378 HIS A N 1
ATOM 3090 C CA . HIS A 1 378 ? -9.068 -16.937 0.830 1.00 65.31 378 HIS A CA 1
ATOM 3091 C C . HIS A 1 378 ? -8.703 -16.397 2.218 1.00 65.31 378 HIS A C 1
ATOM 3093 O O . HIS A 1 378 ? -7.916 -17.018 2.927 1.00 65.31 378 HIS A O 1
ATOM 3099 N N . CYS A 1 379 ? -9.322 -15.293 2.647 1.00 60.59 379 CYS A N 1
ATOM 3100 C CA . CYS A 1 379 ? -9.126 -14.763 3.994 1.00 60.59 379 CYS A CA 1
ATOM 3101 C C . CYS A 1 379 ? -9.579 -15.735 5.093 1.00 60.59 379 CYS A C 1
ATOM 3103 O O . CYS A 1 379 ? -8.870 -15.890 6.081 1.00 60.59 379 CYS A O 1
ATOM 3105 N N . GLU A 1 380 ? -10.718 -16.410 4.943 1.00 65.50 380 GLU A N 1
ATOM 3106 C CA . GLU A 1 380 ? -11.209 -17.373 5.936 1.00 65.50 380 GLU A CA 1
ATOM 3107 C C . GLU A 1 380 ? -10.342 -18.638 5.987 1.00 65.50 380 GLU A C 1
ATOM 3109 O O . GLU A 1 380 ? -10.029 -19.112 7.077 1.00 65.50 380 GLU A O 1
ATOM 3114 N N . ILE A 1 381 ? -9.856 -19.132 4.844 1.00 65.25 381 ILE A N 1
ATOM 3115 C CA . ILE A 1 381 ? -8.870 -20.222 4.789 1.00 65.25 381 ILE A CA 1
ATOM 3116 C C . ILE A 1 381 ? -7.573 -19.812 5.500 1.00 65.25 381 ILE A C 1
ATOM 3118 O O . ILE A 1 381 ? -7.023 -20.609 6.259 1.00 65.25 381 ILE A O 1
ATOM 3122 N N . LEU A 1 382 ? -7.091 -18.579 5.302 1.00 61.03 382 LEU A N 1
ATOM 3123 C CA . LEU A 1 382 ? -5.908 -18.067 6.004 1.00 61.03 382 LEU A CA 1
ATOM 3124 C C . LEU A 1 382 ? -6.140 -17.973 7.519 1.00 61.03 382 LEU A C 1
ATOM 3126 O O . LEU A 1 382 ? -5.315 -18.454 8.289 1.00 61.03 382 LEU A O 1
ATOM 3130 N N . VAL A 1 383 ? -7.291 -17.455 7.955 1.00 61.84 383 VAL A N 1
ATOM 3131 C CA . VAL A 1 383 ? -7.651 -17.377 9.383 1.00 61.84 383 VAL A CA 1
ATOM 3132 C C . VAL A 1 383 ? -7.774 -18.770 10.011 1.00 61.84 383 VAL A C 1
ATOM 3134 O O . VAL A 1 383 ? -7.350 -18.982 11.150 1.00 61.84 383 VAL A O 1
ATOM 3137 N N . LEU A 1 384 ? -8.332 -19.742 9.286 1.00 59.81 384 LEU A N 1
ATOM 3138 C CA . LEU A 1 384 ? -8.405 -21.134 9.734 1.00 59.81 384 LEU A CA 1
ATOM 3139 C C . LEU A 1 384 ? -7.014 -21.774 9.817 1.00 59.81 384 LEU A C 1
ATOM 3141 O O . LEU A 1 384 ? -6.739 -22.498 10.775 1.00 59.81 384 LEU A O 1
ATOM 3145 N N . LYS A 1 385 ? -6.124 -21.468 8.867 1.00 61.22 385 LYS A N 1
ATOM 3146 C CA . LYS A 1 385 ? -4.731 -21.929 8.864 1.00 61.22 385 LYS A CA 1
ATOM 3147 C C . LYS A 1 385 ? -3.944 -21.370 10.051 1.00 61.22 385 LYS A C 1
ATOM 3149 O O . LYS A 1 385 ? -3.249 -22.137 10.714 1.00 61.22 385 LYS A O 1
ATOM 3154 N N . ASP A 1 386 ? -4.106 -20.088 10.373 1.00 56.25 386 ASP A N 1
ATOM 3155 C CA . ASP A 1 386 ? -3.452 -19.458 11.528 1.00 56.25 386 ASP A CA 1
ATOM 3156 C C . ASP A 1 386 ? -3.945 -20.049 12.857 1.00 56.25 386 ASP A C 1
ATOM 3158 O O . ASP A 1 386 ? -3.143 -20.340 13.747 1.00 56.25 386 ASP A O 1
ATOM 3162 N N . LYS A 1 387 ? -5.252 -20.326 12.979 1.00 56.59 387 LYS A N 1
ATOM 3163 C CA . LYS A 1 387 ? -5.817 -21.020 14.151 1.00 56.59 387 LYS A CA 1
ATOM 3164 C C . LYS A 1 387 ? -5.282 -22.448 14.296 1.00 56.59 387 LYS A C 1
ATOM 3166 O O . LYS A 1 387 ? -4.955 -22.859 15.407 1.00 56.59 387 LYS A O 1
ATOM 3171 N N . PHE A 1 388 ? -5.146 -23.186 13.193 1.00 51.38 388 PHE A N 1
ATOM 3172 C CA . PHE A 1 388 ? -4.542 -24.524 13.197 1.00 51.38 388 PHE A CA 1
ATOM 3173 C C . PHE A 1 388 ? -3.060 -24.486 13.591 1.00 51.38 388 PHE A C 1
ATOM 3175 O O . PHE A 1 388 ? -2.609 -25.308 14.387 1.00 51.38 388 PHE A O 1
ATOM 3182 N N . HIS A 1 389 ? -2.305 -23.508 13.087 1.00 44.41 389 HIS A N 1
ATOM 3183 C CA . HIS A 1 389 ? -0.885 -23.359 13.399 1.00 44.41 389 HIS A CA 1
ATOM 3184 C C . HIS A 1 389 ? -0.645 -22.942 14.859 1.00 44.41 389 HIS A C 1
ATOM 3186 O O . HIS A 1 389 ? 0.358 -23.339 15.450 1.00 44.41 389 HIS A O 1
ATOM 3192 N N . PHE A 1 390 ? -1.561 -22.173 15.453 1.00 44.62 390 PHE A N 1
ATOM 3193 C CA . PHE A 1 390 ? -1.527 -21.827 16.875 1.00 44.62 390 PHE A CA 1
ATOM 3194 C C . PHE A 1 390 ? -1.841 -23.033 17.772 1.00 44.62 390 PHE A C 1
ATOM 3196 O O . PHE A 1 390 ? -1.239 -23.187 18.831 1.00 44.62 390 PHE A O 1
ATOM 3203 N N . TYR A 1 391 ? -2.743 -23.918 17.340 1.00 44.38 391 TYR A N 1
ATOM 3204 C CA . TYR A 1 391 ? -3.052 -25.150 18.068 1.00 44.38 391 TYR A CA 1
ATOM 3205 C C . TYR A 1 391 ? -1.866 -26.126 18.056 1.00 44.38 391 TYR A C 1
ATOM 3207 O O . TYR A 1 391 ? -1.513 -26.682 19.087 1.00 44.38 391 TYR A O 1
ATOM 3215 N N . ASN A 1 392 ? -1.178 -26.246 16.918 1.00 43.53 392 ASN A N 1
ATOM 3216 C CA . ASN A 1 392 ? -0.036 -27.151 16.753 1.00 43.53 392 ASN A CA 1
ATOM 3217 C C . ASN A 1 392 ? 1.279 -26.644 17.381 1.00 43.53 392 ASN A C 1
ATOM 3219 O O . ASN A 1 392 ? 2.258 -27.375 17.403 1.00 43.53 392 ASN A O 1
ATOM 3223 N N . LYS A 1 393 ? 1.334 -25.382 17.832 1.00 47.53 393 LYS A N 1
ATOM 3224 C CA . LYS A 1 393 ? 2.485 -24.811 18.560 1.00 47.53 393 LYS A CA 1
ATOM 3225 C C . LYS A 1 393 ? 2.347 -24.919 20.084 1.00 47.53 393 LYS A C 1
ATOM 3227 O O . LYS A 1 393 ? 3.310 -24.636 20.786 1.00 47.53 393 LYS A O 1
ATOM 3232 N N . ASN A 1 394 ? 1.147 -25.249 20.567 1.00 43.00 394 ASN A N 1
ATOM 3233 C CA . ASN A 1 394 ? 0.804 -25.394 21.986 1.00 43.00 394 ASN A CA 1
ATOM 3234 C C . ASN A 1 394 ? 0.521 -26.864 22.377 1.00 43.00 394 ASN A C 1
ATOM 3236 O O . ASN A 1 394 ? 0.029 -27.119 23.475 1.00 43.00 394 ASN A O 1
ATOM 3240 N N . LEU A 1 395 ? 0.811 -27.797 21.466 1.00 40.09 395 LEU A N 1
ATOM 3241 C CA . LEU A 1 395 ? 0.960 -29.242 21.664 1.00 40.09 395 LEU A CA 1
ATOM 3242 C C . LEU A 1 395 ? 2.447 -29.562 21.510 1.00 40.09 395 LEU A C 1
ATOM 3244 O O . LEU A 1 395 ? 2.926 -30.438 22.260 1.00 40.09 395 LEU A O 1
#

Foldseek 3Di:
DVVVLVVLVVVLVVQVVCCVVDVDPDGPNVVSVVVNVCVVDPVSVLVVQLVVQLVVLLVVLVVVLVVLLLVLLVVVQVVCCPPPLNVPQVVDSVSSSVLLVCVLVVNCPPVSCPSVCVVPVCSVVSSVVSCCCRNVPSVVVSVVSSVVSSVVSVVVVVVVVVVVLLVVLVVVVVVLPPPPPQWDAPVSVVVVVVVVCVFWVDPPDDPVVVVVVQCVLPPVNPRIHGSVSSSVVVVVCPVPIDTDFDDAPCVVPVVVCVPPVNVVLLVVLPDVVVVVVVLVLLVVLVVLLVVLVVCVVVVHPCNVVSLVVLLVSLVVLVVNLVSCCSNQNPRSLVVDPLSVLSVVLSVVLVVLVVVVPPPPPCSVVNSVSSVVNCVVNVVVVVVVVVVVVVVVVVD

pLDDT: mean 82.1, std 11.39, range [40.09, 96.5]

Sequence (395 aa):
MNKLKVLLLFILACDILVFMLSSGPFRVAPYIRVVFLIMTIRELRMCAVTLVGIVGTYLNVLALSLLFLLFASWLAYVTFEDTPQGKTIFTSYGTTLYQMFVLFTTSNNPDVWVPAYKSSRWNALFIVIYVLLGVYFLTNLILAVIYDSFKEQLAKQLAQMDSIRKSILQKAFDLIDTNGQGYLNKEQCISLLDELNKYRSLPKTSREDFELIFSELDRSGDFKVTSEEFADLCNTIAIKFQKEPPPSYLEKYPSFYHSPQCERLKSFVRSRLFEYIVVFVLLVNLIAVVIETTLDIENSSSQKVWQEVEFVFGWIYVVEMALKIFSLGFGAYWMEGQNKFDFVITWTICKCNLSSRRVYLYCSFFSFCIILRKSRLHCEILVLKDKFHFYNKNL

InterPro domains:
  IPR002048 EF-hand domain [PF13499] (169-233)
  IPR002048 EF-hand domain [PS50222] (164-199)
  IPR002048 EF-hand domain [PS50222] (205-240)
  IPR002048 EF-hand domain [SM00054] (168-196)
  IPR002048 EF-hand domain [SM00054] (209-237)
  IPR002048 EF-hand domain [cd00051] (169-233)
  IPR005821 Ion transport domain [PF00520] (20-155)
  IPR005821 Ion transport domain [PF00520] (272-351)
  IPR011992 EF-hand domain pair [SSF47473] (159-237)
  IPR027359 Voltage-dependent channel domain superfamily [G3DSA:1.20.120.350] (263-377)
  IPR044581 Two pore calcium channel protein 1, plant [PTHR46988] (1-353)

Radius of gyration: 32.09 Å; chains: 1; bounding box: 73×62×86 Å

Secondary structure (DSSP, 8-state):
-HHHHHHHHHHHHHHHHHHHH---S--SHHHHHHHHHHHHSHHHHHHHHHHHHHHHHHHHHHHHHHHHHHHHHHHHHHHHTTSTTTTTT-SSHHHHHHHHHHHHTTTTTTTTTHHHHHH-TTHHHHHHHHHIIIIIIIIHHHHHHHHHHHHHHHHHHHHHHHHHHHHHHHHHHHHH-TT-SSSB-HHHHHHHHHHHTTTB------HHHHHHHHHHH-SS-SS-B-HHHHHHHHHHHHHHSPBPPPPPGGGGSHHHHTSHHHHHHHHHHTSHHHHHHHHHHHHHHHHHHHHHHHHHHTT-TTHHHHHHHHHHHHHHHHHHHHHHHHHH-HHHHTTSHHHHHHHHHHHHHHHHHHH-SS-SSSHHHHHHHHHHHTHHHHHHHHHHHHHHHHHTT--

Organism: Zea mays (NCBI:txid4577)